Protein AF-A0A7R9KXM5-F1 (afdb_monomer_lite)

Sequence (481 aa):
MRENKYNGNGVLNGNTLSDGKTADTFLFSSESVGEGHPDKLCDQLSDAILDAHLKQDPLSRVACETATKSGQIVVLGEITSTANVDIEQVVRDTVKSIGYDDKSKGLDYKTAKIMVLLDKQAQEIASGVHVDRSEDDIGAGDQGLMFGYATDETDECMPLTVVLSHKLNEKLGELRRDGTFPWCRPDCKTQVTCEYYFDNGRAVPTRVHTVVIEANNDQQLTVAELRQLSTTIALGLIGRGVEKGDIIAFYGQNSIQHIVLRFATYFLGLTFAPLSPTFGPHELRKEIQIIGATVIISSGQELHKFDTILTNEQNSVIKLVVVFDGTHDRHPTYDQLLTDTSTDGTGLSTLSQIPYYDVNPDVDMFFLIHTSGSTGRPKPIAALPFSYVHISGAQTLPLWVCWGATVVIYTRFTPSGAIASIEKYGITHFPCYPAFGPEFLTATAGARDLSSLRVIITGGAKFPTNIAMDIIKKYGVRFRE

pLDDT: mean 81.04, std 16.77, range [28.97, 98.75]

Foldseek 3Di:
DDDDDDDDDDDDDDDADPVRDGFDKDKDKDKDKFCPAQVNLQVQLQVLVVCQQCVFFVPKDGDWGWHDDQLEIEIEEAIDGPDDDPSLVSSLVSCVVLPQPDCVLRYHSVRRHYHYHYYHDDPVLCVQAPPPDDPVDGDDSDDDDDDDAFAPQDPVRDDPNHVVNVVVSVVLSVCCVVVVPVQFGSTKMKMWMFMWGDDVNHTYTDDTDDIDIDTDRPDDDDLVRLLVLLCLLLLLCVLLPDAAAAEEEEAAFDDSLVSSVLSNLQLRLYEYEYDDNPDALVRVLVSCVVRVHQEYEYAPVCCVSCVVVVPDPVNVSNSFYEHDDDDDDPHHYSVNSNVPSDDDPPPDDDSVPRPSDDADQVDRFHYWYWDDDPPDDTDIDTDRPDDDDDDPPPVVVVVCVVVVHDDDIDSDDDLLVLQLVCQVVLDAEAEDEQVSLVVNCVSPVDPGDNQSYAEYEYDDDDRDPVSVVVCCVVHVHYYDD

Radius of gyration: 29.23 Å; chains: 1; bounding box: 71×70×80 Å

Structure (mmCIF, N/CA/C/O backbone):
data_AF-A0A7R9KXM5-F1
#
_entry.id   AF-A0A7R9KXM5-F1
#
loop_
_atom_site.group_PDB
_atom_site.id
_atom_site.type_symbol
_atom_site.label_atom_id
_atom_site.label_alt_id
_atom_site.label_comp_id
_atom_site.label_asym_id
_atom_site.label_entity_id
_atom_site.label_seq_id
_atom_site.pdbx_PDB_ins_code
_atom_site.Cartn_x
_atom_site.Cartn_y
_atom_site.Cartn_z
_atom_site.occupancy
_atom_site.B_iso_or_equiv
_atom_site.auth_seq_id
_atom_site.auth_comp_id
_atom_site.auth_asym_id
_atom_site.auth_atom_id
_atom_site.pdbx_PDB_model_num
ATOM 1 N N . MET A 1 1 ? 25.574 -42.876 9.877 1.00 36.12 1 MET A N 1
ATOM 2 C CA . MET A 1 1 ? 25.893 -41.823 10.874 1.00 36.12 1 MET A CA 1
ATOM 3 C C . MET A 1 1 ? 25.809 -40.491 10.143 1.00 36.12 1 MET A C 1
ATOM 5 O O . MET A 1 1 ? 26.583 -40.314 9.223 1.00 36.12 1 MET A O 1
ATOM 9 N N . ARG A 1 2 ? 24.887 -39.565 10.404 1.00 29.27 2 ARG A N 1
ATOM 10 C CA . ARG A 1 2 ? 24.073 -39.289 11.593 1.00 29.27 2 ARG A CA 1
ATOM 11 C C . ARG A 1 2 ? 22.618 -39.035 11.171 1.00 29.27 2 ARG A C 1
ATOM 13 O O . ARG A 1 2 ? 22.378 -38.193 10.317 1.00 29.27 2 ARG A O 1
ATOM 20 N N . GLU A 1 3 ? 21.685 -39.760 11.782 1.00 30.03 3 GLU A N 1
ATOM 21 C CA . GLU A 1 3 ? 20.272 -39.379 11.839 1.00 30.03 3 GLU A CA 1
ATOM 22 C C . GLU A 1 3 ? 20.137 -38.225 12.839 1.00 30.03 3 GLU A C 1
ATOM 24 O O . GLU A 1 3 ? 20.593 -38.357 13.975 1.00 30.03 3 GLU A O 1
ATOM 29 N N . ASN A 1 4 ? 19.502 -37.122 12.447 1.00 30.73 4 ASN A N 1
ATOM 30 C CA . ASN A 1 4 ? 18.992 -36.137 13.397 1.00 30.73 4 ASN A CA 1
ATOM 31 C C . ASN A 1 4 ? 17.482 -36.344 13.521 1.00 30.73 4 ASN A C 1
ATOM 33 O O . ASN A 1 4 ? 16.715 -35.951 12.648 1.00 30.73 4 ASN A O 1
ATOM 37 N N . LYS A 1 5 ? 17.077 -36.989 14.617 1.00 31.59 5 LYS A N 1
ATOM 38 C CA . LYS A 1 5 ? 15.689 -37.074 15.071 1.00 31.59 5 LYS A CA 1
ATOM 39 C C . LYS A 1 5 ? 15.341 -35.784 15.809 1.00 31.59 5 LYS A C 1
ATOM 41 O O . LYS A 1 5 ? 15.877 -35.549 16.890 1.00 31.59 5 LYS A O 1
ATOM 46 N N . TYR A 1 6 ? 14.428 -34.990 15.264 1.00 30.56 6 TYR A N 1
ATOM 47 C CA . TYR A 1 6 ? 13.705 -33.983 16.037 1.00 30.56 6 TYR A CA 1
ATOM 48 C C . TYR A 1 6 ? 12.323 -34.545 16.382 1.00 30.56 6 TYR A C 1
ATOM 50 O O . TYR A 1 6 ? 11.465 -34.675 15.520 1.00 30.56 6 TYR A O 1
ATOM 58 N N . ASN A 1 7 ? 12.136 -34.909 17.654 1.00 34.34 7 ASN A N 1
ATOM 59 C CA . ASN A 1 7 ? 10.830 -35.191 18.246 1.00 34.34 7 ASN A CA 1
ATOM 60 C C . ASN A 1 7 ? 10.309 -33.900 18.889 1.00 34.34 7 ASN A C 1
ATOM 62 O O . ASN A 1 7 ? 10.919 -33.406 19.838 1.00 34.34 7 ASN A O 1
ATOM 66 N N . GLY A 1 8 ? 9.169 -33.393 18.421 1.00 29.09 8 GLY A N 1
ATOM 67 C CA . GLY A 1 8 ? 8.421 -32.312 19.062 1.00 29.09 8 GLY A CA 1
ATOM 68 C C . GLY A 1 8 ? 6.923 -32.602 19.004 1.00 29.09 8 GLY A C 1
ATOM 69 O O . GLY A 1 8 ? 6.328 -32.558 17.937 1.00 29.09 8 GLY A O 1
ATOM 70 N N . ASN A 1 9 ? 6.331 -32.935 20.152 1.00 29.88 9 ASN A N 1
ATOM 71 C CA . ASN A 1 9 ? 4.898 -33.188 20.325 1.00 29.88 9 ASN A CA 1
ATOM 72 C C . ASN A 1 9 ? 4.076 -31.890 20.221 1.00 29.88 9 ASN A C 1
ATOM 74 O O . ASN A 1 9 ? 4.411 -30.924 20.907 1.00 29.88 9 ASN A O 1
ATOM 78 N N . GLY A 1 10 ? 2.943 -31.906 19.502 1.00 28.97 10 GLY A N 1
ATOM 79 C CA . GLY A 1 10 ? 1.928 -30.847 19.624 1.00 28.97 10 GLY A CA 1
ATOM 80 C C . GLY A 1 10 ? 0.814 -30.803 18.566 1.00 28.97 10 GLY A C 1
ATOM 81 O O . GLY A 1 10 ? 0.842 -29.919 17.731 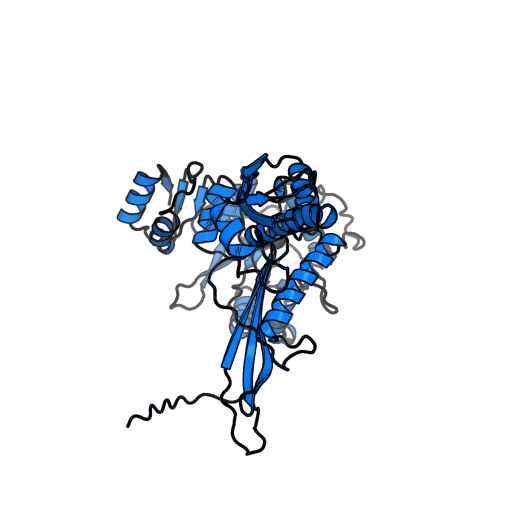1.00 28.97 10 GLY A O 1
ATOM 82 N N . VAL A 1 11 ? -0.171 -31.706 18.690 1.00 31.41 11 VAL A N 1
ATOM 83 C CA . VAL A 1 11 ? -1.600 -31.648 18.263 1.00 31.41 11 VAL A CA 1
ATOM 84 C C . VAL A 1 11 ? -1.969 -31.371 16.783 1.00 31.41 11 VAL A C 1
ATOM 86 O O . VAL A 1 11 ? -1.600 -30.382 16.169 1.00 31.41 11 VAL A O 1
ATOM 89 N N . LEU A 1 12 ? -2.810 -32.286 16.283 1.00 36.28 12 LEU A N 1
ATOM 90 C CA . LEU A 1 12 ? -3.309 -32.532 14.925 1.00 36.28 12 LEU A CA 1
ATOM 91 C C . LEU A 1 12 ? -4.332 -31.514 14.384 1.00 36.28 12 LEU A C 1
ATOM 93 O O . LEU A 1 12 ? -5.246 -31.125 15.105 1.00 36.28 12 LEU A O 1
ATOM 97 N N . ASN A 1 13 ? -4.300 -31.294 13.064 1.00 35.41 13 ASN A N 1
ATOM 98 C CA . ASN A 1 13 ? -5.495 -31.294 12.211 1.00 35.41 13 ASN A CA 1
ATOM 99 C C . ASN A 1 13 ? -5.204 -32.160 10.973 1.00 35.41 13 ASN A C 1
ATOM 101 O O . ASN A 1 13 ? -4.171 -32.012 10.328 1.00 35.41 13 ASN A O 1
ATOM 105 N N . GLY A 1 14 ? -6.061 -33.154 10.742 1.00 42.03 14 GLY A N 1
ATOM 106 C CA . GLY A 1 14 ? -5.749 -34.336 9.944 1.00 42.03 14 GLY A CA 1
ATOM 107 C C . GLY A 1 14 ? -5.648 -34.101 8.440 1.00 42.03 14 GLY A C 1
ATOM 108 O O . GLY A 1 14 ? -6.570 -33.569 7.840 1.00 42.03 14 GLY A O 1
ATOM 109 N N . ASN A 1 15 ? -4.571 -34.628 7.858 1.00 42.44 15 ASN A N 1
ATOM 110 C CA . ASN A 1 15 ? -4.497 -35.109 6.481 1.00 42.44 15 ASN A CA 1
ATOM 111 C C . ASN A 1 15 ? -3.703 -36.424 6.509 1.00 42.44 15 ASN A C 1
ATOM 113 O O . ASN A 1 15 ? -2.474 -36.444 6.582 1.00 42.44 15 ASN A O 1
ATOM 117 N N . THR A 1 16 ? -4.425 -37.541 6.575 1.00 40.75 16 THR A N 1
ATOM 118 C CA . THR A 1 16 ? -3.866 -38.892 6.451 1.00 40.75 16 THR A CA 1
ATOM 119 C C . THR A 1 16 ? -3.552 -39.188 4.993 1.00 40.75 16 THR A C 1
ATOM 121 O O . THR A 1 16 ? -4.439 -39.091 4.145 1.00 40.75 16 THR A O 1
ATOM 124 N N . LEU A 1 17 ? -2.316 -39.603 4.723 1.00 51.28 17 LEU A N 1
ATOM 125 C CA . LEU A 1 17 ? -1.942 -40.233 3.458 1.00 51.28 17 LEU A CA 1
ATOM 126 C C . LEU A 1 17 ? -2.645 -41.595 3.326 1.00 51.28 17 LEU A C 1
ATOM 128 O O . LEU A 1 17 ? -3.129 -42.163 4.310 1.00 51.28 17 LEU A O 1
ATOM 132 N N . SER A 1 18 ? -2.679 -42.145 2.110 1.00 49.09 18 SER A N 1
ATOM 133 C CA . SER A 1 18 ? -3.295 -43.446 1.789 1.00 49.09 18 SER A CA 1
ATOM 134 C C . SER A 1 18 ? -2.714 -44.641 2.570 1.00 49.09 18 SER A C 1
ATOM 136 O O . SER A 1 18 ? -3.293 -45.726 2.538 1.00 49.09 18 SER A O 1
ATOM 138 N N . ASP A 1 19 ? -1.616 -44.446 3.311 1.00 50.25 19 ASP A N 1
ATOM 139 C CA . ASP A 1 19 ? -0.949 -45.432 4.168 1.00 50.25 19 ASP A CA 1
ATOM 140 C C . ASP A 1 19 ? -1.196 -45.243 5.685 1.00 50.25 19 ASP A C 1
ATOM 142 O O . ASP A 1 19 ? -0.646 -45.989 6.497 1.00 50.25 19 ASP A O 1
ATOM 146 N N . GLY A 1 20 ? -2.023 -44.269 6.089 1.00 45.62 20 GLY A N 1
ATOM 147 C CA . GLY A 1 20 ? -2.378 -44.032 7.492 1.00 45.62 20 GLY A CA 1
ATOM 148 C C . GLY A 1 20 ? -1.344 -43.254 8.318 1.00 45.62 20 GLY A C 1
ATOM 149 O O . GLY A 1 20 ? -1.507 -43.159 9.536 1.00 45.62 20 GLY A O 1
ATOM 150 N N . LYS A 1 21 ? -0.306 -42.669 7.701 1.00 49.03 21 LYS A N 1
ATOM 151 C CA . LYS A 1 21 ? 0.593 -41.704 8.362 1.00 49.03 21 LYS A CA 1
ATOM 152 C C . LYS A 1 21 ? 0.110 -40.265 8.153 1.00 49.03 21 LYS A C 1
ATOM 154 O O . LYS A 1 21 ? -0.409 -39.914 7.094 1.00 49.03 21 LYS A O 1
ATOM 159 N N . THR A 1 22 ? 0.281 -39.416 9.166 1.00 56.44 22 THR A N 1
ATOM 160 C CA . THR A 1 22 ? 0.130 -37.959 9.030 1.00 56.44 22 THR A CA 1
ATOM 161 C C . THR A 1 22 ? 1.304 -37.421 8.221 1.00 56.44 22 THR A C 1
ATOM 163 O O . THR A 1 22 ? 2.447 -37.621 8.631 1.00 56.44 22 THR A O 1
ATOM 166 N N . ALA A 1 23 ? 1.033 -36.783 7.081 1.00 65.69 23 ALA A N 1
ATOM 167 C CA . ALA A 1 23 ? 2.076 -36.120 6.304 1.00 65.69 23 ALA A CA 1
ATOM 168 C C . ALA A 1 23 ? 2.645 -34.936 7.097 1.00 65.69 23 ALA A C 1
ATOM 170 O O . ALA A 1 23 ? 1.879 -34.171 7.685 1.00 65.69 23 ALA A O 1
ATOM 171 N N . ASP A 1 24 ? 3.968 -34.776 7.097 1.00 85.00 24 ASP A N 1
ATOM 172 C CA . ASP A 1 24 ? 4.596 -33.561 7.613 1.00 85.00 24 ASP A CA 1
ATOM 173 C C . ASP A 1 24 ? 4.131 -32.372 6.758 1.00 85.00 24 ASP A C 1
ATOM 175 O O . ASP A 1 24 ? 4.303 -32.372 5.534 1.00 85.00 24 ASP A O 1
ATOM 179 N N . THR A 1 25 ? 3.511 -31.374 7.394 1.00 93.88 25 THR A N 1
ATOM 180 C CA . THR A 1 25 ? 3.071 -30.148 6.719 1.00 93.88 25 THR A CA 1
ATOM 181 C C . THR A 1 25 ? 4.128 -29.051 6.818 1.00 93.88 25 THR A C 1
ATOM 183 O O . THR A 1 25 ? 4.968 -29.036 7.721 1.00 93.88 25 THR A O 1
ATOM 186 N N . PHE A 1 26 ? 4.104 -28.116 5.870 1.00 92.88 26 PHE A N 1
ATOM 187 C CA . PHE A 1 26 ? 4.986 -26.952 5.853 1.00 92.88 26 PHE A CA 1
ATOM 188 C C . PHE A 1 26 ? 4.252 -25.696 5.383 1.00 92.88 26 PHE A C 1
ATOM 190 O O . PHE A 1 26 ? 3.238 -25.768 4.691 1.00 92.88 26 PHE A O 1
ATOM 197 N N . LEU A 1 27 ? 4.776 -24.529 5.760 1.00 93.38 27 LEU A N 1
ATOM 198 C CA . LEU A 1 27 ? 4.273 -23.236 5.304 1.00 93.38 27 LEU A CA 1
ATOM 199 C C . LEU A 1 27 ? 5.186 -22.686 4.212 1.00 93.38 27 LEU A C 1
ATOM 201 O O . LEU A 1 27 ? 6.407 -22.673 4.370 1.00 93.38 27 LEU A O 1
ATOM 205 N N . PHE A 1 28 ? 4.587 -22.191 3.135 1.00 96.62 28 PHE A N 1
ATOM 206 C CA . PHE A 1 28 ? 5.300 -21.517 2.055 1.00 96.62 28 PHE A CA 1
ATOM 207 C C . PHE A 1 28 ? 4.614 -20.198 1.719 1.00 96.62 28 PHE A C 1
ATOM 209 O O . PHE A 1 28 ? 3.387 -20.110 1.769 1.00 96.62 28 PHE A O 1
ATOM 216 N N . SER A 1 29 ? 5.406 -19.180 1.384 1.00 92.25 29 SER A N 1
ATOM 217 C CA . SER A 1 29 ? 4.921 -17.826 1.117 1.00 92.25 29 SER A CA 1
ATOM 218 C C . SER A 1 29 ? 5.395 -17.333 -0.239 1.00 92.25 29 SER A C 1
ATOM 220 O O . SER A 1 29 ? 6.544 -17.549 -0.619 1.00 92.25 29 SER A O 1
ATOM 222 N N . SER A 1 30 ? 4.531 -16.600 -0.930 1.00 97.56 30 SER A N 1
ATOM 223 C CA . SER A 1 30 ? 4.908 -15.783 -2.084 1.00 97.56 30 SER A CA 1
ATOM 224 C C . SER A 1 30 ? 4.288 -14.400 -1.954 1.00 97.56 30 SER A C 1
ATOM 226 O O . SER A 1 30 ? 3.247 -14.232 -1.313 1.00 97.56 30 SER A O 1
ATOM 228 N N . GLU A 1 31 ? 4.933 -13.411 -2.556 1.00 96.62 31 GLU A N 1
ATOM 229 C CA . GLU A 1 31 ? 4.468 -12.028 -2.581 1.00 96.62 31 GLU A CA 1
ATOM 230 C C . GLU A 1 31 ? 4.305 -11.526 -4.013 1.00 96.62 31 GLU A C 1
ATOM 232 O O . GLU A 1 31 ? 4.760 -12.151 -4.969 1.00 96.62 31 GLU A O 1
ATOM 237 N N . SER A 1 32 ? 3.590 -10.420 -4.164 1.00 98.25 32 SER A N 1
ATOM 238 C CA . SER A 1 32 ? 3.447 -9.690 -5.415 1.00 98.25 32 SER A CA 1
ATOM 239 C C . SER A 1 32 ? 3.278 -8.210 -5.104 1.00 98.25 32 SER A C 1
ATOM 241 O O . SER A 1 32 ? 2.749 -7.823 -4.061 1.00 98.25 32 SER A O 1
ATOM 243 N N . VAL A 1 33 ? 3.687 -7.372 -6.047 1.00 96.69 33 VAL A N 1
ATOM 244 C CA . VAL A 1 33 ? 3.426 -5.934 -6.031 1.00 96.69 33 VAL A CA 1
ATOM 245 C C . VAL A 1 33 ? 2.523 -5.549 -7.204 1.00 96.69 33 VAL A C 1
ATOM 247 O O . VAL A 1 33 ? 2.535 -6.223 -8.236 1.00 96.69 33 VAL A O 1
ATOM 250 N N . GLY A 1 34 ? 1.718 -4.503 -7.033 1.00 95.06 34 GLY A N 1
ATOM 251 C CA . GLY A 1 34 ? 0.811 -4.003 -8.066 1.00 95.06 34 GLY A CA 1
ATOM 252 C C . GLY A 1 34 ? 1.486 -3.135 -9.129 1.00 95.06 34 GLY A C 1
ATOM 253 O O . GLY A 1 34 ? 2.654 -2.766 -9.014 1.00 95.06 34 GLY A O 1
ATOM 254 N N . GLU A 1 35 ? 0.706 -2.757 -10.147 1.00 96.25 35 GLU A N 1
ATOM 255 C CA . GLU A 1 35 ? 1.150 -1.955 -11.302 1.00 96.25 35 GLU A CA 1
ATOM 256 C C . GLU A 1 35 ? 1.739 -0.582 -10.921 1.00 96.25 35 GLU A C 1
ATOM 258 O O . GLU A 1 35 ? 2.547 -0.037 -11.668 1.00 96.25 35 GLU A O 1
ATOM 263 N N . GLY A 1 36 ? 1.372 -0.020 -9.764 1.00 95.06 36 GLY A N 1
ATOM 264 C CA . GLY A 1 36 ? 1.916 1.251 -9.285 1.00 95.06 36 GLY A CA 1
ATOM 265 C C . GLY A 1 36 ? 3.157 1.146 -8.401 1.00 95.06 36 GLY A C 1
ATOM 266 O O . GLY A 1 36 ? 3.730 2.179 -8.069 1.00 95.06 36 GLY A O 1
ATOM 267 N N . HIS A 1 37 ? 3.600 -0.053 -8.013 1.00 95.94 37 HIS A N 1
ATOM 268 C CA . HIS A 1 37 ? 4.839 -0.186 -7.245 1.00 95.94 37 HIS A CA 1
ATOM 269 C C . HIS A 1 37 ? 6.015 0.398 -8.041 1.00 95.94 37 HIS A C 1
ATOM 271 O O . HIS A 1 37 ? 6.120 0.089 -9.226 1.00 95.94 37 HIS A O 1
ATOM 277 N N . PRO A 1 38 ? 6.919 1.203 -7.449 1.00 93.75 38 PRO A N 1
ATOM 278 C CA . PRO A 1 38 ? 7.944 1.932 -8.203 1.00 93.75 38 PRO A CA 1
ATOM 279 C C . PRO A 1 38 ? 8.823 1.030 -9.075 1.00 93.75 38 PRO A C 1
ATOM 281 O O . PRO A 1 38 ? 9.103 1.390 -10.213 1.00 93.75 38 PRO A O 1
ATOM 284 N N . ASP A 1 39 ? 9.189 -0.156 -8.586 1.00 95.88 39 ASP A N 1
ATOM 285 C CA . ASP A 1 39 ? 9.984 -1.101 -9.379 1.00 95.88 39 ASP A CA 1
ATOM 286 C C . ASP A 1 39 ? 9.167 -1.672 -10.550 1.00 95.88 39 ASP A C 1
ATOM 288 O O . ASP A 1 39 ? 9.638 -1.717 -11.680 1.00 95.88 39 ASP A O 1
ATOM 292 N N . LYS A 1 40 ? 7.889 -2.009 -10.322 1.00 97.88 40 LYS A N 1
ATOM 293 C CA . LYS A 1 40 ? 7.009 -2.535 -11.376 1.00 97.88 40 LYS A CA 1
ATOM 294 C C . LYS A 1 40 ? 6.594 -1.456 -12.377 1.00 97.88 40 LYS A C 1
ATOM 296 O O . LYS A 1 40 ? 6.325 -1.758 -13.536 1.00 97.88 40 LYS A O 1
ATOM 301 N N . LEU A 1 41 ? 6.545 -0.199 -11.945 1.00 97.31 41 LEU A N 1
ATOM 302 C CA . LEU A 1 41 ? 6.403 0.966 -12.809 1.00 97.31 41 LEU A CA 1
ATOM 303 C C . LEU A 1 41 ? 7.611 1.074 -13.746 1.00 97.31 41 LEU A C 1
ATOM 305 O O . LEU A 1 41 ? 7.411 1.284 -14.936 1.00 97.31 41 LEU A O 1
ATOM 309 N N . CYS A 1 42 ? 8.838 0.905 -13.241 1.00 98.50 42 CYS A N 1
ATOM 310 C CA . CYS A 1 42 ? 10.034 0.886 -14.084 1.00 98.50 42 CYS A CA 1
ATOM 311 C C . CYS A 1 42 ? 9.988 -0.240 -15.122 1.00 98.50 42 CYS A C 1
ATOM 313 O O . CYS A 1 42 ? 10.199 0.045 -16.298 1.00 98.50 42 CYS A O 1
ATOM 315 N N . ASP A 1 43 ? 9.633 -1.464 -14.714 1.00 98.56 43 ASP A N 1
ATOM 316 C CA . ASP A 1 43 ? 9.484 -2.600 -15.637 1.00 98.56 43 ASP A CA 1
ATOM 317 C C . ASP A 1 43 ? 8.511 -2.264 -16.780 1.00 98.56 43 ASP A C 1
ATOM 319 O O . ASP A 1 43 ? 8.849 -2.370 -17.955 1.00 98.56 43 ASP A O 1
ATOM 323 N N . GLN A 1 44 ? 7.312 -1.777 -16.439 1.00 98.62 44 GLN A N 1
ATOM 324 C CA . GLN A 1 44 ? 6.284 -1.424 -17.425 1.00 98.62 44 GLN A CA 1
ATOM 325 C C . GLN A 1 44 ? 6.715 -0.284 -18.354 1.00 98.62 44 GLN A C 1
ATOM 327 O O . GLN A 1 44 ? 6.302 -0.247 -19.510 1.00 98.62 44 GLN A O 1
ATOM 332 N N . LEU A 1 45 ? 7.510 0.670 -17.863 1.00 98.62 45 LEU A N 1
ATOM 333 C CA . LEU A 1 45 ? 8.030 1.764 -18.682 1.00 98.62 45 LEU A CA 1
ATOM 334 C C . LEU A 1 45 ? 9.077 1.270 -19.678 1.00 98.62 45 LEU A C 1
ATOM 336 O O . LEU A 1 45 ? 8.999 1.619 -20.856 1.00 98.62 45 LEU A O 1
ATOM 340 N N . SER A 1 46 ? 10.008 0.436 -19.219 1.00 98.75 46 SER A N 1
ATOM 341 C CA . SER A 1 46 ? 11.007 -0.202 -20.072 1.00 98.75 46 SER A CA 1
ATOM 342 C C . SER A 1 46 ? 10.356 -1.066 -21.157 1.00 98.75 46 SER A C 1
ATOM 344 O O . SER A 1 46 ? 10.681 -0.907 -22.336 1.00 98.75 46 SER A O 1
ATOM 346 N N . ASP A 1 47 ? 9.374 -1.895 -20.792 1.00 98.75 47 ASP A N 1
ATOM 347 C CA . ASP A 1 47 ? 8.652 -2.751 -21.741 1.00 98.75 47 ASP A CA 1
ATOM 348 C C . ASP A 1 47 ? 7.767 -1.945 -22.705 1.00 98.75 47 ASP A C 1
ATOM 350 O O . ASP A 1 47 ? 7.708 -2.248 -23.894 1.00 98.75 47 ASP A O 1
ATOM 354 N N . ALA A 1 48 ? 7.131 -0.857 -22.257 1.00 98.75 48 ALA A N 1
ATOM 355 C CA . ALA A 1 48 ? 6.352 0.003 -23.153 1.00 98.75 48 ALA A CA 1
ATOM 356 C C . ALA A 1 48 ? 7.229 0.680 -24.224 1.00 98.75 48 ALA A C 1
ATOM 358 O O . ALA A 1 48 ? 6.794 0.875 -25.362 1.00 98.75 48 ALA A O 1
ATOM 359 N N . ILE A 1 49 ? 8.471 1.038 -23.877 1.00 98.69 49 ILE A N 1
ATOM 360 C CA . ILE A 1 49 ? 9.450 1.577 -24.829 1.00 98.69 49 ILE A CA 1
ATOM 361 C C . ILE A 1 49 ? 9.902 0.480 -25.800 1.00 98.69 49 ILE A C 1
ATOM 363 O O . ILE A 1 49 ? 9.941 0.725 -27.009 1.00 98.69 49 ILE A O 1
ATOM 367 N N . LEU A 1 50 ? 10.182 -0.729 -25.302 1.00 98.69 50 LEU A N 1
ATOM 368 C CA . LEU A 1 50 ? 10.465 -1.903 -26.133 1.00 98.69 50 LEU A CA 1
ATOM 369 C C . LEU A 1 50 ? 9.346 -2.141 -27.159 1.00 98.69 50 LEU A C 1
ATOM 371 O O . LEU A 1 50 ? 9.621 -2.201 -28.359 1.00 98.69 50 LEU A O 1
ATOM 375 N N . ASP A 1 51 ? 8.091 -2.192 -26.714 1.00 98.69 51 ASP A N 1
ATOM 376 C CA . ASP A 1 51 ? 6.920 -2.396 -27.571 1.00 98.69 51 ASP A CA 1
ATOM 377 C C . ASP A 1 51 ? 6.781 -1.298 -28.631 1.00 98.69 51 ASP A C 1
ATOM 379 O O . ASP A 1 51 ? 6.490 -1.576 -29.800 1.00 98.69 51 ASP A O 1
ATOM 383 N N . ALA A 1 52 ? 7.015 -0.037 -28.255 1.00 98.56 52 ALA A N 1
ATOM 384 C CA . ALA A 1 52 ? 6.945 1.089 -29.181 1.00 98.56 52 ALA A CA 1
ATOM 385 C C . ALA A 1 52 ? 7.986 0.983 -30.310 1.00 98.56 52 ALA A C 1
ATOM 387 O O . ALA A 1 52 ? 7.676 1.316 -31.460 1.00 98.56 52 ALA A O 1
ATOM 388 N N . HIS A 1 53 ? 9.188 0.488 -29.999 1.00 98.62 53 HIS A N 1
ATOM 389 C CA . HIS A 1 53 ? 10.230 0.208 -30.984 1.00 98.62 53 HIS A CA 1
ATOM 390 C C . HIS A 1 53 ? 9.879 -1.001 -31.857 1.00 98.62 53 HIS A C 1
ATOM 392 O O . HIS A 1 53 ? 9.863 -0.872 -33.081 1.00 98.62 53 HIS A O 1
ATOM 398 N N . LEU A 1 54 ? 9.522 -2.142 -31.256 1.00 98.44 54 LEU A N 1
ATOM 399 C CA . LEU A 1 54 ? 9.201 -3.379 -31.983 1.00 98.44 54 LEU A CA 1
ATOM 400 C C . LEU A 1 54 ? 7.997 -3.230 -32.920 1.00 98.44 54 LEU A C 1
ATOM 402 O O . LEU A 1 54 ? 7.953 -3.851 -33.982 1.00 98.44 54 LEU A O 1
ATOM 406 N N . LYS A 1 55 ? 7.036 -2.369 -32.571 1.00 98.38 55 LYS A N 1
ATOM 407 C CA . LYS A 1 55 ? 5.868 -2.075 -33.410 1.00 98.38 55 LYS A CA 1
ATOM 408 C C . LYS A 1 55 ? 6.224 -1.403 -34.740 1.00 98.38 55 LYS A C 1
ATOM 410 O O . LYS A 1 55 ? 5.482 -1.560 -35.709 1.00 98.38 55 LYS A O 1
ATOM 415 N N . GLN A 1 56 ? 7.305 -0.626 -34.786 1.00 98.19 56 GLN A N 1
ATOM 416 C CA . GLN A 1 56 ? 7.755 0.076 -35.995 1.00 98.19 56 GLN A CA 1
ATOM 417 C C . GLN A 1 56 ? 8.927 -0.641 -36.676 1.00 98.19 56 GLN A C 1
ATOM 419 O O . GLN A 1 56 ? 9.008 -0.656 -37.901 1.00 98.19 56 GLN A O 1
ATOM 424 N N . ASP A 1 57 ? 9.814 -1.236 -35.881 1.00 98.06 57 ASP A N 1
ATOM 425 C CA . ASP A 1 57 ? 11.001 -1.958 -36.317 1.00 98.06 57 ASP A CA 1
ATOM 426 C C . ASP A 1 57 ? 11.144 -3.262 -35.507 1.00 98.06 57 ASP A C 1
ATOM 428 O O . ASP A 1 57 ? 11.712 -3.252 -34.408 1.00 98.06 57 ASP A O 1
ATOM 432 N N . PRO A 1 58 ? 10.662 -4.399 -36.045 1.00 97.06 58 PRO A N 1
ATOM 433 C CA . PRO A 1 58 ? 10.755 -5.706 -35.391 1.00 97.06 58 PRO A CA 1
ATOM 434 C C . PRO A 1 58 ? 12.191 -6.193 -35.151 1.00 97.06 58 PRO A C 1
ATOM 436 O O . PRO A 1 58 ? 12.398 -7.123 -34.377 1.00 97.06 58 PRO A O 1
ATOM 439 N N . LEU A 1 59 ? 13.187 -5.589 -35.812 1.00 94.38 59 LEU A N 1
ATOM 440 C CA . LEU A 1 59 ? 14.602 -5.917 -35.642 1.00 94.38 59 LEU A CA 1
ATOM 441 C C . LEU A 1 59 ? 15.306 -4.985 -34.648 1.00 94.38 59 LEU A C 1
ATOM 443 O O . LEU A 1 59 ? 16.527 -5.065 -34.496 1.00 94.38 59 LEU A O 1
ATOM 447 N N . SER A 1 60 ? 14.555 -4.142 -33.937 1.00 96.88 60 SER A N 1
ATOM 448 C CA . SER A 1 60 ? 15.099 -3.291 -32.881 1.00 96.88 60 SER A CA 1
ATOM 449 C C . SER A 1 60 ? 15.874 -4.111 -31.847 1.00 96.88 60 SER A C 1
ATOM 451 O O . SER A 1 60 ? 15.497 -5.226 -31.482 1.00 96.88 60 SER A O 1
ATOM 453 N N . ARG A 1 61 ? 16.973 -3.541 -31.357 1.00 96.31 61 ARG A N 1
ATOM 454 C CA . ARG A 1 61 ? 17.747 -4.047 -30.220 1.00 96.31 61 ARG A CA 1
ATOM 455 C C . ARG A 1 61 ? 17.589 -3.046 -29.089 1.00 96.31 61 ARG A C 1
ATOM 457 O O . ARG A 1 61 ? 17.995 -1.896 -29.245 1.00 96.31 61 ARG A O 1
ATOM 464 N N . VAL A 1 62 ? 16.959 -3.469 -28.001 1.00 97.62 62 VAL A N 1
ATOM 465 C CA . VAL A 1 62 ? 16.550 -2.590 -26.903 1.00 97.62 62 VAL A CA 1
ATOM 466 C C . VAL A 1 62 ? 17.052 -3.184 -25.593 1.00 97.62 62 VAL A C 1
ATOM 468 O O . VAL A 1 62 ? 16.653 -4.283 -25.221 1.00 97.62 62 VAL A O 1
ATOM 471 N N . ALA A 1 63 ? 17.914 -2.442 -24.909 1.00 97.94 63 ALA A N 1
ATOM 472 C CA . ALA A 1 63 ? 18.284 -2.642 -23.515 1.00 97.94 63 ALA A CA 1
ATOM 473 C C . ALA A 1 63 ? 17.902 -1.355 -22.774 1.00 97.94 63 ALA A C 1
ATOM 475 O O . ALA A 1 63 ? 18.702 -0.432 -22.644 1.00 97.94 63 ALA A O 1
ATOM 476 N N . CYS A 1 64 ? 16.622 -1.244 -22.415 1.00 97.75 64 CYS A N 1
ATOM 477 C CA . CYS A 1 64 ? 16.050 -0.037 -21.828 1.00 97.75 64 CYS A CA 1
ATOM 478 C C . CYS A 1 64 ? 15.843 -0.238 -20.330 1.00 97.75 64 CYS A C 1
ATOM 480 O O . CYS A 1 64 ? 14.999 -1.025 -19.911 1.00 97.75 64 CYS A O 1
ATOM 482 N N . GLU A 1 65 ? 16.560 0.529 -19.527 1.00 98.25 65 GLU A N 1
ATOM 483 C CA . GLU A 1 65 ? 16.435 0.545 -18.078 1.00 98.25 65 GLU A CA 1
ATOM 484 C C . GLU A 1 65 ? 15.661 1.785 -17.641 1.00 98.25 65 GLU A C 1
ATOM 486 O O . GLU A 1 65 ? 15.832 2.883 -18.185 1.00 98.25 65 GLU A O 1
ATOM 491 N N . THR A 1 66 ? 14.836 1.628 -16.612 1.00 98.44 66 THR A N 1
ATOM 492 C CA . THR A 1 66 ? 14.092 2.742 -16.031 1.00 98.44 66 THR A CA 1
ATOM 493 C C . THR A 1 66 ? 14.360 2.832 -14.535 1.00 98.44 66 THR A C 1
ATOM 495 O O . THR A 1 66 ? 14.329 1.842 -13.810 1.00 98.44 66 THR A O 1
ATOM 498 N N . ALA A 1 67 ? 14.587 4.048 -14.046 1.00 96.25 67 ALA A N 1
ATOM 499 C CA . ALA A 1 67 ? 14.665 4.356 -12.626 1.00 96.25 67 ALA A CA 1
ATOM 500 C C . ALA A 1 67 ? 13.686 5.478 -12.278 1.00 96.25 67 ALA A C 1
ATOM 502 O O . ALA A 1 67 ? 13.528 6.445 -13.025 1.00 96.25 67 ALA A O 1
ATOM 503 N N . THR A 1 68 ? 13.047 5.385 -11.113 1.00 91.12 68 THR A N 1
ATOM 504 C CA . THR A 1 68 ? 12.052 6.370 -10.678 1.00 91.12 68 THR A CA 1
ATOM 505 C C . THR A 1 68 ? 12.263 6.811 -9.235 1.00 91.12 68 THR A C 1
ATOM 507 O O . THR A 1 68 ? 12.676 6.046 -8.360 1.00 91.12 68 THR A O 1
ATOM 510 N N . LYS A 1 69 ? 11.979 8.088 -8.972 1.00 84.44 69 LYS A N 1
ATOM 511 C CA . LYS A 1 69 ? 11.915 8.672 -7.628 1.00 84.44 69 LYS A CA 1
ATOM 512 C C . LYS A 1 69 ? 10.918 9.830 -7.623 1.00 84.44 69 LYS A C 1
ATOM 514 O O . LYS A 1 69 ? 10.313 10.145 -8.639 1.00 84.44 69 LYS A O 1
ATOM 519 N N . SER A 1 70 ? 10.734 10.478 -6.474 1.00 79.25 70 SER A N 1
ATOM 520 C CA . SER A 1 70 ? 9.781 11.572 -6.259 1.00 79.25 70 SER A CA 1
ATOM 521 C C . SER A 1 70 ? 9.757 12.590 -7.411 1.00 79.25 70 SER A C 1
ATOM 523 O O . SER A 1 70 ? 10.658 13.422 -7.541 1.00 79.25 70 SER A O 1
ATOM 525 N N . GLY A 1 71 ? 8.704 12.523 -8.233 1.00 80.75 71 GLY A N 1
ATOM 526 C CA . GLY A 1 71 ? 8.466 13.417 -9.370 1.00 80.75 71 GLY A CA 1
ATOM 527 C C . GLY A 1 71 ? 9.422 13.269 -10.563 1.00 80.75 71 GLY A C 1
ATOM 528 O O . GLY A 1 71 ? 9.419 14.150 -11.424 1.00 80.75 71 GLY A O 1
ATOM 529 N N . GLN A 1 72 ? 10.248 12.221 -10.618 1.00 90.31 72 GLN A N 1
ATOM 530 C CA . GLN A 1 72 ? 11.294 12.055 -11.631 1.00 90.31 72 GLN A CA 1
ATOM 531 C C . GLN A 1 72 ? 11.341 10.629 -12.177 1.00 90.31 72 GLN A C 1
ATOM 533 O O . GLN A 1 72 ? 11.301 9.670 -11.410 1.00 90.31 72 GLN A O 1
ATOM 538 N N . ILE A 1 73 ? 11.502 10.520 -13.493 1.00 97.38 73 ILE A N 1
ATOM 539 C CA . ILE A 1 73 ? 11.719 9.268 -14.219 1.00 97.38 73 ILE A CA 1
ATOM 540 C C . ILE A 1 73 ? 12.987 9.427 -15.056 1.00 97.38 73 ILE A C 1
ATOM 542 O O . ILE A 1 73 ? 13.174 10.446 -15.727 1.00 97.38 73 ILE A O 1
ATOM 546 N N . VAL A 1 74 ? 13.860 8.430 -14.998 1.00 98.44 74 VAL A N 1
ATOM 547 C CA . VAL A 1 74 ? 15.078 8.341 -15.801 1.00 98.44 74 VAL A CA 1
ATOM 548 C C . VAL A 1 74 ? 14.987 7.094 -16.657 1.00 98.44 74 VAL A C 1
ATOM 550 O O . VAL A 1 74 ? 14.829 6.004 -16.119 1.00 98.44 74 VAL A O 1
ATOM 553 N N . VAL A 1 75 ? 15.095 7.276 -17.965 1.00 98.50 75 VAL A N 1
ATOM 554 C CA . VAL A 1 75 ? 15.219 6.213 -18.961 1.00 98.50 75 VAL A CA 1
ATOM 555 C C . VAL A 1 75 ? 16.671 6.201 -19.421 1.00 98.50 75 VAL A C 1
ATOM 557 O O . VAL A 1 75 ? 17.187 7.252 -19.809 1.00 98.50 75 VAL A O 1
ATOM 560 N N . LEU A 1 76 ? 17.338 5.055 -19.351 1.00 98.12 76 LEU A N 1
ATOM 561 C CA . LEU A 1 76 ? 18.749 4.907 -19.704 1.00 98.12 76 LEU A CA 1
ATOM 562 C C . LEU A 1 76 ? 19.034 3.550 -20.363 1.00 98.12 76 LEU A C 1
ATOM 564 O O . LEU A 1 76 ? 18.205 2.651 -20.298 1.00 98.12 76 LEU A O 1
ATOM 568 N N . GLY A 1 77 ? 20.201 3.413 -20.992 1.00 97.25 77 GLY A N 1
ATOM 569 C CA . GLY A 1 77 ? 20.637 2.177 -21.652 1.00 97.25 77 GLY A CA 1
ATOM 570 C C . GLY A 1 77 ? 20.866 2.361 -23.149 1.00 97.25 77 GLY A C 1
ATOM 571 O O . GLY A 1 77 ? 21.171 3.465 -23.610 1.00 97.25 77 GLY A O 1
ATOM 572 N N . GLU A 1 78 ? 20.728 1.283 -23.917 1.00 98.00 78 GLU A N 1
ATOM 573 C CA . GLU A 1 78 ? 21.101 1.247 -25.327 1.00 98.00 78 GLU A CA 1
ATOM 574 C C . GLU A 1 78 ? 19.940 0.825 -26.233 1.00 98.00 78 GLU A C 1
ATOM 576 O O . GLU A 1 78 ? 19.342 -0.241 -26.070 1.00 98.00 78 GLU A O 1
ATOM 581 N N . ILE A 1 79 ? 19.656 1.636 -27.256 1.00 97.88 79 ILE A N 1
ATOM 582 C CA . ILE A 1 79 ? 18.665 1.317 -28.287 1.00 97.88 79 ILE A CA 1
ATOM 583 C C . ILE A 1 79 ? 19.274 1.477 -29.679 1.00 97.88 79 ILE A C 1
ATOM 585 O O . ILE A 1 79 ? 19.733 2.547 -30.078 1.00 97.88 79 ILE A O 1
ATOM 589 N N . THR A 1 80 ? 19.225 0.397 -30.460 1.00 97.50 80 THR A N 1
ATOM 590 C CA . THR A 1 80 ? 19.551 0.399 -31.891 1.00 97.50 80 THR A CA 1
ATOM 591 C C . THR A 1 80 ? 18.309 0.011 -32.675 1.00 97.50 80 THR A C 1
ATOM 593 O O . THR A 1 80 ? 17.857 -1.129 -32.614 1.00 97.50 80 THR A O 1
ATOM 596 N N . SER A 1 81 ? 17.733 0.979 -33.380 1.00 96.94 81 SER A N 1
ATOM 597 C CA . SER A 1 81 ? 16.454 0.838 -34.074 1.00 96.94 81 SER A CA 1
ATOM 598 C C . SER A 1 81 ? 16.345 1.868 -35.201 1.00 96.94 81 SER A C 1
ATOM 600 O O . SER A 1 81 ? 16.962 2.935 -35.143 1.00 96.94 81 SER A O 1
ATOM 602 N N . THR A 1 82 ? 15.553 1.553 -36.220 1.00 97.31 82 THR A N 1
ATOM 603 C CA . THR A 1 82 ? 15.115 2.484 -37.273 1.00 97.31 82 THR A CA 1
ATOM 604 C C . THR A 1 82 ? 13.789 3.177 -36.947 1.00 97.31 82 THR A C 1
ATOM 606 O O . THR A 1 82 ? 13.373 4.080 -37.675 1.00 97.31 82 THR A O 1
ATOM 609 N N . ALA A 1 83 ? 13.138 2.787 -35.848 1.00 97.31 83 ALA A N 1
ATOM 610 C CA . ALA A 1 83 ? 11.892 3.379 -35.383 1.00 97.31 83 ALA A CA 1
ATOM 611 C C . ALA A 1 83 ? 12.069 4.838 -34.934 1.00 97.31 83 ALA A C 1
ATOM 613 O O . ALA A 1 83 ? 13.097 5.217 -34.370 1.00 97.31 83 ALA A O 1
ATOM 614 N N . ASN A 1 84 ? 11.017 5.639 -35.116 1.00 96.69 84 ASN A N 1
ATOM 615 C CA . ASN A 1 84 ? 10.933 6.995 -34.581 1.00 96.69 84 ASN A CA 1
ATOM 616 C C . ASN A 1 84 ? 9.926 7.008 -33.421 1.00 96.69 84 ASN A C 1
ATOM 618 O O . ASN A 1 84 ? 8.714 7.091 -33.637 1.00 96.69 84 ASN A O 1
ATOM 622 N N . VAL A 1 85 ? 10.426 6.856 -32.193 1.00 97.88 85 VAL A N 1
ATOM 623 C CA . VAL A 1 85 ? 9.610 6.743 -30.974 1.00 97.88 85 VAL A CA 1
ATOM 624 C C . VAL A 1 85 ? 9.726 8.018 -30.143 1.00 97.88 85 VAL A C 1
ATOM 626 O O . VAL A 1 85 ? 10.824 8.439 -29.784 1.00 97.88 85 VAL A O 1
ATOM 629 N N . ASP A 1 86 ? 8.584 8.610 -29.793 1.00 97.94 86 ASP A N 1
ATOM 630 C CA . ASP A 1 86 ? 8.514 9.659 -28.775 1.00 97.94 86 ASP A CA 1
ATOM 631 C C . ASP A 1 86 ? 8.499 9.013 -27.383 1.00 97.94 86 ASP A C 1
ATOM 633 O O . ASP A 1 86 ? 7.452 8.656 -26.840 1.00 97.94 86 ASP A O 1
ATOM 637 N N . ILE A 1 87 ? 9.695 8.812 -26.831 1.00 98.12 87 ILE A N 1
ATOM 638 C CA . ILE A 1 87 ? 9.894 8.134 -25.545 1.00 98.12 87 ILE A CA 1
ATOM 639 C C . ILE A 1 87 ? 9.218 8.893 -24.406 1.00 98.12 87 ILE A C 1
ATOM 641 O O . ILE A 1 87 ? 8.653 8.274 -23.505 1.00 98.12 87 ILE A O 1
ATOM 645 N N . GLU A 1 88 ? 9.239 10.227 -24.439 1.00 97.94 88 GLU A N 1
ATOM 646 C CA . GLU A 1 88 ? 8.601 11.023 -23.395 1.00 97.94 88 GLU A CA 1
ATOM 647 C C . GLU A 1 88 ? 7.089 10.787 -23.392 1.00 97.94 88 GLU A C 1
ATOM 649 O O . GLU A 1 88 ? 6.503 10.558 -22.331 1.00 97.94 88 GLU A O 1
ATOM 654 N N . GLN A 1 89 ? 6.465 10.779 -24.572 1.00 98.38 89 GLN A N 1
ATOM 655 C CA . GLN A 1 89 ? 5.037 10.514 -24.699 1.00 98.38 89 GLN A CA 1
ATOM 656 C C . GLN A 1 89 ? 4.675 9.090 -24.249 1.00 98.38 89 GLN A C 1
ATOM 658 O O . GLN A 1 89 ? 3.729 8.934 -23.477 1.00 98.38 89 GLN A O 1
ATOM 663 N N . VAL A 1 90 ? 5.459 8.074 -24.636 1.00 98.69 90 VAL A N 1
ATOM 664 C CA . VAL A 1 90 ? 5.267 6.681 -24.178 1.00 98.69 90 VAL A CA 1
ATOM 665 C C . VAL A 1 90 ? 5.327 6.597 -22.652 1.00 98.69 90 VAL A C 1
ATOM 667 O O . VAL A 1 90 ? 4.419 6.050 -22.028 1.00 98.69 90 VAL A O 1
ATOM 670 N N . VAL A 1 91 ? 6.340 7.209 -22.029 1.00 98.56 91 VAL A N 1
ATOM 671 C CA . VAL A 1 91 ? 6.472 7.244 -20.565 1.00 98.56 91 VAL A CA 1
ATOM 672 C C . VAL A 1 91 ? 5.252 7.904 -19.920 1.00 98.56 91 VAL A C 1
ATOM 674 O O . VAL A 1 91 ? 4.698 7.375 -18.954 1.00 98.56 91 VAL A O 1
ATOM 677 N N . ARG A 1 92 ? 4.797 9.051 -20.440 1.00 98.50 92 ARG A N 1
ATOM 678 C CA . ARG A 1 92 ? 3.632 9.764 -19.889 1.00 98.50 92 ARG A CA 1
ATOM 679 C C . ARG A 1 92 ? 2.347 8.946 -20.010 1.00 98.50 92 ARG A C 1
ATOM 681 O O . ARG A 1 92 ? 1.571 8.917 -19.054 1.00 98.50 92 ARG A O 1
ATOM 688 N N . ASP A 1 93 ? 2.130 8.277 -21.137 1.00 98.62 93 ASP A N 1
ATOM 689 C CA . ASP A 1 93 ? 0.935 7.464 -21.359 1.00 98.62 93 ASP A CA 1
ATOM 690 C C . ASP A 1 93 ? 0.903 6.230 -20.449 1.00 98.62 93 ASP A C 1
ATOM 692 O O . ASP A 1 93 ? -0.139 5.948 -19.852 1.00 98.62 93 ASP A O 1
ATOM 696 N N . THR A 1 94 ? 2.044 5.570 -20.237 1.00 98.62 94 THR A N 1
ATOM 697 C CA . THR A 1 94 ? 2.159 4.432 -19.311 1.00 98.62 94 THR A CA 1
ATOM 698 C C . THR A 1 94 ? 1.953 4.851 -17.849 1.00 98.62 94 THR A C 1
ATOM 700 O O . THR A 1 94 ? 1.193 4.221 -17.113 1.00 98.62 94 THR A O 1
ATOM 703 N N . VAL A 1 95 ? 2.547 5.965 -17.399 1.00 98.19 95 VAL A N 1
ATOM 704 C CA . VAL A 1 95 ? 2.311 6.492 -16.034 1.00 98.19 95 VAL A CA 1
ATOM 705 C C . VAL A 1 95 ? 0.829 6.835 -15.830 1.00 98.19 95 VAL A C 1
ATOM 707 O O . VAL A 1 95 ? 0.255 6.580 -14.764 1.00 98.19 95 VAL A O 1
ATOM 710 N N . LYS A 1 96 ? 0.188 7.395 -16.863 1.00 98.00 96 LYS A N 1
ATOM 711 C CA . LYS A 1 96 ? -1.238 7.722 -16.850 1.00 98.00 96 LYS A CA 1
ATOM 712 C C . LYS A 1 96 ? -2.111 6.470 -16.767 1.00 98.00 96 LYS A C 1
ATOM 714 O O . LYS A 1 96 ? -3.048 6.472 -15.972 1.00 98.00 96 LYS A O 1
ATOM 719 N N . SER A 1 97 ? -1.826 5.421 -17.543 1.00 96.88 97 SER A N 1
ATOM 720 C CA . SER A 1 97 ? -2.627 4.185 -17.540 1.00 96.88 97 SER A CA 1
ATOM 721 C C . SER A 1 97 ? -2.574 3.459 -16.197 1.00 96.88 97 SER A C 1
ATOM 723 O O . SER A 1 97 ? -3.597 2.952 -15.743 1.00 96.88 97 SER A O 1
ATOM 725 N N . ILE A 1 98 ? -1.420 3.492 -15.526 1.00 96.62 98 ILE A N 1
ATOM 726 C CA . ILE A 1 98 ? -1.231 2.954 -14.169 1.00 96.62 98 ILE A CA 1
ATOM 727 C C . ILE A 1 98 ? -2.062 3.739 -13.128 1.00 96.62 98 ILE A C 1
ATOM 729 O O . ILE A 1 98 ? -2.498 3.200 -12.110 1.00 96.62 98 ILE A O 1
ATOM 733 N N . GLY A 1 99 ? -2.364 5.017 -13.389 1.00 94.44 99 GLY A N 1
ATOM 734 C CA . GLY A 1 99 ? -3.245 5.851 -12.559 1.00 94.44 99 GLY A CA 1
ATOM 735 C C . GLY A 1 99 ? -2.530 6.891 -11.691 1.00 94.44 99 GLY A C 1
ATOM 736 O O . GLY A 1 99 ? -3.117 7.390 -10.722 1.00 94.44 99 GLY A O 1
ATOM 737 N N . TYR A 1 100 ? -1.281 7.224 -12.028 1.00 94.75 100 TYR A N 1
ATOM 738 C CA . TYR A 1 100 ? -0.537 8.346 -11.451 1.00 94.75 100 TYR A CA 1
ATOM 739 C C . TYR A 1 100 ? -0.853 9.649 -12.195 1.00 94.75 100 TYR A C 1
ATOM 741 O O . TYR A 1 100 ? -0.154 10.065 -13.118 1.00 94.75 100 TYR A O 1
ATOM 749 N N . ASP A 1 101 ? -1.937 10.298 -11.780 1.00 93.62 101 ASP A N 1
ATOM 750 C CA . ASP A 1 101 ? -2.549 11.466 -12.424 1.00 93.62 101 ASP A CA 1
ATOM 751 C C . ASP A 1 101 ? -2.642 12.702 -11.515 1.00 93.62 101 ASP A C 1
ATOM 753 O O . ASP A 1 101 ? -3.255 13.698 -11.899 1.00 93.62 101 ASP A O 1
ATOM 757 N N . ASP A 1 102 ? -2.049 12.661 -10.324 1.00 87.44 102 ASP A N 1
ATOM 758 C CA . ASP A 1 102 ? -2.060 13.776 -9.385 1.00 87.44 102 ASP A CA 1
ATOM 759 C C . ASP A 1 102 ? -0.873 13.678 -8.424 1.00 87.44 102 ASP A C 1
ATOM 761 O O . ASP A 1 102 ? -0.542 12.605 -7.914 1.00 87.44 102 ASP A O 1
ATOM 765 N N . LYS A 1 103 ? -0.241 14.818 -8.129 1.00 78.00 103 LYS A N 1
ATOM 766 C CA . LYS A 1 103 ? 0.949 14.873 -7.270 1.00 78.00 103 LYS A CA 1
ATOM 767 C C . LYS A 1 103 ? 0.693 14.294 -5.873 1.00 78.00 103 LYS A C 1
ATOM 769 O O . LYS A 1 103 ? 1.617 13.747 -5.271 1.00 78.00 103 LYS A O 1
ATOM 774 N N . SER A 1 104 ? -0.538 14.369 -5.361 1.00 74.88 104 SER A N 1
ATOM 775 C CA . SER A 1 104 ? -0.922 13.785 -4.069 1.00 74.88 104 SER A CA 1
ATOM 776 C C . SER A 1 104 ? -0.761 12.266 -4.024 1.00 74.88 104 SER A C 1
ATOM 778 O O . SER A 1 104 ? -0.563 11.724 -2.936 1.00 74.88 104 SER A O 1
ATOM 780 N N . LYS A 1 105 ? -0.778 11.582 -5.178 1.00 80.25 105 LYS A N 1
ATOM 781 C CA . LYS A 1 105 ? -0.532 10.138 -5.305 1.00 80.25 105 LYS A CA 1
ATOM 782 C C . LYS A 1 105 ? 0.961 9.781 -5.279 1.00 80.25 105 LYS A C 1
ATOM 784 O O . LYS A 1 105 ? 1.289 8.604 -5.224 1.00 80.25 105 LYS A O 1
ATOM 789 N N . GLY A 1 106 ? 1.860 10.771 -5.270 1.00 79.06 106 GLY A N 1
ATOM 790 C CA . GLY A 1 106 ? 3.320 10.597 -5.233 1.00 79.06 106 GLY A CA 1
ATOM 791 C C . GLY A 1 106 ? 4.015 10.771 -6.590 1.00 79.06 106 GLY A C 1
ATOM 792 O O . GLY A 1 106 ? 5.218 11.033 -6.627 1.00 79.06 106 GLY A O 1
ATOM 793 N N . LEU A 1 107 ? 3.260 10.702 -7.690 1.00 86.81 107 LEU A N 1
ATOM 794 C CA . LEU A 1 107 ? 3.712 10.930 -9.062 1.00 86.81 107 LEU A CA 1
ATOM 795 C C . LEU A 1 107 ? 2.525 11.422 -9.910 1.00 86.81 107 LEU A C 1
ATOM 797 O O . LEU A 1 107 ? 1.391 11.007 -9.682 1.00 86.81 107 LEU A O 1
ATOM 801 N N . ASP A 1 108 ? 2.788 12.294 -10.883 1.00 91.94 108 ASP A N 1
ATOM 802 C CA . ASP A 1 108 ? 1.788 12.785 -11.839 1.00 91.94 108 ASP A CA 1
ATOM 803 C C . ASP A 1 108 ? 2.387 12.802 -13.246 1.00 91.94 108 ASP A C 1
ATOM 805 O O . ASP A 1 108 ? 3.360 13.526 -13.490 1.00 91.94 108 ASP A O 1
ATOM 809 N N . TYR A 1 109 ? 1.780 12.055 -14.174 1.00 97.94 109 TYR A N 1
ATOM 810 C CA . TYR A 1 109 ? 2.200 11.982 -15.575 1.00 97.94 109 TYR A CA 1
ATOM 811 C C . TYR A 1 109 ? 2.285 13.354 -16.264 1.00 97.94 109 TYR A C 1
ATOM 813 O O . TYR A 1 109 ? 3.027 13.498 -17.233 1.00 97.94 109 TYR A O 1
ATOM 821 N N . LYS A 1 110 ? 1.559 14.374 -15.781 1.00 96.88 110 LYS A N 1
ATOM 822 C CA . LYS A 1 110 ? 1.572 15.735 -16.346 1.00 96.88 110 LYS A CA 1
ATOM 823 C C . LYS A 1 110 ? 2.810 16.527 -15.947 1.00 96.88 110 LYS A C 1
ATOM 825 O O . LYS A 1 110 ? 3.314 17.318 -16.736 1.00 96.88 110 LYS A O 1
ATOM 830 N N . THR A 1 111 ? 3.281 16.346 -14.714 1.00 92.94 111 THR A N 1
ATOM 831 C CA . THR A 1 111 ? 4.326 17.200 -14.120 1.00 92.94 111 THR A CA 1
ATOM 832 C C . THR A 1 111 ? 5.644 16.480 -13.873 1.00 92.94 111 THR A C 1
ATOM 834 O O . THR A 1 111 ? 6.627 17.128 -13.520 1.00 92.94 111 THR A O 1
ATOM 837 N N . ALA A 1 112 ? 5.674 15.151 -14.020 1.00 92.75 112 ALA A N 1
ATOM 838 C CA . ALA A 1 112 ? 6.887 14.366 -13.849 1.00 92.75 112 ALA A CA 1
ATOM 839 C C . ALA A 1 112 ? 7.990 14.861 -14.796 1.00 92.75 112 ALA A C 1
ATOM 841 O O . ALA A 1 112 ? 7.753 15.088 -15.990 1.00 92.75 112 ALA A O 1
ATOM 842 N N . LYS A 1 113 ? 9.196 15.020 -14.243 1.00 96.06 113 LYS A N 1
ATOM 843 C CA . LYS A 1 113 ? 10.407 15.301 -15.013 1.00 96.06 113 LYS A CA 1
ATOM 844 C C . LYS A 1 113 ? 10.923 13.988 -15.591 1.00 96.06 113 LYS A C 1
ATOM 846 O O . LYS A 1 113 ? 11.210 13.065 -14.832 1.00 96.06 113 LYS A O 1
ATOM 851 N N . ILE A 1 114 ? 11.069 13.935 -16.909 1.00 98.06 114 ILE A N 1
ATOM 852 C CA . ILE A 1 114 ? 11.552 12.759 -17.634 1.00 98.06 114 ILE A CA 1
ATOM 853 C C . ILE A 1 114 ? 12.946 13.082 -18.172 1.00 98.06 114 ILE A C 1
ATOM 855 O O . ILE A 1 114 ? 13.158 14.140 -18.765 1.00 98.06 114 ILE A O 1
ATOM 859 N N . MET A 1 115 ? 13.914 12.212 -17.897 1.00 98.06 115 MET A N 1
ATOM 860 C CA . MET A 1 115 ? 15.284 12.317 -18.397 1.00 98.06 115 MET A CA 1
ATOM 861 C C . MET A 1 115 ? 15.579 11.090 -19.250 1.00 98.06 115 MET A C 1
ATOM 863 O O . MET A 1 115 ? 15.450 9.973 -18.763 1.00 98.06 115 MET A O 1
ATOM 867 N N . VAL A 1 116 ? 15.961 11.309 -20.507 1.00 98.06 116 VAL A N 1
ATOM 868 C CA . VAL A 1 116 ? 16.275 10.244 -21.466 1.00 98.06 116 VAL A CA 1
ATOM 869 C C . VAL A 1 116 ? 17.775 10.268 -21.738 1.00 98.06 116 VAL A C 1
ATOM 871 O O . VAL A 1 116 ? 18.302 11.275 -22.208 1.00 98.06 116 VAL A O 1
ATOM 874 N N . LEU A 1 117 ? 18.451 9.176 -21.396 1.00 97.69 117 LEU A N 1
ATOM 875 C CA . LEU A 1 117 ? 19.902 8.996 -21.440 1.00 97.69 117 LEU A CA 1
ATOM 876 C C . LEU A 1 117 ? 20.228 7.712 -22.214 1.00 97.69 117 LEU A C 1
ATOM 878 O O . LEU A 1 117 ? 20.717 6.740 -21.641 1.00 97.69 117 LEU A O 1
ATOM 882 N N . LEU A 1 118 ? 19.880 7.700 -23.500 1.00 97.00 118 LEU A N 1
ATOM 883 C CA . LEU A 1 118 ? 20.019 6.532 -24.367 1.00 97.00 118 LEU A CA 1
ATOM 884 C C . LEU A 1 118 ? 21.160 6.704 -25.364 1.00 97.00 118 LEU A C 1
ATOM 886 O O . LEU A 1 118 ? 21.276 7.755 -25.995 1.00 97.00 118 LEU A O 1
ATOM 890 N N . ASP A 1 119 ? 21.929 5.637 -25.549 1.00 95.62 119 ASP A N 1
ATOM 891 C CA . ASP A 1 119 ? 22.965 5.516 -26.573 1.00 95.62 119 ASP A CA 1
ATOM 892 C C . ASP A 1 119 ? 22.661 4.359 -27.540 1.00 95.62 119 ASP A C 1
ATOM 894 O O . ASP A 1 119 ? 21.660 3.652 -27.418 1.00 95.62 119 ASP A O 1
ATOM 898 N N . LYS A 1 120 ? 23.503 4.177 -28.561 1.00 93.56 120 LYS A N 1
ATOM 899 C CA . LYS A 1 120 ? 23.431 3.000 -29.441 1.00 93.56 120 LYS A CA 1
ATOM 900 C C . LYS A 1 120 ? 24.135 1.809 -28.800 1.00 93.56 120 LYS A C 1
ATOM 902 O O . LYS A 1 120 ? 25.056 1.979 -28.007 1.00 93.56 120 LYS A O 1
ATOM 907 N N . GLN A 1 121 ? 23.756 0.605 -29.220 1.00 92.62 121 GLN A N 1
ATOM 908 C CA . GLN A 1 121 ? 24.445 -0.616 -28.807 1.00 92.62 121 GLN A CA 1
ATOM 909 C C . GLN A 1 121 ? 25.921 -0.563 -29.232 1.00 92.62 121 GLN A C 1
ATOM 911 O O . GLN A 1 121 ? 26.242 -0.121 -30.338 1.00 92.62 121 GLN A O 1
ATOM 916 N N . ALA A 1 122 ? 26.815 -1.050 -28.370 1.00 90.50 122 ALA A N 1
ATOM 917 C CA . ALA A 1 122 ? 28.233 -1.172 -28.686 1.00 90.50 122 ALA A CA 1
ATOM 918 C C . ALA A 1 122 ? 28.470 -2.123 -29.876 1.00 90.50 122 ALA A C 1
ATOM 920 O O . ALA A 1 122 ? 27.908 -3.221 -29.944 1.00 90.50 122 ALA A O 1
ATOM 921 N N . GLN A 1 123 ? 29.344 -1.721 -30.804 1.00 88.25 123 GLN A N 1
ATOM 922 C CA . GLN A 1 123 ? 29.602 -2.467 -32.040 1.00 88.25 123 GLN A CA 1
ATOM 923 C C . GLN A 1 123 ? 30.257 -3.831 -31.772 1.00 88.25 123 GLN A C 1
ATOM 925 O O . GLN A 1 123 ? 30.031 -4.792 -32.512 1.00 88.25 123 GLN A O 1
ATOM 930 N N . GLU A 1 124 ? 31.051 -3.936 -30.707 1.00 86.56 124 GLU A N 1
ATOM 931 C CA . GLU A 1 124 ? 31.682 -5.174 -30.254 1.00 86.56 124 GLU A CA 1
ATOM 932 C C . GLU A 1 124 ? 30.632 -6.215 -29.841 1.00 86.56 124 GLU A C 1
ATOM 934 O O . GLU A 1 124 ? 30.755 -7.387 -30.202 1.00 86.56 124 GLU A O 1
ATOM 939 N N . ILE A 1 125 ? 29.566 -5.779 -29.158 1.00 86.62 125 ILE A N 1
ATOM 940 C CA . ILE A 1 125 ? 28.439 -6.637 -28.764 1.00 86.62 125 ILE A CA 1
ATOM 941 C C . ILE A 1 125 ? 27.649 -7.046 -30.008 1.00 86.62 125 ILE A C 1
ATOM 943 O O . ILE A 1 125 ? 27.418 -8.233 -30.226 1.00 86.62 125 ILE A O 1
ATOM 947 N N . ALA A 1 126 ? 27.307 -6.092 -30.878 1.00 88.19 126 ALA A N 1
ATOM 948 C CA . ALA A 1 126 ? 26.589 -6.382 -32.121 1.00 88.19 126 ALA A CA 1
ATOM 949 C C . ALA A 1 126 ? 27.316 -7.444 -32.975 1.00 88.19 126 ALA A C 1
ATOM 951 O O . ALA A 1 126 ? 26.694 -8.382 -33.481 1.00 88.19 126 ALA A O 1
ATOM 952 N N . SER A 1 127 ? 28.647 -7.343 -33.069 1.00 86.69 127 SER A N 1
ATOM 953 C CA . SER A 1 127 ? 29.506 -8.291 -33.798 1.00 86.69 127 SER A CA 1
ATOM 954 C C . SER A 1 127 ? 29.565 -9.680 -33.158 1.00 86.69 127 SER A C 1
ATOM 956 O O . SER A 1 127 ? 29.625 -10.694 -33.855 1.00 86.69 127 SER A O 1
ATOM 958 N N . GLY A 1 128 ? 29.519 -9.742 -31.826 1.00 86.12 128 GLY A N 1
ATOM 959 C CA . GLY A 1 128 ? 29.446 -10.998 -31.083 1.00 86.12 128 GLY A CA 1
ATOM 960 C C . GLY A 1 128 ? 28.107 -11.726 -31.231 1.00 86.12 128 GLY A C 1
ATOM 961 O O . GLY A 1 128 ? 28.077 -12.952 -31.123 1.00 86.12 128 GLY A O 1
ATOM 962 N N . VAL A 1 129 ? 27.026 -10.991 -31.512 1.00 91.38 129 VAL A N 1
ATOM 963 C CA . VAL A 1 129 ? 25.648 -11.501 -31.448 1.00 91.38 129 VAL A CA 1
ATOM 964 C C . VAL A 1 129 ? 25.045 -11.754 -32.829 1.00 91.38 129 VAL A C 1
ATOM 966 O O . VAL A 1 129 ? 24.581 -12.863 -33.076 1.00 91.38 129 VAL A O 1
ATOM 969 N N . HIS A 1 130 ? 25.027 -10.763 -33.729 1.00 90.31 130 HIS A N 1
ATOM 970 C CA . HIS A 1 130 ? 24.180 -10.828 -34.932 1.00 90.31 130 HIS A CA 1
ATOM 971 C C . HIS A 1 130 ? 24.781 -10.267 -36.232 1.00 90.31 130 HIS A C 1
ATOM 973 O O . HIS A 1 130 ? 24.222 -10.526 -37.296 1.00 90.31 130 HIS A O 1
ATOM 979 N N . VAL A 1 131 ? 25.859 -9.474 -36.202 1.00 89.06 131 VAL A N 1
ATOM 980 C CA . VAL A 1 131 ? 26.461 -8.951 -37.448 1.00 89.06 131 VAL A CA 1
ATOM 981 C C . VAL A 1 131 ? 27.042 -10.106 -38.263 1.00 89.06 131 VAL A C 1
ATOM 983 O O . VAL A 1 131 ? 27.733 -10.961 -37.715 1.00 89.06 131 VAL A O 1
ATOM 986 N N . ASP A 1 132 ? 26.746 -10.116 -39.566 1.00 89.62 132 ASP A N 1
ATOM 987 C CA . ASP A 1 132 ? 27.171 -11.139 -40.534 1.00 89.62 132 ASP A CA 1
ATOM 988 C C . ASP A 1 132 ? 26.779 -12.584 -40.158 1.00 89.62 132 ASP A C 1
ATOM 990 O O . ASP A 1 132 ? 27.411 -13.545 -40.601 1.00 89.62 132 ASP A O 1
ATOM 994 N N . ARG A 1 133 ? 25.711 -12.748 -39.366 1.00 89.50 133 ARG A N 1
ATOM 995 C CA . ARG A 1 133 ? 25.149 -14.047 -38.965 1.00 89.50 133 ARG A CA 1
ATOM 996 C C . ARG A 1 133 ? 23.733 -14.221 -39.503 1.00 89.50 133 ARG A C 1
ATOM 998 O O . ARG A 1 133 ? 22.973 -13.259 -39.600 1.00 89.50 133 ARG A O 1
ATOM 1005 N N . SER A 1 134 ? 23.371 -15.454 -39.848 1.00 89.88 134 SER A N 1
ATOM 1006 C CA . SER A 1 134 ? 21.976 -15.821 -40.113 1.00 89.88 134 SER A CA 1
ATOM 1007 C C . SER A 1 134 ? 21.172 -15.867 -38.815 1.00 89.88 134 SER A C 1
ATOM 1009 O O . SER A 1 134 ? 21.745 -16.073 -37.749 1.00 89.88 134 SER A O 1
ATOM 1011 N N . GLU A 1 135 ? 19.844 -15.757 -38.902 1.00 86.88 135 GLU A N 1
ATOM 1012 C CA . GLU A 1 135 ? 18.959 -15.856 -37.729 1.00 86.88 135 GLU A CA 1
ATOM 1013 C C . GLU A 1 135 ? 19.145 -17.167 -36.946 1.00 86.88 135 GLU A C 1
ATOM 1015 O O . GLU A 1 135 ? 19.136 -17.145 -35.720 1.00 86.88 135 GLU A O 1
ATOM 1020 N N . ASP A 1 136 ? 19.416 -18.279 -37.637 1.00 90.81 136 ASP A N 1
ATOM 1021 C CA . ASP A 1 136 ? 19.652 -19.590 -37.014 1.00 90.81 136 ASP A CA 1
ATOM 1022 C C . ASP A 1 136 ? 21.015 -19.713 -36.297 1.00 90.81 136 ASP A C 1
ATOM 1024 O O . ASP A 1 136 ? 21.261 -20.713 -35.624 1.00 90.81 136 ASP A O 1
ATOM 1028 N N . ASP A 1 137 ? 21.913 -18.729 -36.445 1.00 92.12 137 ASP A N 1
ATOM 1029 C CA . ASP A 1 137 ? 23.292 -18.759 -35.918 1.00 92.12 137 ASP A CA 1
ATOM 1030 C C . ASP A 1 137 ? 23.637 -17.508 -35.082 1.00 92.12 137 ASP A C 1
ATOM 1032 O O . ASP A 1 137 ? 24.802 -17.125 -34.912 1.00 92.12 137 ASP A O 1
ATOM 1036 N N . ILE A 1 138 ? 22.613 -16.827 -34.557 1.00 93.69 138 ILE A N 1
ATOM 1037 C CA . ILE A 1 138 ? 22.823 -15.699 -33.647 1.00 93.69 138 ILE A CA 1
ATOM 1038 C C . ILE A 1 138 ? 23.390 -16.182 -32.307 1.00 93.69 138 ILE A C 1
ATOM 1040 O O . ILE A 1 138 ? 22.985 -17.204 -31.751 1.00 93.69 138 ILE A O 1
ATOM 1044 N N . GLY A 1 139 ? 24.352 -15.429 -31.777 1.00 88.00 139 GLY A N 1
ATOM 1045 C CA . GLY A 1 139 ? 24.904 -15.671 -30.449 1.00 88.00 139 GLY A CA 1
ATOM 1046 C C . GLY A 1 139 ? 23.938 -15.245 -29.343 1.00 88.00 139 GLY A C 1
ATOM 1047 O O . GLY A 1 139 ? 23.052 -14.417 -29.555 1.00 88.00 139 GLY A O 1
ATOM 1048 N N . ALA A 1 140 ? 24.139 -15.767 -28.132 1.00 91.94 140 ALA A N 1
ATOM 1049 C CA . ALA A 1 140 ? 23.494 -15.201 -26.951 1.00 91.94 140 ALA A CA 1
ATOM 1050 C C . ALA A 1 140 ? 23.945 -13.742 -26.755 1.00 91.94 140 ALA A C 1
ATOM 1052 O O . ALA A 1 140 ? 25.114 -13.423 -26.969 1.00 91.94 140 ALA A O 1
ATOM 1053 N N . GLY A 1 141 ? 23.019 -12.870 -26.341 1.00 89.94 141 GLY A N 1
ATOM 1054 C CA . GLY A 1 141 ? 23.307 -11.452 -26.090 1.00 89.94 141 GLY A CA 1
ATOM 1055 C C . GLY A 1 141 ? 24.285 -11.215 -24.937 1.00 89.94 141 GLY A C 1
ATOM 1056 O O . GLY A 1 141 ? 25.032 -10.242 -24.962 1.00 89.94 141 GLY A O 1
ATOM 1057 N N . ASP A 1 142 ? 24.294 -12.124 -23.960 1.00 93.00 142 ASP A N 1
ATOM 1058 C CA . ASP A 1 142 ? 25.225 -12.158 -22.835 1.00 93.00 142 ASP A CA 1
ATOM 1059 C C . ASP A 1 142 ? 25.284 -13.585 -22.248 1.00 93.00 142 ASP A C 1
ATOM 1061 O O . ASP A 1 142 ? 24.487 -14.462 -22.601 1.00 93.00 142 ASP A O 1
ATOM 1065 N N . GLN A 1 143 ? 26.224 -13.830 -21.341 1.00 93.94 143 GLN A N 1
ATOM 1066 C CA . GLN A 1 143 ? 26.277 -15.039 -20.522 1.00 93.94 143 GLN A CA 1
ATOM 1067 C C . GLN A 1 143 ? 25.168 -15.036 -19.454 1.00 93.94 143 GLN A C 1
ATOM 1069 O O . GLN A 1 143 ? 24.907 -14.025 -18.808 1.00 93.94 143 GLN A O 1
ATOM 1074 N N . GLY A 1 144 ? 24.537 -16.187 -19.205 1.00 94.31 144 GLY A N 1
ATOM 1075 C CA . GLY A 1 144 ? 23.459 -16.273 -18.219 1.00 94.31 144 GLY A CA 1
ATOM 1076 C C . GLY A 1 144 ? 23.006 -17.695 -17.898 1.00 94.31 144 GLY A C 1
ATOM 1077 O O . GLY A 1 144 ? 23.421 -18.662 -18.535 1.00 94.31 144 GLY A O 1
ATOM 1078 N N . LEU A 1 145 ? 22.153 -17.805 -16.880 1.00 95.38 145 LEU A N 1
ATOM 1079 C CA . LEU A 1 145 ? 21.479 -19.034 -16.458 1.00 95.38 145 LEU A CA 1
ATOM 1080 C C . LEU A 1 145 ? 19.971 -18.782 -16.465 1.00 95.38 145 LEU A C 1
ATOM 1082 O O . LEU A 1 145 ? 19.520 -17.738 -15.998 1.00 95.38 145 LEU A O 1
ATOM 1086 N N . MET A 1 146 ? 19.196 -19.750 -16.948 1.00 97.00 146 MET A N 1
ATOM 1087 C CA . MET A 1 146 ? 17.740 -19.655 -17.038 1.00 97.00 146 MET A CA 1
ATOM 1088 C C . MET A 1 146 ? 17.109 -20.873 -16.368 1.00 97.00 146 MET A C 1
ATOM 1090 O O . MET A 1 146 ? 17.577 -21.998 -16.545 1.00 97.00 146 MET A O 1
ATOM 1094 N N . PHE A 1 147 ? 16.032 -20.649 -15.615 1.00 96.44 147 PHE A N 1
ATOM 1095 C CA . PHE A 1 147 ? 15.235 -21.705 -14.996 1.00 96.44 147 PHE A CA 1
ATOM 1096 C C . PHE A 1 147 ? 13.792 -21.589 -15.476 1.00 96.44 147 PHE A C 1
ATOM 1098 O O . PHE A 1 147 ? 13.194 -20.519 -15.396 1.00 96.44 147 PHE A O 1
ATOM 1105 N N . GLY A 1 148 ? 13.236 -22.700 -15.952 1.00 97.25 148 GLY A N 1
ATOM 1106 C CA . GLY A 1 148 ? 11.800 -22.864 -16.148 1.00 97.25 148 GLY A CA 1
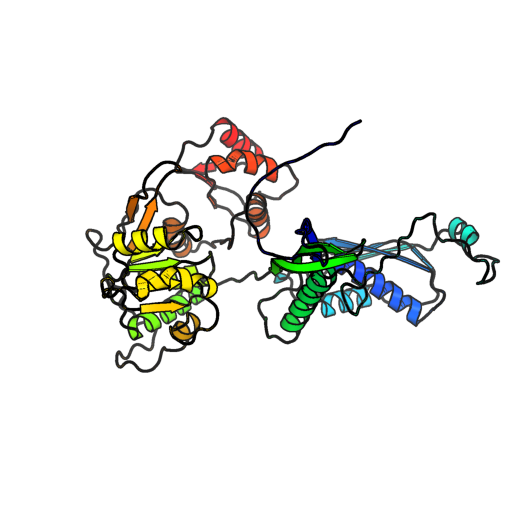ATOM 1107 C C . GLY A 1 148 ? 11.234 -23.712 -15.016 1.00 97.25 148 GLY A C 1
ATOM 1108 O O . GLY A 1 148 ? 11.854 -24.700 -14.620 1.00 97.25 148 GLY A O 1
ATOM 1109 N N . TYR A 1 149 ? 10.072 -23.334 -14.494 1.00 97.25 149 TYR A N 1
ATOM 1110 C CA . TYR A 1 149 ? 9.368 -24.085 -13.460 1.00 97.25 149 TYR A CA 1
ATOM 1111 C C . TYR A 1 149 ? 7.899 -24.240 -13.844 1.00 97.25 149 TYR A C 1
ATOM 1113 O O . TYR A 1 149 ? 7.303 -23.313 -14.385 1.00 97.25 149 TYR A O 1
ATOM 1121 N N . ALA A 1 150 ? 7.334 -25.409 -13.557 1.00 97.81 150 ALA A N 1
ATOM 1122 C CA . ALA A 1 150 ? 5.915 -25.695 -13.692 1.00 97.81 150 ALA A CA 1
ATOM 1123 C C . ALA A 1 150 ? 5.502 -26.677 -12.592 1.00 97.81 150 ALA A C 1
ATOM 1125 O O . ALA A 1 150 ? 6.286 -27.543 -12.197 1.00 97.81 150 ALA A O 1
ATOM 1126 N N . THR A 1 151 ? 4.276 -26.537 -12.105 1.00 96.69 151 THR A N 1
ATOM 1127 C CA . THR A 1 151 ? 3.676 -27.383 -11.064 1.00 96.69 151 THR A CA 1
ATOM 1128 C C . THR A 1 151 ? 2.194 -27.557 -11.365 1.00 96.69 151 THR A C 1
ATOM 1130 O O . THR A 1 151 ? 1.589 -26.671 -11.950 1.00 96.69 151 THR A O 1
ATOM 1133 N N . ASP A 1 152 ? 1.591 -28.677 -10.986 1.00 96.06 152 ASP A N 1
ATOM 1134 C CA . ASP A 1 152 ? 0.179 -28.975 -11.263 1.00 96.06 152 ASP A CA 1
ATOM 1135 C C . ASP A 1 152 ? -0.783 -28.470 -10.171 1.00 96.06 152 ASP A C 1
ATOM 1137 O O . ASP A 1 152 ? -1.945 -28.868 -10.121 1.00 96.06 152 ASP A O 1
ATOM 1141 N N . GLU A 1 153 ? -0.301 -27.581 -9.297 1.00 95.81 153 GLU A N 1
ATOM 1142 C CA . GLU A 1 153 ? -1.078 -26.959 -8.219 1.00 95.81 153 GLU A CA 1
ATOM 1143 C C . GLU A 1 153 ? -2.245 -26.097 -8.726 1.00 95.81 153 GLU A C 1
ATOM 1145 O O . GLU A 1 153 ? -3.247 -25.956 -8.020 1.00 95.81 153 GLU A O 1
ATOM 1150 N N . THR A 1 154 ? -2.120 -25.504 -9.920 1.00 97.25 154 THR A N 1
ATOM 1151 C CA . THR A 1 154 ? -3.147 -24.656 -10.548 1.00 97.25 154 THR A CA 1
ATOM 1152 C C . THR A 1 154 ? -3.268 -24.924 -12.049 1.00 97.25 154 THR A C 1
ATOM 1154 O O . THR A 1 154 ? -2.355 -25.468 -12.671 1.00 97.25 154 THR A O 1
ATOM 1157 N N . ASP A 1 155 ? -4.383 -24.495 -12.651 1.00 97.19 155 ASP A N 1
ATOM 1158 C CA . ASP A 1 155 ? -4.639 -24.638 -14.093 1.00 97.19 155 ASP A CA 1
ATOM 1159 C C . ASP A 1 155 ? -3.583 -23.914 -14.952 1.00 97.19 155 ASP A C 1
ATOM 1161 O O . ASP A 1 155 ? -3.238 -24.368 -16.042 1.00 97.19 155 ASP A O 1
ATOM 1165 N N . GLU A 1 156 ? -3.027 -22.806 -14.450 1.00 96.88 156 GLU A N 1
ATOM 1166 C CA . GLU A 1 156 ? -1.956 -22.039 -15.099 1.00 96.88 156 GLU A CA 1
ATOM 1167 C C . GLU A 1 156 ? -0.560 -22.673 -14.933 1.00 96.88 156 GLU A C 1
ATOM 1169 O O . GLU A 1 156 ? 0.435 -22.101 -15.374 1.00 96.88 156 GLU A O 1
ATOM 1174 N N . CYS A 1 157 ? -0.480 -23.853 -14.310 1.00 98.06 157 CYS A N 1
ATOM 1175 C CA . CYS A 1 157 ? 0.745 -24.600 -14.025 1.00 98.06 157 CYS A CA 1
ATOM 1176 C C . CYS A 1 157 ? 1.766 -23.854 -13.136 1.00 98.06 157 CYS A C 1
ATOM 1178 O O . CYS A 1 157 ? 2.981 -24.034 -13.282 1.00 98.06 157 CYS A O 1
ATOM 1180 N N . MET A 1 158 ? 1.284 -23.017 -12.210 1.00 98.38 158 MET A N 1
ATOM 1181 C CA . MET A 1 158 ? 2.092 -22.157 -11.336 1.00 98.38 158 MET A CA 1
ATOM 1182 C C . MET A 1 158 ? 1.827 -22.458 -9.851 1.00 98.38 158 MET A C 1
ATOM 1184 O O . MET A 1 158 ? 0.747 -22.936 -9.513 1.00 98.38 158 MET A O 1
ATOM 1188 N N . PRO A 1 159 ? 2.770 -22.170 -8.929 1.00 98.31 159 PRO A N 1
ATOM 1189 C CA . PRO A 1 159 ? 2.528 -22.351 -7.497 1.00 98.31 159 PRO A CA 1
ATOM 1190 C C . PRO A 1 159 ? 1.307 -21.564 -7.016 1.00 98.31 159 PRO A C 1
ATOM 1192 O O . PRO A 1 159 ? 1.162 -20.377 -7.331 1.00 98.31 159 PRO A O 1
ATOM 1195 N N . LEU A 1 160 ? 0.461 -22.171 -6.181 1.00 98.31 160 LEU A N 1
ATOM 1196 C CA . LEU A 1 160 ? -0.784 -21.518 -5.756 1.00 98.31 160 LEU A CA 1
ATOM 1197 C C . LEU A 1 160 ? -0.523 -20.187 -5.024 1.00 98.31 160 LEU A C 1
ATOM 1199 O O . LEU A 1 160 ? -1.269 -19.222 -5.198 1.00 98.31 160 LEU A O 1
ATOM 1203 N N . THR A 1 161 ? 0.548 -20.099 -4.226 1.00 97.94 161 THR A N 1
ATOM 1204 C CA . THR A 1 161 ? 0.887 -18.876 -3.475 1.00 97.94 161 THR A CA 1
ATOM 1205 C C . THR A 1 161 ? 1.149 -17.672 -4.377 1.00 97.94 161 THR A C 1
ATOM 1207 O O . THR A 1 161 ? 0.702 -16.576 -4.041 1.00 97.94 161 THR A O 1
ATOM 1210 N N . VAL A 1 162 ? 1.844 -17.851 -5.509 1.00 98.31 162 VAL A N 1
ATOM 1211 C CA . VAL A 1 162 ? 2.161 -16.743 -6.429 1.00 98.31 162 VAL A CA 1
ATOM 1212 C C . VAL A 1 162 ? 0.962 -16.372 -7.302 1.00 98.31 162 VAL A C 1
ATOM 1214 O O . VAL A 1 162 ? 0.703 -15.193 -7.531 1.00 98.31 162 VAL A O 1
ATOM 1217 N N . VAL A 1 163 ? 0.158 -17.360 -7.711 1.00 98.44 163 VAL A N 1
ATOM 1218 C CA . VAL A 1 163 ? -1.097 -17.109 -8.435 1.00 98.44 163 VAL A CA 1
ATOM 1219 C C . VAL A 1 163 ? -2.042 -16.257 -7.588 1.00 98.44 163 VAL A C 1
ATOM 1221 O O . VAL A 1 163 ? -2.595 -15.271 -8.074 1.00 98.44 163 VAL A O 1
ATOM 1224 N N . LEU A 1 164 ? -2.206 -16.595 -6.306 1.00 98.06 164 LEU A N 1
ATOM 1225 C CA . LEU A 1 164 ? -3.074 -15.838 -5.406 1.00 98.06 164 LEU A CA 1
ATOM 1226 C C . LEU A 1 164 ? -2.539 -14.428 -5.123 1.00 98.06 164 LEU A C 1
ATOM 1228 O O . LEU A 1 164 ? -3.327 -13.482 -5.144 1.00 98.06 164 LEU A O 1
ATOM 1232 N N . SER A 1 165 ? -1.233 -14.252 -4.879 1.00 97.25 165 SER A N 1
ATOM 1233 C CA . SER A 1 165 ? -0.672 -12.915 -4.634 1.00 97.25 165 SER A CA 1
ATOM 1234 C C . SER A 1 165 ? -0.844 -12.000 -5.855 1.00 97.25 165 SER A C 1
ATOM 1236 O O . SER A 1 165 ? -1.266 -10.851 -5.690 1.00 97.25 165 SER A O 1
ATOM 1238 N N . HIS A 1 166 ? -0.627 -12.509 -7.073 1.00 98.50 166 HIS A N 1
ATOM 1239 C CA . HIS A 1 166 ? -0.878 -11.771 -8.314 1.00 98.50 166 HIS A CA 1
ATOM 1240 C C . HIS A 1 166 ? -2.357 -11.421 -8.503 1.00 98.50 166 HIS A C 1
ATOM 1242 O O . HIS A 1 166 ? -2.673 -10.243 -8.675 1.00 98.50 166 HIS A O 1
ATOM 1248 N N . LYS A 1 167 ? -3.270 -12.398 -8.382 1.00 98.12 167 LYS A N 1
ATOM 1249 C CA . LYS A 1 167 ? -4.719 -12.167 -8.543 1.00 98.12 167 LYS A CA 1
ATOM 1250 C C . LYS A 1 167 ? -5.265 -11.145 -7.542 1.00 98.12 167 LYS A C 1
ATOM 1252 O O . LYS A 1 167 ? -6.165 -10.380 -7.875 1.00 98.12 167 LYS A O 1
ATOM 1257 N N . LEU A 1 168 ? -4.713 -11.079 -6.326 1.00 97.38 168 LEU A N 1
ATOM 1258 C CA . LEU A 1 168 ? -5.077 -10.044 -5.352 1.00 97.38 168 LEU A CA 1
ATOM 1259 C C . LEU A 1 168 ? -4.683 -8.633 -5.824 1.00 97.38 168 LEU A C 1
ATOM 1261 O O . LEU A 1 168 ? -5.500 -7.719 -5.726 1.00 97.38 168 LEU A O 1
ATOM 1265 N N . ASN A 1 169 ? -3.468 -8.442 -6.352 1.00 97.06 169 ASN A N 1
ATOM 1266 C CA . ASN A 1 169 ? -3.039 -7.138 -6.877 1.00 97.06 169 ASN A CA 1
ATOM 1267 C C . ASN A 1 169 ? -3.796 -6.749 -8.148 1.00 97.06 169 ASN A C 1
ATOM 1269 O O . ASN A 1 169 ? -4.207 -5.597 -8.278 1.00 97.06 169 ASN A O 1
ATOM 1273 N N . GLU A 1 170 ? -4.021 -7.705 -9.050 1.00 97.06 170 GLU A N 1
ATOM 1274 C CA . GLU A 1 170 ? -4.843 -7.513 -10.246 1.00 97.06 170 GLU A CA 1
ATOM 1275 C C . GLU A 1 170 ? -6.244 -7.039 -9.854 1.00 97.06 170 GLU A C 1
ATOM 1277 O O . GLU A 1 170 ? -6.706 -5.997 -10.326 1.00 97.06 170 GLU A O 1
ATOM 1282 N N . LYS A 1 171 ? -6.876 -7.721 -8.888 1.00 96.56 171 LYS A N 1
ATOM 1283 C CA . LYS A 1 171 ? -8.210 -7.351 -8.421 1.00 96.56 171 LYS A CA 1
ATOM 1284 C C . LYS A 1 171 ? -8.248 -5.972 -7.762 1.00 96.56 171 LYS A C 1
ATOM 1286 O O . LYS A 1 171 ? -9.195 -5.222 -7.983 1.00 96.56 171 LYS A O 1
ATOM 1291 N N . LEU A 1 172 ? -7.230 -5.604 -6.980 1.00 93.81 172 LEU A N 1
ATOM 1292 C CA . LEU A 1 172 ? -7.108 -4.247 -6.428 1.00 93.81 172 LEU A CA 1
ATOM 1293 C C . LEU A 1 172 ? -6.986 -3.192 -7.538 1.00 93.81 172 LEU A C 1
ATOM 1295 O O . LEU A 1 172 ? -7.609 -2.134 -7.443 1.00 93.81 172 LEU A O 1
ATOM 1299 N N . GLY A 1 173 ? -6.226 -3.482 -8.598 1.00 94.38 173 GLY A N 1
ATOM 1300 C CA . GLY A 1 173 ? -6.105 -2.624 -9.777 1.00 94.38 173 GLY A CA 1
ATOM 1301 C C . GLY A 1 173 ? -7.436 -2.429 -10.507 1.00 94.38 173 GLY A C 1
ATOM 1302 O O . GLY A 1 173 ? -7.799 -1.293 -10.815 1.00 94.38 173 GLY A O 1
ATOM 1303 N N . GLU A 1 174 ? -8.193 -3.508 -10.722 1.00 95.38 174 GLU A N 1
ATOM 1304 C CA . GLU A 1 174 ? -9.540 -3.462 -11.307 1.00 95.38 174 GLU A CA 1
ATOM 1305 C C . GLU A 1 174 ? -10.496 -2.597 -10.481 1.00 95.38 174 GLU A C 1
ATOM 1307 O O . GLU A 1 174 ? -11.060 -1.640 -11.006 1.00 95.38 174 GLU A O 1
ATOM 1312 N N . LEU A 1 175 ? -10.625 -2.896 -9.182 1.00 91.31 175 LEU A N 1
ATOM 1313 C CA . LEU A 1 175 ? -11.558 -2.213 -8.279 1.00 91.31 175 LEU A CA 1
ATOM 1314 C C . LEU A 1 175 ? -11.191 -0.738 -8.070 1.00 91.31 175 LEU A C 1
ATOM 1316 O O . LEU A 1 175 ? -12.048 0.102 -7.803 1.00 91.31 175 LEU A O 1
ATOM 1320 N N . ARG A 1 176 ? -9.905 -0.394 -8.190 1.00 92.88 176 ARG A N 1
ATOM 1321 C CA . ARG A 1 176 ? -9.462 1.002 -8.236 1.00 92.88 176 ARG A CA 1
ATOM 1322 C C . ARG A 1 176 ? -9.911 1.685 -9.528 1.00 92.88 176 ARG A C 1
ATOM 1324 O O . ARG A 1 176 ? -10.387 2.816 -9.476 1.00 92.88 176 ARG A O 1
ATOM 1331 N N . ARG A 1 177 ? -9.719 1.036 -10.682 1.00 90.75 177 ARG A N 1
ATOM 1332 C CA . ARG A 1 177 ? -10.014 1.608 -12.008 1.00 90.75 177 ARG A CA 1
ATOM 1333 C C . ARG A 1 177 ? -11.514 1.733 -12.283 1.00 90.75 177 ARG A C 1
ATOM 1335 O O . ARG A 1 177 ? -11.914 2.702 -12.921 1.00 90.75 177 ARG A O 1
ATOM 1342 N N . ASP A 1 178 ? -12.330 0.798 -11.802 1.00 91.88 178 ASP A N 1
ATOM 1343 C CA . ASP A 1 178 ? -13.792 0.845 -11.955 1.00 91.88 178 ASP A CA 1
ATOM 1344 C C . ASP A 1 178 ? -14.492 1.764 -10.933 1.00 91.88 178 ASP A C 1
ATOM 1346 O O . ASP A 1 178 ? -15.675 2.071 -11.079 1.00 91.88 178 ASP A O 1
ATOM 1350 N N . GLY A 1 179 ? -13.748 2.251 -9.933 1.00 82.56 179 GLY A N 1
ATOM 1351 C CA . GLY A 1 179 ? -14.237 3.171 -8.911 1.00 82.56 179 GLY A CA 1
ATOM 1352 C C . GLY A 1 179 ? -14.923 2.502 -7.718 1.00 82.56 179 GLY A C 1
ATOM 1353 O O . GLY A 1 179 ? -15.400 3.221 -6.843 1.00 82.56 179 GLY A O 1
ATOM 1354 N N . THR A 1 180 ? -14.945 1.168 -7.629 1.00 81.00 180 THR A N 1
ATOM 1355 C CA . THR A 1 180 ? -15.455 0.429 -6.461 1.00 81.00 180 THR A CA 1
ATOM 1356 C C . THR A 1 180 ? -14.629 0.736 -5.212 1.00 81.00 180 THR A C 1
ATOM 1358 O O . THR A 1 180 ? -15.185 0.936 -4.132 1.00 81.00 180 THR A O 1
ATOM 1361 N N . PHE A 1 181 ? -13.302 0.833 -5.356 1.00 82.19 181 PHE A N 1
ATOM 1362 C CA . PHE A 1 181 ? -12.364 1.289 -4.325 1.00 82.19 181 PHE A CA 1
ATOM 1363 C C . PHE A 1 181 ? -11.763 2.649 -4.711 1.00 82.19 181 PHE A C 1
ATOM 1365 O O . PHE A 1 181 ? -10.577 2.732 -5.045 1.00 82.19 181 PHE A O 1
ATOM 1372 N N . PRO A 1 182 ? -12.541 3.748 -4.617 1.00 77.62 182 PRO A N 1
ATOM 1373 C CA . PRO A 1 182 ? -12.087 5.079 -5.038 1.00 77.62 182 PRO A CA 1
ATOM 1374 C C . PRO A 1 182 ? -10.961 5.625 -4.146 1.00 77.62 182 PRO A C 1
ATOM 1376 O O . PRO A 1 182 ? -10.270 6.578 -4.496 1.00 77.62 182 PRO A O 1
ATOM 1379 N N . TRP A 1 183 ? -10.783 5.013 -2.977 1.00 75.56 183 TRP A N 1
ATOM 1380 C CA . TRP A 1 183 ? -9.754 5.318 -1.996 1.00 75.56 183 TRP A CA 1
ATOM 1381 C C . TRP A 1 183 ? -8.403 4.655 -2.309 1.00 75.56 183 TRP A C 1
ATOM 1383 O O . TRP A 1 183 ? -7.376 5.077 -1.778 1.00 75.56 183 TRP A O 1
ATOM 1393 N N . CYS A 1 184 ? -8.387 3.613 -3.148 1.00 83.44 184 CYS A N 1
ATOM 1394 C CA . CYS A 1 184 ? -7.181 2.850 -3.436 1.00 83.44 184 CYS A CA 1
ATOM 1395 C C . CYS A 1 184 ? -6.270 3.631 -4.387 1.00 83.44 184 CYS A C 1
ATOM 1397 O O . CYS A 1 184 ? -6.693 4.114 -5.438 1.00 83.44 184 CYS A O 1
ATOM 1399 N N . ARG A 1 185 ? -4.988 3.740 -4.036 1.00 89.31 185 ARG A N 1
ATOM 1400 C CA . ARG A 1 185 ? -3.952 4.322 -4.903 1.00 89.31 185 ARG A CA 1
ATOM 1401 C C . ARG A 1 185 ? -3.220 3.234 -5.709 1.00 89.31 185 ARG A C 1
ATOM 1403 O O . ARG A 1 185 ? -3.433 2.056 -5.431 1.00 89.31 185 ARG A O 1
ATOM 1410 N N . PRO A 1 186 ? -2.403 3.599 -6.722 1.00 92.50 186 PRO A N 1
ATOM 1411 C CA . PRO A 1 186 ? -1.751 2.613 -7.594 1.00 92.50 186 PRO A CA 1
ATOM 1412 C C . PRO A 1 186 ? -0.747 1.673 -6.903 1.00 92.50 186 PRO A C 1
ATOM 1414 O O . PRO A 1 186 ? -0.598 0.538 -7.346 1.00 92.50 186 PRO A O 1
ATOM 1417 N N . ASP A 1 187 ? -0.050 2.129 -5.855 1.00 92.94 187 ASP A N 1
ATOM 1418 C CA . ASP A 1 187 ? 0.940 1.317 -5.130 1.00 92.94 187 ASP A CA 1
ATOM 1419 C C . ASP A 1 187 ? 0.259 0.381 -4.122 1.00 92.94 187 ASP A C 1
ATOM 1421 O O . ASP A 1 187 ? -0.437 0.831 -3.199 1.00 92.94 187 ASP A O 1
ATOM 1425 N N . CYS A 1 188 ? 0.468 -0.920 -4.314 1.00 91.56 188 CYS A N 1
ATOM 1426 C CA . CYS A 1 188 ? -0.024 -1.975 -3.443 1.00 91.56 188 CYS A CA 1
ATOM 1427 C C . CYS A 1 188 ? 0.912 -3.191 -3.427 1.00 91.56 188 CYS A C 1
ATOM 1429 O O . CYS A 1 188 ? 1.689 -3.431 -4.357 1.00 91.56 188 CYS A O 1
ATOM 1431 N N . LYS A 1 189 ? 0.829 -3.960 -2.338 1.00 93.94 189 LYS A N 1
ATOM 1432 C CA . LYS A 1 189 ? 1.591 -5.192 -2.107 1.00 93.94 189 LYS A CA 1
ATOM 1433 C C . LYS A 1 189 ? 0.692 -6.263 -1.522 1.00 93.94 189 LYS A C 1
ATOM 1435 O O . LYS A 1 189 ? -0.186 -5.977 -0.706 1.00 93.94 189 LYS A O 1
ATOM 1440 N N . THR A 1 190 ? 0.945 -7.506 -1.895 1.00 92.88 190 THR A N 1
ATOM 1441 C CA . THR A 1 190 ? 0.221 -8.671 -1.393 1.00 92.88 190 THR A CA 1
ATOM 1442 C C . THR A 1 190 ? 1.205 -9.771 -1.031 1.00 92.88 190 THR A C 1
ATOM 1444 O O . THR A 1 190 ? 2.222 -9.960 -1.693 1.00 92.88 190 THR A O 1
ATOM 1447 N N . GLN A 1 191 ? 0.894 -10.526 0.018 1.00 97.25 191 GLN A N 1
ATOM 1448 C CA . GLN A 1 191 ? 1.625 -11.736 0.378 1.00 97.25 191 GLN A CA 1
ATOM 1449 C C . GLN A 1 191 ? 0.635 -12.816 0.792 1.00 97.25 191 GLN A C 1
ATOM 1451 O O . GLN A 1 191 ? -0.287 -12.560 1.571 1.00 97.25 191 GLN A O 1
ATOM 1456 N N . VAL A 1 192 ? 0.843 -14.028 0.287 1.00 89.31 192 VAL A N 1
ATOM 1457 C CA . VAL A 1 192 ? 0.013 -15.191 0.592 1.00 89.31 192 VAL A CA 1
ATOM 1458 C C . VAL A 1 192 ? 0.904 -16.305 1.113 1.00 89.31 192 VAL A C 1
ATOM 1460 O O . VAL A 1 192 ? 1.854 -16.719 0.450 1.00 89.31 192 VAL A O 1
ATOM 1463 N N . THR A 1 193 ? 0.579 -16.790 2.307 1.00 89.56 193 THR A N 1
ATOM 1464 C CA . THR A 1 193 ? 1.181 -17.977 2.911 1.00 89.56 193 THR A CA 1
ATOM 1465 C C . THR A 1 193 ? 0.167 -19.109 2.871 1.00 89.56 193 THR A C 1
ATOM 1467 O O . THR A 1 193 ? -0.934 -18.960 3.407 1.00 89.56 193 THR A O 1
ATOM 1470 N N . CYS A 1 194 ? 0.541 -20.245 2.293 1.00 93.19 194 CYS A N 1
ATOM 1471 C CA . CYS A 1 194 ? -0.274 -21.458 2.264 1.00 93.19 194 CYS A CA 1
ATOM 1472 C C . CYS A 1 194 ? 0.399 -22.583 3.056 1.00 93.19 194 CYS A C 1
ATOM 1474 O O . CYS A 1 194 ? 1.625 -22.635 3.177 1.00 93.19 194 CYS A O 1
ATOM 1476 N N . GLU A 1 195 ? -0.424 -23.473 3.604 1.00 94.88 195 GLU A N 1
ATOM 1477 C CA . GLU A 1 195 ? 0.016 -24.724 4.217 1.00 94.88 195 GLU A CA 1
ATOM 1478 C C . GLU A 1 195 ? -0.023 -25.849 3.179 1.00 94.88 195 GLU A C 1
ATOM 1480 O O . GLU A 1 195 ? -1.034 -26.036 2.496 1.00 94.88 195 GLU A O 1
ATOM 1485 N N . TYR A 1 196 ? 1.067 -26.602 3.084 1.00 96.06 196 TYR A N 1
ATOM 1486 C CA . TYR A 1 196 ? 1.293 -27.659 2.103 1.00 96.06 196 TYR A CA 1
ATOM 1487 C C . TYR A 1 196 ? 1.708 -28.965 2.775 1.00 96.06 196 TYR A C 1
ATOM 1489 O O . TYR A 1 196 ? 2.197 -28.972 3.904 1.00 96.06 196 TYR A O 1
ATOM 1497 N N . TYR A 1 197 ? 1.591 -30.061 2.034 1.00 94.88 197 TYR A N 1
ATOM 1498 C CA . TYR A 1 197 ? 2.338 -31.297 2.267 1.00 94.88 197 TYR A CA 1
ATOM 1499 C C . TYR A 1 197 ? 2.890 -31.818 0.936 1.00 94.88 197 TYR A C 1
ATOM 1501 O O . TYR A 1 197 ? 2.473 -31.367 -0.133 1.00 94.88 197 TYR A O 1
ATOM 1509 N N . PHE A 1 198 ? 3.832 -32.762 0.994 1.00 94.69 198 PHE A N 1
ATOM 1510 C CA . PHE A 1 198 ? 4.319 -33.457 -0.197 1.00 94.69 198 PHE A CA 1
ATOM 1511 C C . PHE A 1 198 ? 3.635 -34.816 -0.369 1.00 94.69 198 PHE A C 1
ATOM 1513 O O . PHE A 1 198 ? 3.654 -35.638 0.546 1.00 94.69 198 PHE A O 1
ATOM 1520 N N . ASP A 1 199 ? 3.109 -35.080 -1.565 1.00 91.94 199 ASP A N 1
ATOM 1521 C CA . ASP A 1 199 ? 2.676 -36.406 -2.017 1.00 91.94 199 ASP A CA 1
ATOM 1522 C C . ASP A 1 199 ? 3.603 -36.883 -3.138 1.00 91.94 199 ASP A C 1
ATOM 1524 O O . ASP A 1 199 ? 3.541 -36.397 -4.266 1.00 91.94 199 ASP A O 1
ATOM 1528 N N . ASN A 1 200 ? 4.512 -37.811 -2.824 1.00 90.44 200 ASN A N 1
ATOM 1529 C CA . ASN A 1 200 ? 5.465 -38.374 -3.791 1.00 90.44 200 ASN A CA 1
ATOM 1530 C C . ASN A 1 200 ? 6.240 -37.304 -4.596 1.00 90.44 200 ASN A C 1
ATOM 1532 O O . ASN A 1 200 ? 6.473 -37.451 -5.794 1.00 90.44 200 ASN A O 1
ATOM 1536 N N . GLY A 1 201 ? 6.637 -36.215 -3.926 1.00 88.69 201 GLY A N 1
ATOM 1537 C CA . GLY A 1 201 ? 7.356 -35.086 -4.529 1.00 88.69 201 GLY A CA 1
ATOM 1538 C C . GLY A 1 201 ? 6.463 -33.989 -5.121 1.00 88.69 201 GLY A C 1
ATOM 1539 O O . GLY A 1 201 ? 6.981 -32.930 -5.461 1.00 88.69 201 GLY A O 1
ATOM 1540 N N . ARG A 1 202 ? 5.141 -34.190 -5.194 1.00 92.50 202 ARG A N 1
ATOM 1541 C CA . ARG A 1 202 ? 4.167 -33.158 -5.583 1.00 92.50 202 ARG A CA 1
ATOM 1542 C C . ARG A 1 202 ? 3.820 -32.298 -4.376 1.00 92.50 202 ARG A C 1
ATOM 1544 O O . ARG A 1 202 ? 3.485 -32.840 -3.324 1.00 92.50 202 ARG A O 1
ATOM 1551 N N . ALA A 1 203 ? 3.906 -30.979 -4.509 1.00 93.62 203 ALA A N 1
ATOM 1552 C CA . ALA A 1 203 ? 3.443 -30.059 -3.476 1.00 93.62 203 ALA A CA 1
ATOM 1553 C C . ALA A 1 203 ? 1.917 -29.934 -3.567 1.00 93.62 203 ALA A C 1
ATOM 1555 O O . ALA A 1 203 ? 1.392 -29.568 -4.612 1.00 93.62 203 ALA A O 1
ATOM 1556 N N . VAL A 1 204 ? 1.202 -30.244 -2.484 1.00 96.44 204 VAL A N 1
ATOM 1557 C CA . VAL A 1 204 ? -0.265 -30.175 -2.454 1.00 96.44 204 VAL A CA 1
ATOM 1558 C C . VAL A 1 204 ? -0.708 -29.102 -1.455 1.00 96.44 204 VAL A C 1
ATOM 1560 O O . VAL A 1 204 ? -0.486 -29.274 -0.250 1.00 96.44 204 VAL A O 1
ATOM 1563 N N . PRO A 1 205 ? -1.315 -27.987 -1.910 1.00 95.56 205 PRO A N 1
ATOM 1564 C CA . PRO A 1 205 ? -1.844 -26.961 -1.019 1.00 95.56 205 PRO A CA 1
ATOM 1565 C C . PRO A 1 205 ? -3.069 -27.484 -0.268 1.00 95.56 205 PRO A C 1
ATOM 1567 O O . PRO A 1 205 ? -3.928 -28.155 -0.836 1.00 95.56 205 PRO A O 1
ATOM 1570 N N . THR A 1 206 ? -3.180 -27.146 1.015 1.00 94.25 206 THR A N 1
ATOM 1571 C CA . THR A 1 206 ? -4.297 -27.586 1.874 1.00 94.25 206 THR A CA 1
ATOM 1572 C C . THR A 1 206 ? -5.211 -26.438 2.274 1.00 94.25 206 THR A C 1
ATOM 1574 O O . THR A 1 206 ? -6.432 -26.565 2.224 1.00 94.25 206 THR A O 1
ATOM 1577 N N . ARG A 1 207 ? -4.631 -25.298 2.664 1.00 92.00 207 ARG A N 1
ATOM 1578 C CA . ARG A 1 207 ? -5.359 -24.075 3.007 1.00 92.00 207 ARG A CA 1
ATOM 1579 C C . ARG A 1 207 ? -4.472 -22.847 2.867 1.00 92.00 207 ARG A C 1
ATOM 1581 O O . ARG A 1 207 ? -3.251 -22.917 3.019 1.00 92.00 207 ARG A O 1
ATOM 1588 N N . VAL A 1 208 ? -5.113 -21.697 2.699 1.00 90.62 208 VAL A N 1
ATOM 1589 C CA . VAL A 1 208 ? -4.464 -20.403 2.912 1.00 90.62 208 VAL A CA 1
ATOM 1590 C C . VAL A 1 208 ? -4.298 -20.191 4.420 1.00 90.62 208 VAL A C 1
ATOM 1592 O O . VAL A 1 208 ? -5.263 -20.255 5.182 1.00 90.62 208 VAL A O 1
ATOM 1595 N N . HIS A 1 209 ? -3.061 -19.976 4.860 1.00 89.50 209 HIS A N 1
ATOM 1596 C CA . HIS A 1 209 ? -2.721 -19.724 6.259 1.00 89.50 209 HIS A CA 1
ATOM 1597 C C . HIS A 1 209 ? -2.815 -18.235 6.600 1.00 89.50 209 HIS A C 1
ATOM 1599 O O . HIS A 1 209 ? -3.368 -17.861 7.635 1.00 89.50 209 HIS A O 1
ATOM 1605 N N . THR A 1 210 ? -2.242 -17.372 5.759 1.00 72.81 210 THR A N 1
ATOM 1606 C CA . THR A 1 210 ? -2.179 -15.926 6.008 1.00 72.81 210 THR A CA 1
ATOM 1607 C C . THR A 1 210 ? -2.221 -15.157 4.700 1.00 72.81 210 THR A C 1
ATOM 1609 O O . THR A 1 210 ? -1.555 -15.531 3.739 1.00 72.81 210 THR A O 1
ATOM 1612 N N . VAL A 1 211 ? -2.978 -14.062 4.697 1.00 78.50 211 VAL A N 1
ATOM 1613 C CA . VAL A 1 211 ? -3.008 -13.076 3.617 1.00 78.50 211 VAL A CA 1
ATOM 1614 C C . VAL A 1 211 ? -2.633 -11.722 4.205 1.00 78.50 211 VAL A C 1
ATOM 1616 O O . VAL A 1 211 ? -3.195 -11.309 5.219 1.00 78.50 211 VAL A O 1
ATOM 1619 N N . VAL A 1 212 ? -1.684 -11.038 3.573 1.00 79.25 212 VAL A N 1
ATOM 1620 C CA . VAL A 1 212 ? -1.317 -9.651 3.874 1.00 79.25 212 VAL A CA 1
ATOM 1621 C C . VAL A 1 212 ? -1.601 -8.817 2.636 1.00 79.25 212 VAL A C 1
ATOM 1623 O O . VAL A 1 212 ? -1.191 -9.190 1.539 1.00 79.25 212 VAL A O 1
ATOM 1626 N N . ILE A 1 213 ? -2.301 -7.699 2.816 1.00 84.31 213 ILE A N 1
ATOM 1627 C CA . ILE A 1 213 ? -2.553 -6.712 1.767 1.00 84.31 213 ILE A CA 1
ATOM 1628 C C . ILE A 1 213 ? -2.152 -5.347 2.312 1.00 84.31 213 ILE A C 1
ATOM 1630 O O . ILE A 1 213 ? -2.640 -4.920 3.359 1.00 84.31 213 ILE A O 1
ATOM 1634 N N . GLU A 1 214 ? -1.279 -4.662 1.586 1.00 81.88 214 GLU A N 1
ATOM 1635 C CA . GLU A 1 214 ? -0.951 -3.260 1.798 1.00 81.88 214 GLU A CA 1
ATOM 1636 C C . GLU A 1 214 ? -1.457 -2.473 0.589 1.00 81.88 214 GLU A C 1
ATOM 1638 O O . GLU A 1 214 ? -0.974 -2.658 -0.524 1.00 81.88 214 GLU A O 1
ATOM 1643 N N . ALA A 1 215 ? -2.450 -1.612 0.800 1.00 81.88 215 ALA A N 1
ATOM 1644 C CA . ALA A 1 215 ? -2.980 -0.715 -0.221 1.00 81.88 215 ALA A CA 1
ATOM 1645 C C . ALA A 1 215 ? -3.017 0.703 0.349 1.00 81.88 215 ALA A C 1
ATOM 1647 O O . ALA A 1 215 ? -3.590 0.945 1.415 1.00 81.88 215 ALA A O 1
ATOM 1648 N N . ASN A 1 216 ? -2.364 1.641 -0.334 1.00 66.50 216 ASN A N 1
ATOM 1649 C CA . ASN A 1 216 ? -2.220 3.000 0.168 1.00 66.50 216 ASN A CA 1
ATOM 1650 C C . ASN A 1 216 ? -3.556 3.764 0.079 1.00 66.50 216 ASN A C 1
ATOM 1652 O O . ASN A 1 216 ? -4.142 3.886 -0.997 1.00 66.50 216 ASN A O 1
ATOM 1656 N N . ASN A 1 217 ? -4.003 4.298 1.217 1.00 68.00 217 ASN A N 1
ATOM 1657 C CA . ASN A 1 217 ? -5.241 5.054 1.376 1.00 68.00 217 ASN A CA 1
ATOM 1658 C C . ASN A 1 217 ? -4.984 6.293 2.251 1.00 68.00 217 ASN A C 1
ATOM 1660 O O . ASN A 1 217 ? -5.505 6.374 3.358 1.00 68.00 217 ASN A O 1
ATOM 1664 N N . ASP A 1 218 ? -4.122 7.222 1.813 1.00 63.50 218 ASP A N 1
ATOM 1665 C CA . ASP A 1 218 ? -3.889 8.519 2.484 1.00 63.50 218 ASP A CA 1
ATOM 1666 C C . ASP A 1 218 ? -5.208 9.328 2.562 1.00 63.50 218 ASP A C 1
ATOM 1668 O O . ASP A 1 218 ? -5.440 10.263 1.791 1.00 63.50 218 ASP A O 1
ATOM 1672 N N . GLN A 1 219 ? -6.094 8.953 3.485 1.00 69.62 219 GLN A N 1
ATOM 1673 C CA . GLN A 1 219 ? -7.299 9.693 3.820 1.00 69.62 219 GLN A CA 1
ATOM 1674 C C . GLN A 1 219 ? -6.894 10.915 4.638 1.00 69.62 219 GLN A C 1
ATOM 1676 O O . GLN A 1 219 ? -6.023 10.849 5.508 1.00 69.62 219 GLN A O 1
ATOM 1681 N N . GLN A 1 220 ? -7.535 12.042 4.362 1.00 71.94 220 GLN A N 1
ATOM 1682 C CA . GLN A 1 220 ? -7.351 13.281 5.103 1.00 71.94 220 GLN A CA 1
ATOM 1683 C C . GLN A 1 220 ? -8.723 13.897 5.340 1.00 71.94 220 GLN A C 1
ATOM 1685 O O . GLN A 1 220 ? -9.582 13.835 4.465 1.00 71.94 220 GLN A O 1
ATOM 1690 N N . LEU A 1 221 ? -8.912 14.488 6.517 1.00 73.69 221 LEU A N 1
ATOM 1691 C CA . LEU A 1 221 ? -10.063 15.330 6.816 1.00 73.69 221 LEU A CA 1
ATOM 1692 C C . LEU A 1 221 ? -9.568 16.697 7.267 1.00 73.69 221 LEU A C 1
ATOM 1694 O O . LEU A 1 221 ? -8.662 16.809 8.096 1.00 73.69 221 LEU A O 1
ATOM 1698 N N . THR A 1 222 ? -10.217 17.739 6.772 1.00 77.50 222 THR A N 1
ATOM 1699 C CA . THR A 1 222 ? -10.170 19.064 7.379 1.00 77.50 222 THR A CA 1
ATOM 1700 C C . THR A 1 222 ? -10.896 19.052 8.729 1.00 77.50 222 THR A C 1
ATOM 1702 O O . THR A 1 222 ? -11.760 18.216 9.000 1.00 77.50 222 THR A O 1
ATOM 1705 N N . VAL A 1 223 ? -10.595 20.026 9.592 1.00 74.38 223 VAL A N 1
ATOM 1706 C CA . VAL A 1 223 ? -11.290 20.183 10.886 1.00 74.38 223 VAL A CA 1
ATOM 1707 C C . VAL A 1 223 ? -12.799 20.397 10.694 1.00 74.38 223 VAL A C 1
ATOM 1709 O O . VAL A 1 223 ? -13.598 19.939 11.511 1.00 74.38 223 VAL A O 1
ATOM 1712 N N . ALA A 1 224 ? -13.199 21.063 9.606 1.00 73.69 224 ALA A N 1
ATOM 1713 C CA . ALA A 1 224 ? -14.604 21.276 9.271 1.00 73.69 224 ALA A CA 1
ATOM 1714 C C . ALA A 1 224 ? -15.317 19.954 8.944 1.00 73.69 224 ALA A C 1
ATOM 1716 O O . ALA A 1 224 ? -16.386 19.690 9.496 1.00 73.69 224 ALA A O 1
ATOM 1717 N N . GLU A 1 225 ? -14.701 19.098 8.126 1.00 79.62 225 GLU A N 1
ATOM 1718 C CA . GLU A 1 225 ? -15.242 17.775 7.786 1.00 79.62 225 GLU A CA 1
ATOM 1719 C C . GLU A 1 225 ? -15.272 16.850 9.004 1.00 79.62 225 GLU A C 1
ATOM 1721 O O . GLU A 1 225 ? -16.286 16.199 9.250 1.00 79.62 225 GLU A O 1
ATOM 1726 N N . LEU A 1 226 ? -14.211 16.845 9.823 1.00 80.81 226 LEU A N 1
ATOM 1727 C CA . LEU A 1 226 ? -14.188 16.104 11.086 1.00 80.81 226 LEU A CA 1
ATOM 1728 C C . LEU A 1 226 ? -15.367 16.515 11.970 1.00 80.81 226 LEU A C 1
ATOM 1730 O O . LEU A 1 226 ? -16.074 15.651 12.488 1.00 80.81 226 LEU A O 1
ATOM 1734 N N . ARG A 1 227 ? -15.608 17.822 12.128 1.00 80.81 227 ARG A N 1
ATOM 1735 C CA . ARG A 1 227 ? -16.733 18.333 12.918 1.00 80.81 227 ARG A CA 1
ATOM 1736 C C . ARG A 1 227 ? -18.071 17.880 12.340 1.00 80.81 227 ARG A C 1
ATOM 1738 O O . ARG A 1 227 ? -18.892 17.371 13.092 1.00 80.81 227 ARG A O 1
ATOM 1745 N N . GLN A 1 228 ? -18.278 18.024 11.032 1.00 80.50 228 GLN A N 1
ATOM 1746 C CA . GLN A 1 228 ? -19.522 17.634 10.363 1.00 80.50 228 GLN A CA 1
ATOM 1747 C C . GLN A 1 228 ? -19.814 16.135 10.508 1.00 80.50 228 GLN A C 1
ATOM 1749 O O . GLN A 1 228 ? -20.924 15.752 10.883 1.00 80.50 228 GLN A O 1
ATOM 1754 N N . LEU A 1 229 ? -18.821 15.282 10.259 1.00 83.81 229 LEU A N 1
ATOM 1755 C CA . LEU A 1 229 ? -18.970 13.834 10.397 1.00 83.81 229 LEU A CA 1
ATOM 1756 C C . LEU A 1 229 ? -19.214 13.443 11.857 1.00 83.81 229 LEU A C 1
ATOM 1758 O O . LEU A 1 229 ? -20.115 12.659 12.137 1.00 83.81 229 LEU A O 1
ATOM 1762 N N . SER A 1 230 ? -18.478 14.043 12.797 1.00 87.12 230 SER A N 1
ATOM 1763 C CA . SER A 1 230 ? -18.643 13.764 14.231 1.00 87.12 230 SER A CA 1
ATOM 1764 C C . SER A 1 230 ? -20.034 14.174 14.711 1.00 87.12 230 SER A C 1
ATOM 1766 O O . SER A 1 230 ? -20.657 13.469 15.495 1.00 87.12 230 SER A O 1
ATOM 1768 N N . THR A 1 231 ? -20.558 15.286 14.195 1.00 82.50 231 THR A N 1
ATOM 1769 C CA . THR A 1 231 ? -21.936 15.718 14.435 1.00 82.50 231 THR A CA 1
ATOM 1770 C C . THR A 1 231 ? -22.953 14.725 13.894 1.00 82.50 231 THR A C 1
ATOM 1772 O O . THR A 1 231 ? -23.907 14.394 14.589 1.00 82.50 231 THR A O 1
ATOM 1775 N N . THR A 1 232 ? -22.740 14.226 12.682 1.00 83.25 232 THR A N 1
ATOM 1776 C CA . THR A 1 232 ? -23.650 13.263 12.052 1.00 83.25 232 THR A CA 1
ATOM 1777 C C . THR A 1 232 ? -23.687 11.959 12.850 1.00 83.25 232 THR A C 1
ATOM 1779 O O . THR A 1 232 ? -24.762 11.500 13.223 1.00 83.25 232 THR A O 1
ATOM 1782 N N . ILE A 1 233 ? -22.517 11.430 13.225 1.00 88.31 233 ILE A N 1
ATOM 1783 C CA . ILE A 1 233 ? -22.410 10.253 14.097 1.00 88.31 233 ILE A CA 1
ATOM 1784 C C . ILE A 1 233 ? -23.076 10.500 15.455 1.00 88.31 233 ILE A C 1
ATOM 1786 O O . ILE A 1 233 ? -23.785 9.628 15.947 1.00 88.31 233 ILE A O 1
ATOM 1790 N N . ALA A 1 234 ? -22.888 11.678 16.058 1.00 86.88 234 ALA A N 1
ATOM 1791 C CA . ALA A 1 234 ? -23.524 12.020 17.328 1.00 86.88 234 ALA A CA 1
ATOM 1792 C C . ALA A 1 234 ? -25.059 11.972 17.229 1.00 86.88 234 ALA A C 1
ATOM 1794 O O . ALA A 1 234 ? -25.711 11.377 18.083 1.00 86.88 234 ALA A O 1
ATOM 1795 N N . LEU A 1 235 ? -25.639 12.536 16.166 1.00 81.88 235 LEU A N 1
ATOM 1796 C CA . LEU A 1 235 ? -27.082 12.467 15.923 1.00 81.88 235 LEU A CA 1
ATOM 1797 C C . LEU A 1 235 ? -27.552 11.022 15.702 1.00 81.88 235 LEU A C 1
ATOM 1799 O O . LEU A 1 235 ? -28.545 10.612 16.298 1.00 81.88 235 LEU A O 1
ATOM 1803 N N . GLY A 1 236 ? -26.806 10.226 14.930 1.00 85.12 236 GLY A N 1
ATOM 1804 C CA . GLY A 1 236 ? -27.117 8.812 14.711 1.00 85.12 236 GLY A CA 1
ATOM 1805 C C . GLY A 1 236 ? -27.085 7.969 15.993 1.00 85.12 236 GLY A C 1
ATOM 1806 O O . GLY A 1 236 ? -27.875 7.031 16.126 1.00 85.12 236 GLY A O 1
ATOM 1807 N N . LEU A 1 237 ? -26.203 8.307 16.944 1.00 88.44 237 LEU A N 1
ATOM 1808 C CA . LEU A 1 237 ? -26.148 7.695 18.277 1.00 88.44 237 LEU A CA 1
ATOM 1809 C C . LEU A 1 237 ? -27.346 8.115 19.143 1.00 88.44 237 LEU A C 1
ATOM 1811 O O . LEU A 1 237 ? -27.991 7.242 19.726 1.00 88.44 237 LEU A O 1
ATOM 1815 N N . ILE A 1 238 ? -27.684 9.413 19.189 1.00 86.25 238 ILE A N 1
ATOM 1816 C CA . ILE A 1 238 ? -28.879 9.907 19.904 1.00 86.25 238 ILE A CA 1
ATOM 1817 C C . ILE A 1 238 ? -30.130 9.188 19.399 1.00 86.25 238 ILE A C 1
ATOM 1819 O O . ILE A 1 238 ? -30.894 8.660 20.207 1.00 86.25 238 ILE A O 1
ATOM 1823 N N . GLY A 1 239 ? -30.311 9.101 18.077 1.00 82.69 239 GLY A N 1
ATOM 1824 C CA . GLY A 1 239 ? -31.498 8.470 17.495 1.00 82.69 239 GLY A CA 1
ATOM 1825 C C . GLY A 1 239 ? -31.606 6.965 17.726 1.00 82.69 239 GLY A C 1
ATOM 1826 O O . GLY A 1 239 ? -32.621 6.345 17.418 1.00 82.69 239 GLY A O 1
ATOM 1827 N N . ARG A 1 240 ? -30.575 6.364 18.326 1.00 87.69 240 ARG A N 1
ATOM 1828 C CA . ARG A 1 240 ? -30.542 4.967 18.770 1.00 87.69 240 ARG A CA 1
ATOM 1829 C C . ARG A 1 240 ? -30.542 4.825 20.293 1.00 87.69 240 ARG A C 1
ATOM 1831 O O . ARG A 1 240 ? -30.239 3.749 20.802 1.00 87.69 240 ARG A O 1
ATOM 1838 N N . GLY A 1 241 ? -30.903 5.886 21.015 1.00 87.25 241 GLY A N 1
ATOM 1839 C CA . GLY A 1 241 ? -31.106 5.864 22.464 1.00 87.25 241 GLY A CA 1
ATOM 1840 C C . GLY A 1 241 ? -29.835 6.028 23.297 1.00 87.25 241 GLY A C 1
ATOM 1841 O O . GLY A 1 241 ? -29.848 5.675 24.475 1.00 87.25 241 GLY A O 1
ATOM 1842 N N . VAL A 1 242 ? -28.747 6.535 22.708 1.00 89.94 242 VAL A N 1
ATOM 1843 C CA . VAL A 1 242 ? -27.533 6.898 23.455 1.00 89.94 242 VAL A CA 1
ATOM 1844 C C . VAL A 1 242 ? -27.712 8.278 24.087 1.00 89.94 242 VAL A C 1
ATOM 1846 O O . VAL A 1 242 ? -28.092 9.234 23.412 1.00 89.94 242 VAL A O 1
ATOM 1849 N N . GLU A 1 243 ? -27.409 8.394 25.376 1.00 88.19 243 GLU A N 1
ATOM 1850 C CA . GLU A 1 243 ? -27.631 9.602 26.177 1.00 88.19 243 GLU A CA 1
ATOM 1851 C C . GLU A 1 243 ? -26.404 9.981 27.022 1.00 88.19 243 GLU A C 1
ATOM 1853 O O . GLU A 1 243 ? -25.507 9.165 27.242 1.00 88.19 243 GLU A O 1
ATOM 1858 N N . LYS A 1 244 ? -26.354 11.230 27.514 1.00 86.12 244 LYS A N 1
ATOM 1859 C CA . LYS A 1 244 ? -25.258 11.720 28.372 1.00 86.12 244 LYS A CA 1
ATOM 1860 C C . LYS A 1 244 ? -24.999 10.744 29.528 1.00 86.12 244 LYS A C 1
ATOM 1862 O O . LYS A 1 244 ? -25.923 10.364 30.242 1.00 86.12 244 LYS A O 1
ATOM 1867 N N . GLY A 1 245 ? -23.726 10.411 29.749 1.00 84.00 245 GLY A N 1
ATOM 1868 C CA . GLY A 1 245 ? -23.298 9.471 30.788 1.00 84.00 245 GLY A CA 1
ATOM 1869 C C . GLY A 1 245 ? -23.204 8.011 30.335 1.00 84.00 245 GLY A C 1
ATOM 1870 O O . GLY A 1 245 ? -22.651 7.201 31.077 1.00 84.00 245 GLY A O 1
ATOM 1871 N N . ASP A 1 246 ? -23.665 7.669 29.125 1.00 91.44 246 ASP A N 1
ATOM 1872 C CA . ASP A 1 246 ? -23.386 6.358 28.539 1.00 91.44 246 ASP A CA 1
ATOM 1873 C C . ASP A 1 246 ? -21.880 6.156 28.298 1.00 91.44 246 ASP A C 1
ATOM 1875 O O . ASP A 1 246 ? -21.127 7.087 27.980 1.00 91.44 246 ASP A O 1
ATOM 1879 N N . ILE A 1 247 ? -21.445 4.901 28.432 1.00 91.94 247 ILE A N 1
ATOM 1880 C CA . ILE A 1 247 ? -20.048 4.494 28.280 1.00 91.94 247 ILE A CA 1
ATOM 1881 C C . ILE A 1 247 ? -19.929 3.657 27.007 1.00 91.94 247 ILE A C 1
ATOM 1883 O O . ILE A 1 247 ? -20.489 2.559 26.913 1.00 91.94 247 ILE A O 1
ATOM 1887 N N . ILE A 1 248 ? -19.180 4.179 26.032 1.00 93.38 248 ILE A N 1
ATOM 1888 C CA . ILE A 1 248 ? -18.917 3.519 24.752 1.00 93.38 248 ILE A CA 1
ATOM 1889 C C . ILE A 1 248 ? -17.626 2.717 24.845 1.00 93.38 248 ILE A C 1
ATOM 1891 O O . ILE A 1 248 ? -16.533 3.284 24.882 1.00 93.38 248 ILE A O 1
ATOM 1895 N N . ALA A 1 249 ? -17.749 1.395 24.802 1.00 92.75 249 ALA A N 1
ATOM 1896 C CA . ALA A 1 249 ? -16.624 0.494 24.638 1.00 92.75 249 ALA A CA 1
ATOM 1897 C C . ALA A 1 249 ? -16.280 0.327 23.153 1.00 92.75 249 ALA A C 1
ATOM 1899 O O . ALA A 1 249 ? -17.072 -0.218 22.384 1.00 92.75 249 ALA A O 1
ATOM 1900 N N . PHE A 1 250 ? -15.094 0.778 22.749 1.00 91.56 250 PHE A N 1
ATOM 1901 C CA . PHE A 1 250 ? -14.632 0.706 21.364 1.00 91.56 250 PHE A CA 1
ATOM 1902 C C . PHE A 1 250 ? -13.562 -0.375 21.185 1.00 91.56 250 PHE A C 1
ATOM 1904 O O . PHE A 1 250 ? -12.500 -0.303 21.800 1.00 91.56 250 PHE A O 1
ATOM 1911 N N . TYR A 1 251 ? -13.815 -1.349 20.310 1.00 89.88 251 TYR A N 1
ATOM 1912 C CA . TYR A 1 251 ? -12.885 -2.417 19.940 1.00 89.88 251 TYR A CA 1
ATOM 1913 C C . TYR A 1 251 ? -12.624 -2.401 18.430 1.00 89.88 251 TYR A C 1
ATOM 1915 O O . TYR A 1 251 ? -13.359 -2.999 17.643 1.00 89.88 251 TYR A O 1
ATOM 1923 N N . GLY A 1 252 ? -11.564 -1.711 18.019 1.00 80.75 252 GLY A N 1
ATOM 1924 C CA . GLY A 1 252 ? -11.193 -1.573 16.614 1.00 80.75 252 GLY A CA 1
ATOM 1925 C C . GLY A 1 252 ? -9.774 -1.040 16.435 1.00 80.75 252 GLY A C 1
ATOM 1926 O O . GLY A 1 252 ? -9.121 -0.625 17.394 1.00 80.75 252 GLY A O 1
ATOM 1927 N N . GLN A 1 253 ? -9.288 -1.072 15.194 1.00 75.06 253 GLN A N 1
ATOM 1928 C CA . GLN A 1 253 ? -7.986 -0.511 14.824 1.00 75.06 253 GLN A CA 1
ATOM 1929 C C . GLN A 1 253 ? -8.038 1.025 14.766 1.00 75.06 253 GLN A C 1
ATOM 1931 O O . GLN A 1 253 ? -9.107 1.637 14.703 1.00 75.06 253 GLN A O 1
ATOM 1936 N N . ASN A 1 254 ? -6.870 1.669 14.755 1.00 72.88 254 ASN A N 1
ATOM 1937 C CA . ASN A 1 254 ? -6.791 3.110 14.524 1.00 72.88 254 ASN A CA 1
ATOM 1938 C C . ASN A 1 254 ? -7.262 3.458 13.105 1.00 72.88 254 ASN A C 1
ATOM 1940 O O . ASN A 1 254 ? -6.810 2.854 12.135 1.00 72.88 254 ASN A O 1
ATOM 1944 N N . SER A 1 255 ? -8.122 4.466 12.982 1.00 77.38 255 SER A N 1
ATOM 1945 C CA . SER A 1 255 ? -8.645 4.960 11.705 1.00 77.38 255 SER A CA 1
ATOM 1946 C C . SER A 1 255 ? -9.156 6.397 11.851 1.00 77.38 255 SER A C 1
ATOM 1948 O O . SER A 1 255 ? -9.308 6.900 12.969 1.00 77.38 255 SER A O 1
ATOM 1950 N N . ILE A 1 256 ? -9.448 7.071 10.735 1.00 80.12 256 ILE A N 1
ATOM 1951 C CA . ILE A 1 256 ? -10.092 8.394 10.768 1.00 80.12 256 ILE A CA 1
ATOM 1952 C C . ILE A 1 256 ? -11.495 8.297 11.374 1.00 80.12 256 ILE A C 1
ATOM 1954 O O . ILE A 1 256 ? -11.874 9.135 12.190 1.00 80.12 256 ILE A O 1
ATOM 1958 N N . GLN A 1 257 ? -12.237 7.245 11.036 1.00 84.12 257 GLN A N 1
ATOM 1959 C CA . GLN A 1 257 ? -13.582 6.967 11.540 1.00 84.12 257 GLN A CA 1
ATOM 1960 C C . GLN A 1 257 ? -13.584 6.832 13.067 1.00 84.12 257 GLN A C 1
ATOM 1962 O O . GLN A 1 257 ? -14.499 7.322 13.727 1.00 84.12 257 GLN A O 1
ATOM 1967 N N . HIS A 1 258 ? -12.530 6.242 13.647 1.00 85.62 258 HIS A N 1
ATOM 1968 C CA . HIS A 1 258 ? -12.361 6.159 15.099 1.00 85.62 258 HIS A CA 1
ATOM 1969 C C . HIS A 1 258 ? -12.235 7.569 15.691 1.00 85.62 258 HIS A C 1
ATOM 1971 O O . HIS A 1 258 ? -12.879 7.872 16.694 1.00 85.62 258 HIS A O 1
ATOM 1977 N N . ILE A 1 259 ? -11.486 8.473 15.055 1.00 84.62 259 ILE A N 1
ATOM 1978 C CA . ILE A 1 259 ? -11.371 9.855 15.539 1.00 84.62 259 ILE A CA 1
ATOM 1979 C C . ILE A 1 259 ? -12.700 10.598 15.437 1.00 84.62 259 ILE A C 1
ATOM 1981 O O . ILE A 1 259 ? -13.088 11.263 16.394 1.00 84.62 259 ILE A O 1
ATOM 1985 N N . VAL A 1 260 ? -13.418 10.444 14.325 1.00 88.38 260 VAL A N 1
ATOM 1986 C CA . VAL A 1 260 ? -14.763 11.007 14.142 1.00 88.38 260 VAL A CA 1
ATOM 1987 C C . VAL A 1 260 ? -15.708 10.531 15.252 1.00 88.38 260 VAL A C 1
ATOM 1989 O O . VAL A 1 260 ? -16.324 11.343 15.939 1.00 88.38 260 VAL A O 1
ATOM 1992 N N . LEU A 1 261 ? -15.782 9.215 15.478 1.00 89.12 261 LEU A N 1
ATOM 1993 C CA . LEU A 1 261 ? -16.599 8.621 16.538 1.00 89.12 261 LEU A CA 1
ATOM 1994 C C . LEU A 1 261 ? -16.223 9.180 17.912 1.00 89.12 261 LEU A C 1
ATOM 1996 O O . LEU A 1 261 ? -17.081 9.501 18.730 1.00 89.12 261 LEU A O 1
ATOM 2000 N N . ARG A 1 262 ? -14.927 9.339 18.161 1.00 86.62 262 ARG A N 1
ATOM 2001 C CA . ARG A 1 262 ? -14.428 9.854 19.428 1.00 86.62 262 ARG A CA 1
ATOM 2002 C C . ARG A 1 262 ? -14.829 11.311 19.665 1.00 86.62 262 ARG A C 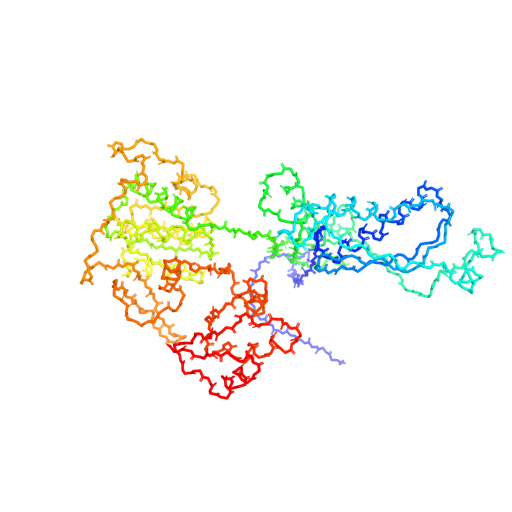1
ATOM 2004 O O . ARG A 1 262 ? -15.296 11.636 20.750 1.00 86.62 262 ARG A O 1
ATOM 2011 N N . PHE A 1 263 ? -14.726 12.182 18.665 1.00 86.06 263 PHE A N 1
ATOM 2012 C CA . PHE A 1 263 ? -15.243 13.551 18.784 1.00 86.06 263 PHE A CA 1
ATOM 2013 C C . PHE A 1 263 ? -16.767 13.585 18.961 1.00 86.06 263 PHE A C 1
ATOM 2015 O O . PHE A 1 263 ? -17.256 14.386 19.757 1.00 86.06 263 PHE A O 1
ATOM 2022 N N . ALA A 1 264 ? -17.504 12.679 18.310 1.00 88.00 264 ALA A N 1
ATOM 2023 C CA . ALA A 1 264 ? -18.944 12.536 18.519 1.00 88.00 264 ALA A CA 1
ATOM 2024 C C . ALA A 1 264 ? -19.278 12.241 19.992 1.00 88.00 264 ALA A C 1
ATOM 2026 O O . ALA A 1 264 ? -20.171 12.869 20.556 1.00 88.00 264 ALA A O 1
ATOM 2027 N N . THR A 1 265 ? -18.510 11.362 20.651 1.00 88.12 265 THR A N 1
ATOM 2028 C CA . THR A 1 265 ? -18.710 11.066 22.082 1.00 88.12 265 THR A CA 1
ATOM 2029 C C . THR A 1 265 ? -18.521 12.286 22.979 1.00 88.12 265 THR A C 1
ATOM 2031 O O . THR A 1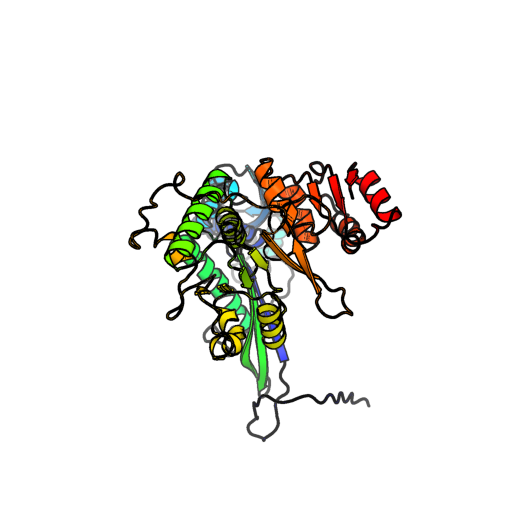 265 ? -19.303 12.492 23.905 1.00 88.12 265 THR A O 1
ATOM 2034 N N . TYR A 1 266 ? -17.548 13.146 22.668 1.00 82.62 266 TYR A N 1
ATOM 2035 C CA . TYR A 1 266 ? -17.317 14.378 23.424 1.00 82.62 266 TYR A CA 1
ATOM 2036 C C . TYR A 1 266 ? -18.446 15.386 23.261 1.00 82.62 266 TYR A C 1
ATOM 2038 O O . TYR A 1 266 ? -18.824 16.031 24.234 1.00 82.62 266 TYR A O 1
ATOM 2046 N N . PHE A 1 267 ? -19.007 15.509 22.056 1.00 81.62 267 PHE A N 1
ATOM 2047 C CA . PHE A 1 267 ? -20.142 16.401 21.815 1.00 81.62 267 PHE A CA 1
ATOM 2048 C C . PHE A 1 267 ? -21.372 16.003 22.637 1.00 81.62 267 PHE A C 1
ATOM 2050 O O . PHE A 1 267 ? -22.148 16.868 23.027 1.00 81.62 267 PHE A O 1
ATOM 2057 N N . LEU A 1 268 ? -21.515 14.710 22.931 1.00 83.38 268 LEU A N 1
ATOM 2058 C CA . LEU A 1 268 ? -22.642 14.133 23.658 1.00 83.38 268 LEU A CA 1
ATOM 2059 C C . LEU A 1 268 ? -22.407 13.967 25.171 1.00 83.38 268 LEU A C 1
ATOM 2061 O O . LEU A 1 268 ? -23.297 13.503 25.879 1.00 83.38 268 LEU A O 1
ATOM 2065 N N . GLY A 1 269 ? -21.224 14.324 25.685 1.00 80.19 269 GLY A N 1
ATOM 2066 C CA . GLY A 1 269 ? -20.885 14.102 27.095 1.00 80.19 269 GLY A CA 1
ATOM 2067 C C . GLY A 1 269 ? -20.849 12.617 27.480 1.00 80.19 269 GLY A C 1
ATOM 2068 O O . GLY A 1 269 ? -21.231 12.259 28.594 1.00 80.19 269 GLY A O 1
ATOM 2069 N N . LEU A 1 270 ? -20.441 11.751 26.549 1.00 87.81 270 LEU A N 1
ATOM 2070 C CA . LEU A 1 270 ? -20.275 10.314 26.777 1.00 87.81 270 LEU A CA 1
ATOM 2071 C C . LEU A 1 270 ? -18.862 10.005 27.269 1.00 87.81 270 LEU A C 1
ATOM 2073 O O . LEU A 1 270 ? -17.912 10.745 26.996 1.00 87.81 270 LEU A O 1
ATOM 2077 N N . THR A 1 271 ? -18.696 8.853 27.914 1.00 87.50 271 THR A N 1
ATOM 2078 C CA . THR A 1 271 ? -17.367 8.326 28.233 1.00 87.50 271 THR A CA 1
ATOM 2079 C C . THR A 1 271 ? -16.890 7.403 27.117 1.00 87.50 271 THR A C 1
ATOM 2081 O O . THR A 1 271 ? -17.517 6.384 26.827 1.00 87.50 271 THR A O 1
ATOM 2084 N N . PHE A 1 272 ? -15.744 7.717 26.512 1.00 87.81 272 PHE A N 1
ATOM 2085 C CA . PHE A 1 272 ? -15.119 6.841 25.521 1.00 87.81 272 PHE A CA 1
ATOM 2086 C C . PHE A 1 272 ? -14.112 5.888 26.181 1.00 87.81 272 PHE A C 1
ATOM 2088 O O . PHE A 1 272 ? -13.147 6.335 26.809 1.00 87.81 272 PHE A O 1
ATOM 2095 N N . ALA A 1 273 ? -14.314 4.582 26.010 1.00 88.31 273 ALA A N 1
ATOM 2096 C CA . ALA A 1 273 ? -13.478 3.520 26.563 1.00 88.31 273 ALA A CA 1
ATOM 2097 C C . ALA A 1 273 ? -12.861 2.657 25.444 1.00 88.31 273 ALA A C 1
ATOM 2099 O O . ALA A 1 273 ? -13.492 1.703 24.979 1.00 88.31 273 ALA A O 1
ATOM 2100 N N . PRO A 1 274 ? -11.633 2.956 24.978 1.00 85.88 274 PRO A N 1
ATOM 2101 C CA . PRO A 1 274 ? -10.963 2.109 24.003 1.00 85.88 274 PRO A CA 1
ATOM 2102 C C . PRO A 1 274 ? -10.485 0.812 24.658 1.00 85.88 274 PRO A C 1
ATOM 2104 O O . PRO A 1 274 ? -9.852 0.820 25.715 1.00 85.88 274 PRO A O 1
ATOM 2107 N N . LEU A 1 275 ? -10.744 -0.302 23.986 1.00 85.38 275 LEU A N 1
ATOM 2108 C CA . LEU A 1 275 ? -10.301 -1.633 24.371 1.00 85.38 275 LEU A CA 1
ATOM 2109 C C . LEU A 1 275 ? -9.094 -2.046 23.524 1.00 85.38 275 LEU A C 1
ATOM 2111 O O . LEU A 1 275 ? -8.989 -1.679 22.353 1.00 85.38 275 LEU A O 1
ATOM 2115 N N . SER A 1 276 ? -8.175 -2.826 24.102 1.00 79.88 276 SER A N 1
ATOM 2116 C CA . SER A 1 276 ? -7.022 -3.318 23.344 1.00 79.88 276 SER A CA 1
ATOM 2117 C C . SER A 1 276 ? -7.472 -4.316 22.271 1.00 79.88 276 SER A C 1
ATOM 2119 O O . SER A 1 276 ? -8.105 -5.314 22.626 1.00 79.88 276 SER A O 1
ATOM 2121 N N . PRO A 1 277 ? -7.062 -4.153 20.997 1.00 71.75 277 PRO A N 1
ATOM 2122 C CA . PRO A 1 277 ? -7.324 -5.140 19.946 1.00 71.75 277 PRO A CA 1
ATOM 2123 C C . PRO A 1 277 ? -6.715 -6.522 20.231 1.00 71.75 277 PRO A C 1
ATOM 2125 O O . PRO A 1 277 ? -7.075 -7.506 19.596 1.00 71.75 277 PRO A O 1
ATOM 2128 N N . THR A 1 278 ? -5.778 -6.622 21.180 1.00 74.31 278 THR A N 1
ATOM 2129 C CA . THR A 1 278 ? -5.168 -7.898 21.580 1.00 74.31 278 THR A CA 1
ATOM 2130 C C . THR A 1 278 ? -5.997 -8.680 22.596 1.00 74.31 278 THR A C 1
ATOM 2132 O O . THR A 1 278 ? -5.649 -9.819 22.888 1.00 74.31 278 THR A O 1
ATOM 2135 N N . PHE A 1 279 ? -7.045 -8.087 23.176 1.00 81.38 279 PHE A N 1
ATOM 2136 C CA . PHE A 1 279 ? -7.865 -8.766 24.176 1.00 81.38 279 PHE A CA 1
ATOM 2137 C C . PHE A 1 279 ? -8.719 -9.865 23.540 1.00 81.38 279 PHE A C 1
ATOM 2139 O O . PHE A 1 279 ? -9.366 -9.658 22.509 1.00 81.38 279 PHE A O 1
ATOM 2146 N N . GLY A 1 280 ? -8.725 -11.031 24.181 1.00 82.75 280 GLY A N 1
ATOM 2147 C CA . GLY A 1 280 ? -9.617 -12.141 23.882 1.00 82.75 280 GLY A CA 1
ATOM 2148 C C . GLY A 1 280 ? -10.968 -12.024 24.604 1.00 82.75 280 GLY A C 1
ATOM 2149 O O . GLY A 1 280 ? -11.157 -11.149 25.454 1.00 82.75 280 GLY A O 1
ATOM 2150 N N . PRO A 1 281 ? -11.918 -12.938 24.327 1.00 86.75 281 PRO A N 1
ATOM 2151 C CA . PRO A 1 281 ? -13.290 -12.869 24.852 1.00 86.75 281 PRO A CA 1
ATOM 2152 C C . PRO A 1 281 ? -13.393 -12.747 26.382 1.00 86.75 281 PRO A C 1
ATOM 2154 O O . PRO A 1 281 ? -14.259 -12.051 26.909 1.00 86.75 281 PRO A O 1
ATOM 2157 N N . HIS A 1 282 ? -12.500 -13.419 27.117 1.00 82.69 282 HIS A N 1
ATOM 2158 C CA . HIS A 1 282 ? -12.499 -13.396 28.585 1.00 82.69 282 HIS A CA 1
ATOM 2159 C C . HIS A 1 282 ? -12.056 -12.052 29.162 1.00 82.69 282 HIS A C 1
ATOM 2161 O O . HIS A 1 282 ? -12.643 -11.576 30.134 1.00 82.69 282 HIS A O 1
ATOM 2167 N N . GLU A 1 283 ? -11.023 -11.445 28.579 1.00 83.12 283 GLU A N 1
ATOM 2168 C CA . GLU A 1 283 ? -10.574 -10.107 28.968 1.00 83.12 283 GLU A CA 1
ATOM 2169 C C . GLU A 1 283 ? -11.652 -9.085 28.627 1.00 83.12 283 GLU A C 1
ATOM 2171 O O . GLU A 1 283 ? -12.079 -8.351 29.511 1.00 83.12 283 GLU A O 1
ATOM 2176 N N . LEU A 1 284 ? -12.186 -9.134 27.403 1.00 87.50 284 LEU A N 1
ATOM 2177 C CA . LEU A 1 284 ? -13.264 -8.255 26.950 1.00 87.50 284 LEU A CA 1
ATOM 2178 C C . LEU A 1 284 ? -14.468 -8.274 27.893 1.00 87.50 284 LEU A C 1
ATOM 2180 O O . LEU A 1 284 ? -14.956 -7.220 28.288 1.00 87.50 284 LEU A O 1
ATOM 2184 N N . ARG A 1 285 ? -14.916 -9.459 28.321 1.00 85.56 285 ARG A N 1
ATOM 2185 C CA . ARG A 1 285 ? -16.033 -9.579 29.268 1.00 85.56 285 ARG A CA 1
ATOM 2186 C C . ARG A 1 285 ? -15.755 -8.858 30.581 1.00 85.56 285 ARG A C 1
ATOM 2188 O O . ARG A 1 285 ? -16.611 -8.121 31.060 1.00 85.56 285 ARG A O 1
ATOM 2195 N N . LYS A 1 286 ? -14.582 -9.091 31.171 1.00 81.94 286 LYS A N 1
ATOM 2196 C CA . LYS A 1 286 ? -14.204 -8.452 32.437 1.00 81.94 286 LYS A CA 1
ATOM 2197 C C . LYS A 1 286 ? -14.135 -6.943 32.286 1.00 81.94 286 LYS A C 1
ATOM 2199 O O . LYS A 1 286 ? -14.648 -6.233 33.137 1.00 81.94 286 LYS A O 1
ATOM 2204 N N . GLU A 1 287 ? -13.527 -6.479 31.204 1.00 82.31 287 GLU A N 1
ATOM 2205 C CA . GLU A 1 287 ? -13.358 -5.061 30.910 1.00 82.31 287 GLU A CA 1
ATOM 2206 C C . GLU A 1 287 ? -14.715 -4.369 30.779 1.00 82.31 287 GLU A C 1
ATOM 2208 O O . GLU A 1 287 ? -14.971 -3.418 31.508 1.00 82.31 287 GLU A O 1
ATOM 2213 N N . ILE A 1 288 ? -15.620 -4.909 29.955 1.00 87.12 288 ILE A N 1
ATOM 2214 C CA . ILE A 1 288 ? -16.989 -4.398 29.782 1.00 87.12 288 ILE A CA 1
ATOM 2215 C C . ILE A 1 288 ? -17.743 -4.325 31.118 1.00 87.12 288 ILE A C 1
ATOM 2217 O O . ILE A 1 288 ? -18.403 -3.325 31.397 1.00 87.12 288 ILE A O 1
ATOM 2221 N N . GLN A 1 289 ? -17.614 -5.353 31.963 1.00 83.69 289 GLN A N 1
ATOM 2222 C CA . GLN A 1 289 ? -18.250 -5.384 33.283 1.00 83.69 289 GLN A CA 1
ATOM 2223 C C . GLN A 1 289 ? -17.651 -4.365 34.256 1.00 83.69 289 GLN A C 1
ATOM 2225 O O . GLN A 1 289 ? -18.389 -3.742 35.012 1.00 83.69 289 GLN A O 1
ATOM 2230 N N . ILE A 1 290 ? -16.327 -4.191 34.250 1.00 83.06 290 ILE A N 1
ATOM 2231 C CA . ILE A 1 290 ? -15.631 -3.243 35.128 1.00 83.06 290 ILE A CA 1
ATOM 2232 C C . ILE A 1 290 ? -15.978 -1.806 34.751 1.00 83.06 290 ILE A C 1
ATOM 2234 O O . ILE A 1 290 ? -16.211 -0.988 35.638 1.00 83.06 290 ILE A O 1
ATOM 2238 N N . ILE A 1 291 ? -16.006 -1.498 33.451 1.00 85.44 291 ILE A N 1
ATOM 2239 C CA . ILE A 1 291 ? -16.310 -0.143 32.984 1.00 85.44 291 ILE A CA 1
ATOM 2240 C C . ILE A 1 291 ? -17.800 0.172 33.007 1.00 85.44 291 ILE A C 1
ATOM 2242 O O . ILE A 1 291 ? -18.147 1.343 32.984 1.00 85.44 291 ILE A O 1
ATOM 2246 N N . GLY A 1 292 ? -18.671 -0.840 33.036 1.00 87.50 292 GLY A N 1
ATOM 2247 C CA . GLY A 1 292 ? -20.116 -0.638 32.956 1.00 87.50 292 GLY A CA 1
ATOM 2248 C C . GLY A 1 292 ? -20.545 -0.067 31.605 1.00 87.50 292 GLY A C 1
ATOM 2249 O O . GLY A 1 292 ? -21.366 0.845 31.561 1.00 87.50 292 GLY A O 1
ATOM 2250 N N . ALA A 1 293 ? -19.963 -0.565 30.507 1.00 90.81 293 ALA A N 1
ATOM 2251 C CA . ALA A 1 293 ? -20.316 -0.094 29.170 1.00 90.81 293 ALA A CA 1
ATOM 2252 C C . ALA A 1 293 ? -21.808 -0.306 28.906 1.00 90.81 293 ALA A C 1
ATOM 2254 O O . ALA A 1 293 ? -22.351 -1.355 29.246 1.00 90.81 293 ALA A O 1
ATOM 2255 N N . THR A 1 294 ? -22.444 0.672 28.269 1.00 93.25 294 THR A N 1
ATOM 2256 C CA . THR A 1 294 ? -23.838 0.595 27.803 1.00 93.25 294 THR A CA 1
ATOM 2257 C C . THR A 1 294 ? -23.912 0.504 26.281 1.00 93.25 294 THR A C 1
ATOM 2259 O O . THR A 1 294 ? -24.927 0.078 25.733 1.00 93.25 294 THR A O 1
ATOM 2262 N N . VAL A 1 295 ? -22.824 0.844 25.584 1.00 94.12 295 VAL A N 1
ATOM 2263 C CA . VAL A 1 295 ? -22.708 0.765 24.126 1.00 94.12 295 VAL A CA 1
ATOM 2264 C C . VAL A 1 295 ? -21.424 0.032 23.751 1.00 94.12 295 VAL A C 1
ATOM 2266 O O . VAL A 1 295 ? -20.356 0.322 24.292 1.00 94.12 295 VAL A O 1
ATOM 2269 N N . ILE A 1 296 ? -21.512 -0.897 22.799 1.00 93.94 296 ILE A N 1
ATOM 2270 C CA . ILE A 1 296 ? -20.356 -1.608 22.238 1.00 93.94 296 ILE A CA 1
ATOM 2271 C C . ILE A 1 296 ? -20.215 -1.240 20.768 1.00 93.94 296 ILE A C 1
ATOM 2273 O O . ILE A 1 296 ? -21.158 -1.369 19.993 1.00 93.94 296 ILE A O 1
ATOM 2277 N N . ILE A 1 297 ? -19.019 -0.823 20.371 1.00 93.75 297 ILE A N 1
ATOM 2278 C CA . ILE A 1 297 ? -18.670 -0.581 18.974 1.00 93.75 297 ILE A CA 1
ATOM 2279 C C . ILE A 1 297 ? -17.485 -1.475 18.637 1.00 93.75 297 ILE A C 1
ATOM 2281 O O . ILE A 1 297 ? -16.419 -1.333 19.235 1.00 93.75 297 ILE A O 1
ATOM 2285 N N . SER A 1 298 ? -17.671 -2.417 17.714 1.00 92.12 298 SER A N 1
ATOM 2286 C CA . SER A 1 298 ? -16.660 -3.431 17.393 1.00 92.12 298 SER A CA 1
ATOM 2287 C C . SER A 1 298 ? -16.478 -3.603 15.890 1.00 92.12 298 SER A C 1
ATOM 2289 O O . SER A 1 298 ? -17.431 -3.434 15.131 1.00 92.12 298 SER A O 1
ATOM 2291 N N . SER A 1 299 ? -15.264 -3.957 15.461 1.00 86.06 299 SER A N 1
ATOM 2292 C CA . SER A 1 299 ? -15.041 -4.435 14.092 1.00 86.06 299 SER A CA 1
ATOM 2293 C C . SER A 1 299 ? -15.900 -5.672 13.811 1.00 86.06 299 SER A C 1
ATOM 2295 O O . SER A 1 299 ? -15.997 -6.573 14.648 1.00 86.06 299 SER A O 1
ATOM 2297 N N . GLY A 1 300 ? -16.520 -5.734 12.633 1.00 84.94 300 GLY A N 1
ATOM 2298 C CA . GLY A 1 300 ? -17.465 -6.786 12.263 1.00 84.94 300 GLY A CA 1
ATOM 2299 C C . GLY A 1 300 ? -16.858 -8.185 12.322 1.00 84.94 300 GLY A C 1
ATOM 2300 O O . GLY A 1 300 ? -17.513 -9.120 12.780 1.00 84.94 300 GLY A O 1
ATOM 2301 N N . GLN A 1 301 ? -15.581 -8.326 11.954 1.00 83.06 301 GLN A N 1
ATOM 2302 C CA . GLN A 1 301 ? -14.869 -9.608 12.025 1.00 83.06 301 GLN A CA 1
ATOM 2303 C C . GLN A 1 301 ? -14.684 -10.101 13.467 1.00 83.06 301 GLN A C 1
ATOM 2305 O O . GLN A 1 301 ? -14.642 -11.303 13.722 1.00 83.06 301 GLN A O 1
ATOM 2310 N N . GLU A 1 302 ? -14.607 -9.179 14.422 1.00 87.25 302 GLU A N 1
ATOM 2311 C CA . GLU A 1 302 ? -14.272 -9.455 15.819 1.00 87.25 302 GLU A CA 1
ATOM 2312 C C . GLU A 1 302 ? -15.491 -9.465 16.743 1.00 87.25 302 GLU A C 1
ATOM 2314 O O . GLU A 1 302 ? -15.385 -9.809 17.923 1.00 87.25 302 GLU A O 1
ATOM 2319 N N . LEU A 1 303 ? -16.668 -9.145 16.205 1.00 87.88 303 LEU A N 1
ATOM 2320 C CA . LEU A 1 303 ? -17.905 -9.037 16.966 1.00 87.88 303 LEU A CA 1
ATOM 2321 C C . LEU A 1 303 ? -18.261 -10.336 17.708 1.00 87.88 303 LEU A C 1
ATOM 2323 O O . LEU A 1 303 ? -18.756 -10.285 18.833 1.00 87.88 303 LEU A O 1
ATOM 2327 N N . HIS A 1 304 ? -17.918 -11.492 17.131 1.00 87.50 304 HIS A N 1
ATOM 2328 C CA . HIS A 1 304 ? -18.116 -12.815 17.733 1.00 87.50 304 HIS A CA 1
ATOM 2329 C C . HIS A 1 304 ? -17.460 -12.955 19.124 1.00 87.50 304 HIS A C 1
ATOM 2331 O O . HIS A 1 304 ? -17.930 -13.706 19.979 1.00 87.50 304 HIS A O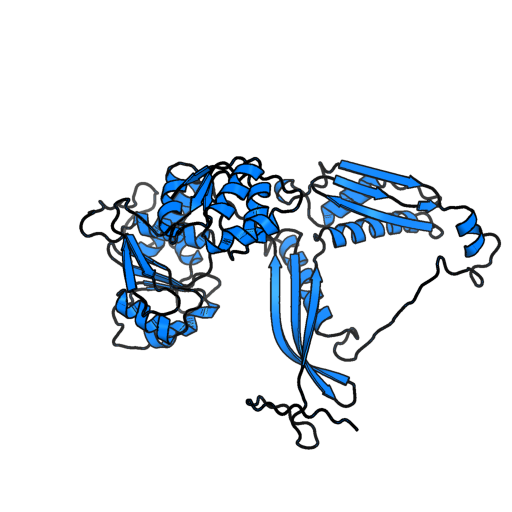 1
ATOM 2337 N N . LYS A 1 305 ? -16.398 -12.188 19.420 1.00 89.06 305 LYS A N 1
ATOM 2338 C CA . LYS A 1 305 ? -15.760 -12.184 20.748 1.00 89.06 305 LYS A CA 1
ATOM 2339 C C . LYS A 1 305 ? -16.684 -11.651 21.848 1.00 89.06 305 LYS A C 1
ATOM 2341 O O . LYS A 1 305 ? -16.481 -11.971 23.022 1.00 89.06 305 LYS A O 1
ATOM 2346 N N . PHE A 1 306 ? -17.700 -10.873 21.478 1.00 88.38 306 PHE A N 1
ATOM 2347 C CA . PHE A 1 306 ? -18.692 -10.307 22.386 1.00 88.38 306 PHE A CA 1
ATOM 2348 C C . PHE A 1 306 ? -19.931 -11.191 22.551 1.00 88.38 306 PHE A C 1
ATOM 2350 O O . PHE A 1 306 ? -20.730 -10.904 23.436 1.00 88.38 306 PHE A O 1
ATOM 2357 N N . ASP A 1 307 ? -20.082 -12.291 21.804 1.00 85.44 307 ASP A N 1
ATOM 2358 C CA . ASP A 1 307 ? -21.295 -13.127 21.836 1.00 85.44 307 ASP A CA 1
ATOM 2359 C C . ASP A 1 307 ? -21.677 -13.528 23.263 1.00 85.44 307 ASP A C 1
ATOM 2361 O O . ASP A 1 307 ? -22.805 -13.331 23.696 1.00 85.44 307 ASP A O 1
ATOM 2365 N N . THR A 1 308 ? -20.704 -13.980 24.057 1.00 80.25 308 THR A N 1
ATOM 2366 C CA . THR A 1 308 ? -20.957 -14.384 25.450 1.00 80.25 308 THR A CA 1
ATOM 2367 C C . THR A 1 308 ? -21.378 -13.244 26.382 1.00 80.25 308 THR A C 1
ATOM 2369 O O . THR A 1 308 ? -21.921 -13.499 27.456 1.00 80.25 308 THR A O 1
ATOM 2372 N N . ILE A 1 309 ? -21.081 -11.997 26.014 1.00 82.69 309 ILE A N 1
ATOM 2373 C CA . ILE A 1 309 ? -21.517 -10.796 26.732 1.00 82.69 309 ILE A CA 1
ATOM 2374 C C . ILE A 1 309 ? -22.953 -10.480 26.317 1.00 82.69 309 ILE A C 1
ATOM 2376 O O . ILE A 1 309 ? -23.780 -10.228 27.188 1.00 82.69 309 ILE A O 1
ATOM 2380 N N . LEU A 1 310 ? -23.240 -10.558 25.016 1.00 81.06 310 LEU A N 1
ATOM 2381 C CA . LEU A 1 310 ? -24.529 -10.223 24.413 1.00 81.06 310 LEU A CA 1
ATOM 2382 C C . LEU A 1 310 ? -25.627 -11.259 24.703 1.00 81.06 310 LEU A C 1
ATOM 2384 O O . LEU A 1 310 ? -26.795 -10.897 24.779 1.00 81.06 310 LEU A O 1
ATOM 2388 N N . THR A 1 311 ? -25.279 -12.534 24.893 1.00 74.00 311 THR A N 1
ATOM 2389 C CA . THR A 1 311 ? -26.246 -13.607 25.196 1.00 74.00 311 THR A CA 1
ATOM 2390 C C . THR A 1 311 ? -26.519 -13.791 26.689 1.00 74.00 311 THR A C 1
ATOM 2392 O O . THR A 1 311 ? -27.340 -14.626 27.059 1.00 74.00 311 THR A O 1
ATOM 2395 N N . ASN A 1 312 ? -25.796 -13.094 27.568 1.00 68.31 312 ASN A N 1
ATOM 2396 C CA . ASN A 1 312 ? -25.958 -13.246 29.010 1.00 68.31 312 ASN A CA 1
ATOM 2397 C C . ASN A 1 312 ? -27.042 -12.288 29.521 1.00 68.31 312 ASN A C 1
ATOM 2399 O O . ASN A 1 312 ? -26.833 -11.078 29.527 1.00 68.31 312 ASN A O 1
ATOM 2403 N N . GLU A 1 313 ? -28.168 -12.822 30.005 1.00 55.97 313 GLU A N 1
ATOM 2404 C CA . GLU A 1 313 ? -29.290 -12.035 30.549 1.00 55.97 313 GLU A CA 1
ATOM 2405 C C . GLU A 1 313 ? -28.885 -11.110 31.716 1.00 55.97 313 GLU A C 1
ATOM 2407 O O . GLU A 1 313 ? -29.548 -10.106 31.967 1.00 55.97 313 GLU A O 1
ATOM 2412 N N . GLN A 1 314 ? -27.770 -11.392 32.405 1.00 53.44 314 GLN A N 1
ATOM 2413 C CA . GLN A 1 314 ? -27.226 -10.515 33.452 1.00 53.44 314 GLN A CA 1
ATOM 2414 C C . GLN A 1 314 ? -26.564 -9.233 32.914 1.00 53.44 314 GLN A C 1
ATOM 2416 O O . GLN A 1 314 ? -26.299 -8.325 33.697 1.00 53.44 314 GLN A O 1
ATOM 2421 N N . ASN A 1 315 ? -26.312 -9.129 31.605 1.00 61.41 315 ASN A N 1
ATOM 2422 C CA . ASN A 1 315 ? -25.752 -7.938 30.955 1.00 61.41 315 ASN A CA 1
ATOM 2423 C C . ASN A 1 315 ? -26.844 -7.072 30.295 1.00 61.41 315 ASN A C 1
ATOM 2425 O O . ASN A 1 315 ? -26.609 -6.457 29.255 1.00 61.41 315 ASN A O 1
ATOM 2429 N N . SER A 1 316 ? -28.023 -6.975 30.916 1.00 60.41 316 SER A N 1
ATOM 2430 C CA . SER A 1 316 ? -29.187 -6.177 30.476 1.00 60.41 316 SER A CA 1
ATOM 2431 C C . SER A 1 316 ? -28.942 -4.662 30.334 1.00 60.41 316 SER A C 1
ATOM 2433 O O . SER A 1 316 ? -29.863 -3.906 30.039 1.00 60.41 316 SER A O 1
ATOM 2435 N N . VAL A 1 317 ? -27.705 -4.216 30.552 1.00 78.50 317 VAL A N 1
ATOM 2436 C CA . VAL A 1 317 ? -27.259 -2.820 30.545 1.00 78.50 317 VAL A CA 1
ATOM 2437 C C . VAL A 1 317 ? -26.750 -2.386 29.159 1.00 78.50 317 VAL A C 1
ATOM 2439 O O . VAL A 1 317 ? -26.679 -1.190 28.885 1.00 78.50 317 VAL A O 1
ATOM 2442 N N . ILE A 1 318 ? -26.430 -3.331 28.259 1.00 89.06 318 ILE A N 1
ATOM 2443 C CA . ILE A 1 318 ? -26.021 -3.011 26.882 1.00 89.06 318 ILE A CA 1
ATOM 2444 C C . ILE A 1 318 ? -27.247 -2.595 26.066 1.00 89.06 318 ILE A C 1
ATOM 2446 O O . ILE A 1 318 ? -28.083 -3.421 25.708 1.00 89.06 318 ILE A O 1
ATOM 2450 N N . LYS A 1 319 ? -27.328 -1.302 25.756 1.00 89.75 319 LYS A N 1
ATOM 2451 C CA . LYS A 1 319 ? -28.407 -0.668 24.993 1.00 89.75 319 LYS A CA 1
ATOM 2452 C C . LYS A 1 319 ? -28.204 -0.804 23.484 1.00 89.75 319 LYS A C 1
ATOM 2454 O O . LYS A 1 319 ? -29.168 -0.973 22.744 1.00 89.75 319 LYS A O 1
ATOM 2459 N N . LEU A 1 320 ? -26.953 -0.703 23.026 1.00 91.94 320 LEU A N 1
ATOM 2460 C CA . LEU A 1 320 ? -26.628 -0.619 21.603 1.00 91.94 320 LEU A CA 1
ATOM 2461 C C . LEU A 1 320 ? -25.319 -1.340 21.268 1.00 91.94 320 LEU A C 1
ATOM 2463 O O . LEU A 1 320 ? -24.311 -1.206 21.962 1.00 91.94 320 LEU A O 1
ATOM 2467 N N . VAL A 1 321 ? -25.336 -2.056 20.147 1.00 93.06 321 VAL A N 1
ATOM 2468 C CA . VAL A 1 321 ? -24.149 -2.629 19.508 1.00 93.06 321 VAL A CA 1
ATOM 2469 C C . VAL A 1 321 ? -24.052 -2.057 18.100 1.00 93.06 321 VAL A C 1
ATOM 2471 O O . VAL A 1 321 ? -25.030 -2.115 17.358 1.00 93.06 321 VAL A O 1
ATOM 2474 N N . VAL A 1 322 ? -22.893 -1.512 17.734 1.00 92.38 322 VAL A N 1
ATOM 2475 C CA . VAL A 1 322 ? -22.620 -0.967 16.396 1.00 92.38 322 VAL A CA 1
ATOM 2476 C C . VAL A 1 322 ? -21.449 -1.710 15.767 1.00 92.38 322 VAL A C 1
ATOM 2478 O O . VAL A 1 322 ? -20.412 -1.918 16.403 1.00 92.38 322 VAL A O 1
ATOM 2481 N N . VAL A 1 323 ? -21.603 -2.075 14.498 1.00 91.25 323 VAL A N 1
ATOM 2482 C CA . VAL A 1 323 ? -20.534 -2.664 13.692 1.00 91.25 323 VAL A CA 1
ATOM 2483 C C . VAL A 1 323 ? -19.735 -1.557 13.018 1.00 91.25 323 VAL A C 1
ATOM 2485 O O . VAL A 1 323 ? -20.275 -0.749 12.266 1.00 91.25 323 VAL A O 1
ATOM 2488 N N . PHE A 1 324 ? -18.446 -1.486 13.336 1.00 87.31 324 PHE A N 1
ATOM 2489 C CA . PHE A 1 324 ? -17.589 -0.365 12.961 1.00 87.31 324 PHE A CA 1
ATOM 2490 C C . PHE A 1 324 ? -17.164 -0.381 11.488 1.00 87.31 324 PHE A C 1
ATOM 2492 O O . PHE A 1 324 ? -16.984 0.679 10.895 1.00 87.31 324 PHE A O 1
ATOM 2499 N N . ASP A 1 325 ? -17.016 -1.566 10.900 1.00 79.81 325 ASP A N 1
ATOM 2500 C CA . ASP A 1 325 ? -16.586 -1.780 9.521 1.00 79.81 325 ASP A CA 1
ATOM 2501 C C . ASP A 1 325 ? -17.384 -2.909 8.842 1.00 79.81 325 ASP A C 1
ATOM 2503 O O . ASP A 1 325 ? -17.760 -3.907 9.458 1.00 79.81 325 ASP A O 1
ATOM 2507 N N . GLY A 1 326 ? -17.646 -2.745 7.543 1.00 75.50 326 GLY A N 1
ATOM 2508 C CA . GLY A 1 326 ? -18.415 -3.703 6.745 1.00 75.50 326 GLY A CA 1
ATOM 2509 C C . GLY A 1 326 ? -19.932 -3.637 6.963 1.00 75.50 326 GLY A C 1
ATOM 2510 O O . GLY A 1 326 ? -20.476 -2.666 7.488 1.00 75.50 326 GLY A O 1
ATOM 2511 N N . THR A 1 327 ? -20.629 -4.678 6.508 1.00 76.25 327 THR A N 1
ATOM 2512 C CA . THR A 1 327 ? -22.092 -4.819 6.593 1.00 76.25 327 THR A CA 1
ATOM 2513 C C . THR A 1 327 ? -22.481 -5.861 7.634 1.00 76.25 327 THR A C 1
ATOM 2515 O O . THR A 1 327 ? -21.786 -6.865 7.787 1.00 76.25 327 THR A O 1
ATOM 2518 N N . HIS A 1 328 ? -23.610 -5.668 8.319 1.00 84.38 328 HIS A N 1
ATOM 2519 C CA . HIS A 1 328 ? -24.100 -6.634 9.299 1.00 84.38 328 HIS A CA 1
ATOM 2520 C C . HIS A 1 328 ? -25.629 -6.626 9.400 1.00 84.38 328 HIS A C 1
ATOM 2522 O O . HIS A 1 328 ? -26.245 -5.565 9.422 1.00 84.38 328 HIS A O 1
ATOM 2528 N N . ASP A 1 329 ? -26.235 -7.811 9.509 1.00 81.94 329 ASP A N 1
ATOM 2529 C CA . ASP A 1 329 ? -27.696 -7.959 9.421 1.00 81.94 329 ASP A CA 1
ATOM 2530 C C . ASP A 1 329 ? -28.426 -7.630 10.731 1.00 81.94 329 ASP A C 1
ATOM 2532 O O . ASP A 1 329 ? -29.564 -7.169 10.719 1.00 81.94 329 ASP A O 1
ATOM 2536 N N . ARG A 1 330 ? -27.797 -7.897 11.886 1.00 84.44 330 ARG A N 1
ATOM 2537 C CA . ARG A 1 330 ? -28.469 -7.803 13.203 1.00 84.44 330 ARG A CA 1
ATOM 2538 C C . ARG A 1 330 ? -28.231 -6.495 13.950 1.00 84.44 330 ARG A C 1
ATOM 2540 O O . ARG A 1 330 ? -28.953 -6.194 14.894 1.00 84.44 330 ARG A O 1
ATOM 2547 N N . HIS A 1 331 ? -27.184 -5.765 13.591 1.00 90.50 331 HIS A N 1
ATOM 2548 C CA . HIS A 1 331 ? -26.716 -4.603 14.343 1.00 90.50 331 HIS A CA 1
ATOM 2549 C C . HIS A 1 331 ? -26.398 -3.481 13.367 1.00 90.50 331 HIS A C 1
ATOM 2551 O O . HIS A 1 331 ? -25.846 -3.778 12.306 1.00 90.50 331 HIS A O 1
ATOM 2557 N N . PRO A 1 332 ? -26.724 -2.225 13.711 1.00 90.44 332 PRO A N 1
ATOM 2558 C CA . PRO A 1 332 ? -26.459 -1.104 12.833 1.00 90.44 332 PRO A CA 1
ATOM 2559 C C . PRO A 1 332 ? -24.964 -0.944 12.561 1.00 90.44 332 PRO A C 1
ATOM 2561 O O . PRO A 1 332 ? -24.130 -1.211 13.430 1.00 90.44 332 PRO A O 1
ATOM 2564 N N . THR A 1 333 ? -24.628 -0.476 11.366 1.00 90.81 333 THR A N 1
ATOM 2565 C CA . THR A 1 333 ? -23.245 -0.189 10.976 1.00 90.81 333 THR A CA 1
ATOM 2566 C C . THR A 1 333 ? -22.883 1.275 11.224 1.00 90.81 333 THR A C 1
ATOM 2568 O O . THR A 1 333 ? -23.752 2.139 11.354 1.00 90.81 333 THR A O 1
ATOM 2571 N N . TYR A 1 334 ? -21.585 1.577 11.257 1.00 87.81 334 TYR A N 1
ATOM 2572 C CA . TYR A 1 334 ? -21.080 2.950 11.315 1.00 87.81 334 TYR A CA 1
ATOM 2573 C C . TYR A 1 334 ? -21.647 3.829 10.185 1.00 87.81 334 TYR A C 1
ATOM 2575 O O . TYR A 1 334 ? -22.081 4.951 10.436 1.00 87.81 334 TYR A O 1
ATOM 2583 N N . ASP A 1 335 ? -21.730 3.304 8.960 1.00 84.38 335 ASP A N 1
ATOM 2584 C CA . ASP A 1 335 ? -22.272 4.040 7.808 1.00 84.38 335 ASP A CA 1
ATOM 2585 C C . ASP A 1 335 ? -23.778 4.319 7.937 1.00 84.38 335 ASP A C 1
ATOM 2587 O O . ASP A 1 335 ? -24.279 5.346 7.471 1.00 84.38 335 ASP A O 1
ATOM 2591 N N . GLN A 1 336 ? -24.515 3.447 8.628 1.00 83.62 336 GLN A N 1
ATOM 2592 C CA . GLN A 1 336 ? -25.920 3.702 8.948 1.00 83.62 336 GLN A CA 1
ATOM 2593 C C . GLN A 1 336 ? -26.074 4.836 9.968 1.00 83.62 336 GLN A C 1
ATOM 2595 O O . GLN A 1 336 ? -27.023 5.608 9.867 1.00 83.62 336 GLN A O 1
ATOM 2600 N N . LEU A 1 337 ? -25.118 5.025 10.888 1.00 83.31 337 LEU A N 1
ATOM 2601 C CA . LEU A 1 337 ? -25.108 6.208 11.763 1.00 83.31 337 LEU A CA 1
ATOM 2602 C C . LEU A 1 337 ? -24.900 7.514 10.980 1.00 83.31 337 LEU A C 1
ATOM 2604 O O . LEU A 1 337 ? -25.346 8.564 11.432 1.00 83.31 337 LEU A O 1
ATOM 2608 N N . LEU A 1 338 ? -24.233 7.465 9.821 1.00 77.38 338 LEU A N 1
ATOM 2609 C CA . LEU A 1 338 ? -24.033 8.634 8.955 1.00 77.38 338 LEU A CA 1
ATOM 2610 C C . LEU A 1 338 ? -25.274 8.995 8.127 1.00 77.38 338 LEU A C 1
ATOM 2612 O O . LEU A 1 338 ? -25.407 10.136 7.690 1.00 77.38 338 LEU A O 1
ATOM 2616 N N . THR A 1 339 ? -26.160 8.032 7.877 1.00 69.31 339 THR A N 1
ATOM 2617 C CA . THR A 1 339 ? -27.278 8.180 6.931 1.00 69.31 339 THR A CA 1
ATOM 2618 C C . THR A 1 339 ? -28.640 8.287 7.618 1.00 69.31 339 THR A C 1
ATOM 2620 O O . THR A 1 339 ? -29.492 9.025 7.127 1.00 69.31 339 THR A O 1
ATOM 2623 N N . ASP A 1 340 ? -28.826 7.679 8.794 1.00 59.81 340 ASP A N 1
ATOM 2624 C CA . ASP A 1 340 ? -30.050 7.786 9.606 1.00 59.81 340 ASP A CA 1
ATOM 2625 C C . ASP A 1 340 ? -30.126 9.102 10.401 1.00 59.81 340 ASP A C 1
ATOM 2627 O O . ASP A 1 340 ? -30.270 9.121 11.620 1.00 59.81 340 ASP A O 1
ATOM 2631 N N . THR A 1 341 ? -30.048 10.237 9.705 1.00 55.19 341 THR A N 1
ATOM 2632 C CA . THR A 1 341 ? -30.351 11.563 10.288 1.00 55.19 341 THR A CA 1
ATOM 2633 C C . THR A 1 341 ? -31.818 11.966 10.116 1.00 55.19 341 THR A C 1
ATOM 2635 O O . THR A 1 341 ? -32.201 13.103 10.392 1.00 55.19 341 THR A O 1
ATOM 2638 N N . SER A 1 342 ? -32.669 11.036 9.678 1.00 47.97 342 SER A N 1
ATOM 2639 C CA . SER A 1 342 ? -34.099 11.262 9.500 1.00 47.97 342 SER A CA 1
ATOM 2640 C C . SER A 1 342 ? -34.935 10.246 10.279 1.00 47.97 342 SER A C 1
ATOM 2642 O O . SER A 1 342 ? -34.859 9.057 9.992 1.00 47.97 342 SER A O 1
ATOM 2644 N N . THR A 1 343 ? -35.835 10.763 11.131 1.00 45.69 343 THR A N 1
ATOM 2645 C CA . THR A 1 343 ? -37.116 10.169 11.596 1.00 45.69 343 THR A CA 1
ATOM 2646 C C . THR A 1 343 ? -37.256 9.593 13.012 1.00 45.69 343 THR A C 1
ATOM 2648 O O . THR A 1 343 ? -38.015 8.655 13.223 1.00 45.69 343 THR A O 1
ATOM 2651 N N . ASP A 1 344 ? -36.712 10.250 14.029 1.00 41.22 344 ASP A N 1
ATOM 2652 C CA . ASP A 1 344 ? -37.020 9.928 15.432 1.00 41.22 344 ASP A CA 1
ATOM 2653 C C . ASP A 1 344 ? -37.487 11.148 16.245 1.00 41.22 344 ASP A C 1
ATOM 2655 O O . ASP A 1 344 ? -37.132 11.323 17.399 1.00 41.22 344 ASP A O 1
ATOM 2659 N N . GLY A 1 345 ? -38.324 12.019 15.667 1.00 43.22 345 GLY A N 1
ATOM 2660 C CA . GLY A 1 345 ? -39.155 12.968 16.435 1.00 43.22 345 GLY A CA 1
ATOM 2661 C C . GLY A 1 345 ? -38.435 14.034 17.285 1.00 43.22 345 GLY A C 1
ATOM 2662 O O . GLY A 1 345 ? -39.111 14.872 17.876 1.00 43.22 345 GLY A O 1
ATOM 2663 N N . THR A 1 346 ? -37.100 14.055 17.324 1.00 49.56 346 THR A N 1
ATOM 2664 C CA . THR A 1 346 ? -36.286 15.005 18.104 1.00 49.56 346 THR A CA 1
ATOM 2665 C C . THR A 1 346 ? -36.055 16.338 17.379 1.00 49.56 346 THR A C 1
ATOM 2667 O O . THR A 1 346 ? -35.713 17.333 18.013 1.00 49.56 346 THR A O 1
ATOM 2670 N N . GLY A 1 347 ? -36.288 16.398 16.060 1.00 43.50 347 GLY A N 1
ATOM 2671 C CA . GLY A 1 347 ? -36.256 17.640 15.271 1.00 43.50 347 GLY A CA 1
ATOM 2672 C C . GLY A 1 347 ? -34.861 18.240 15.035 1.00 43.50 347 GLY A C 1
ATOM 2673 O O . GLY A 1 347 ? -34.762 19.416 14.671 1.00 43.50 347 GLY A O 1
ATOM 2674 N N . LEU A 1 348 ? -33.787 17.467 15.233 1.00 50.75 348 LEU A N 1
ATOM 2675 C CA . LEU A 1 348 ? -32.404 17.946 15.146 1.00 50.75 348 LEU A CA 1
ATOM 2676 C C . LEU A 1 348 ? -31.828 17.688 13.741 1.00 50.75 348 LEU A C 1
ATOM 2678 O O . LEU A 1 348 ? -31.360 16.598 13.444 1.00 50.75 348 LEU A O 1
ATOM 2682 N N . SER A 1 349 ? -31.878 18.691 12.861 1.00 46.75 349 SER A N 1
ATOM 2683 C CA . SER A 1 349 ? -31.433 18.597 11.454 1.00 46.75 349 SER A CA 1
ATOM 2684 C C . SER A 1 349 ? -30.264 19.527 11.103 1.00 46.75 349 SER A C 1
ATOM 2686 O O . SER A 1 349 ? -29.871 19.628 9.943 1.00 46.75 349 SER A O 1
ATOM 2688 N N . THR A 1 350 ? -29.666 20.212 12.086 1.00 52.56 350 THR A N 1
ATOM 2689 C CA . THR A 1 350 ? -28.531 21.125 11.855 1.00 52.56 350 THR A CA 1
ATOM 2690 C C . THR A 1 350 ? -27.470 21.064 12.956 1.00 52.56 350 THR A C 1
ATOM 2692 O O . THR A 1 350 ? -27.771 20.859 14.128 1.00 52.56 350 THR A O 1
ATOM 2695 N N . LEU A 1 351 ? -26.208 21.328 12.580 1.00 49.47 351 LEU A N 1
ATOM 2696 C CA . LEU A 1 351 ? -25.032 21.481 13.462 1.00 49.47 351 LEU A CA 1
ATOM 2697 C C . LEU A 1 351 ? -25.264 22.394 14.686 1.00 49.47 351 LEU A C 1
ATOM 2699 O O . LEU A 1 351 ? -24.577 22.253 15.696 1.00 49.47 351 LEU A O 1
ATOM 2703 N N . SER A 1 352 ? -26.216 23.329 14.598 1.00 50.62 352 SER A N 1
ATOM 2704 C CA . SER A 1 352 ? -26.616 24.262 15.660 1.00 50.62 352 SER A CA 1
ATOM 2705 C C . SER A 1 352 ? -27.464 23.643 16.772 1.00 50.62 352 SER A C 1
ATOM 2707 O O . SER A 1 352 ? -27.763 24.331 17.742 1.00 50.62 352 SER A O 1
ATOM 2709 N N . GLN A 1 353 ? -27.883 22.385 16.632 1.00 56.44 353 GLN A N 1
ATOM 2710 C CA . GLN A 1 353 ? -28.853 21.755 17.524 1.00 56.44 353 GLN A CA 1
ATOM 2711 C C . GLN A 1 353 ? -28.275 20.614 18.375 1.00 56.44 353 GLN A C 1
ATOM 2713 O O . GLN A 1 353 ? -29.002 20.045 19.183 1.00 56.44 353 GLN A O 1
ATOM 2718 N N . ILE A 1 354 ? -26.979 20.290 18.257 1.00 60.69 354 ILE A N 1
ATOM 2719 C CA . ILE A 1 354 ? -26.356 19.396 19.241 1.00 60.69 354 ILE A CA 1
ATOM 2720 C C . ILE A 1 354 ? -26.331 20.122 20.591 1.00 60.69 354 ILE A C 1
ATOM 2722 O O . ILE A 1 354 ? -25.785 21.231 20.655 1.00 60.69 354 ILE A O 1
ATOM 2726 N N . PRO A 1 355 ? -26.866 19.527 21.670 1.00 57.91 355 PRO A N 1
ATOM 2727 C CA . PRO A 1 355 ? -26.595 20.021 23.006 1.00 57.91 355 PRO A CA 1
ATOM 2728 C C . PRO A 1 355 ? -25.098 19.830 23.261 1.00 57.91 355 PRO A C 1
ATOM 2730 O O . PRO A 1 355 ? -24.652 18.727 23.552 1.00 57.91 355 PRO A O 1
ATOM 2733 N N . TYR A 1 356 ? -24.297 20.888 23.118 1.00 65.12 356 TYR A N 1
ATOM 2734 C CA . TYR A 1 356 ? -22.991 20.915 23.770 1.00 65.12 356 TYR A CA 1
ATOM 2735 C C . TYR A 1 356 ? -23.299 20.849 25.260 1.00 65.12 356 TYR A C 1
ATOM 2737 O O . TYR A 1 356 ? -23.726 21.841 25.848 1.00 65.12 356 TYR A O 1
ATOM 2745 N N . TYR A 1 357 ? -23.222 19.652 25.833 1.00 67.94 357 TYR A N 1
ATOM 2746 C CA . TYR A 1 357 ? -23.573 19.467 27.228 1.00 67.94 357 TYR A CA 1
ATOM 2747 C C . TYR A 1 357 ? -22.591 20.240 28.099 1.00 67.94 357 TYR A C 1
ATOM 2749 O O . TYR A 1 357 ? -21.377 20.158 27.897 1.00 67.94 357 TYR A O 1
ATOM 2757 N N . ASP A 1 358 ? -23.121 20.945 29.099 1.00 65.69 358 ASP A N 1
ATOM 2758 C CA . ASP A 1 358 ? -22.285 21.494 30.155 1.00 65.69 358 ASP A CA 1
ATOM 2759 C C . ASP A 1 358 ? -21.569 20.334 30.848 1.00 65.69 358 ASP A C 1
ATOM 2761 O O . ASP A 1 358 ? -22.185 19.379 31.345 1.00 65.69 358 ASP A O 1
ATOM 2765 N N . VAL A 1 359 ? -20.245 20.413 30.809 1.00 66.44 359 VAL A N 1
ATOM 2766 C CA . VAL A 1 359 ? -19.350 19.436 31.406 1.00 66.44 359 VAL A CA 1
ATOM 2767 C C . VAL A 1 359 ? -19.176 19.804 32.869 1.00 66.44 359 VAL A C 1
ATOM 2769 O O . VAL A 1 359 ? -18.656 20.875 33.186 1.00 66.44 359 VAL A O 1
ATOM 2772 N N . ASN A 1 360 ? -19.588 18.912 33.762 1.00 70.75 360 ASN A N 1
ATOM 2773 C CA . ASN A 1 360 ? -19.286 19.026 35.175 1.00 70.75 360 ASN A CA 1
ATOM 2774 C C . ASN A 1 360 ? -17.919 18.374 35.448 1.00 70.75 360 ASN A C 1
ATOM 2776 O O . ASN A 1 360 ? -17.819 17.146 35.434 1.00 70.75 360 ASN A O 1
ATOM 2780 N N . PRO A 1 361 ? -16.867 19.162 35.723 1.00 62.38 361 PRO A N 1
ATOM 2781 C CA . PRO A 1 361 ? -15.515 18.636 35.871 1.00 62.38 361 PRO A CA 1
ATOM 2782 C C . PRO A 1 361 ? -15.321 17.716 37.078 1.00 62.38 361 PRO A C 1
ATOM 2784 O O . PRO A 1 361 ? -14.334 16.983 37.114 1.00 62.38 361 PRO A O 1
ATOM 2787 N N . ASP A 1 362 ? -16.248 17.737 38.035 1.00 63.03 362 ASP A N 1
ATOM 2788 C CA . ASP A 1 362 ? -16.154 16.951 39.261 1.00 63.03 362 ASP A CA 1
ATOM 2789 C C . ASP A 1 362 ? -16.715 15.530 39.100 1.00 63.03 362 ASP A C 1
ATOM 2791 O O . ASP A 1 362 ? -16.372 14.646 39.886 1.00 63.03 362 ASP A O 1
ATOM 2795 N N . VAL A 1 363 ? -17.584 15.298 38.108 1.00 69.56 363 VAL A N 1
ATOM 2796 C CA . VAL A 1 363 ? -18.325 14.027 37.972 1.00 69.56 363 VAL A CA 1
ATOM 2797 C C . VAL A 1 363 ? -18.369 13.467 36.555 1.00 69.56 363 VAL A C 1
ATOM 2799 O O . VAL A 1 363 ? -18.473 12.251 36.400 1.00 69.56 363 VAL A O 1
ATOM 2802 N N . ASP A 1 364 ? -18.281 14.307 35.521 1.00 71.19 364 ASP A N 1
ATOM 2803 C CA . ASP A 1 364 ? -18.382 13.837 34.143 1.00 71.19 364 ASP A CA 1
ATOM 2804 C C . ASP A 1 364 ? -17.051 13.205 33.718 1.00 71.19 364 ASP A C 1
ATOM 2806 O O . ASP A 1 364 ? -16.016 13.866 33.620 1.00 71.19 364 ASP A O 1
ATOM 2810 N N . MET A 1 365 ? -17.078 11.903 33.438 1.00 73.44 365 MET A N 1
ATOM 2811 C CA . MET A 1 365 ? -15.950 11.185 32.852 1.00 73.44 365 MET A CA 1
ATOM 2812 C C . MET A 1 365 ? -16.043 11.250 31.330 1.00 73.44 365 MET A C 1
ATOM 2814 O O . MET A 1 365 ? -17.054 10.866 30.747 1.00 73.44 365 MET A O 1
ATOM 2818 N N . PHE A 1 366 ? -14.969 11.673 30.667 1.00 73.69 366 PHE A N 1
ATOM 2819 C CA . PHE A 1 366 ? -14.944 11.729 29.198 1.00 73.69 366 PHE A CA 1
ATOM 2820 C C . PHE A 1 366 ? -14.114 10.599 28.579 1.00 73.69 366 PHE A C 1
ATOM 2822 O O . PHE A 1 366 ? -14.260 10.279 27.398 1.00 73.69 366 PHE A O 1
ATOM 2829 N N . PHE A 1 367 ? -13.224 9.981 29.360 1.00 73.00 367 PHE A N 1
ATOM 2830 C CA . PHE A 1 367 ? -12.346 8.931 28.865 1.00 73.00 367 PHE A CA 1
ATOM 2831 C C . PHE A 1 367 ? -11.975 7.944 29.969 1.00 73.00 367 PHE A C 1
ATOM 2833 O O . PHE A 1 367 ? -11.611 8.347 31.073 1.00 73.00 367 PHE A O 1
ATOM 2840 N N . LEU A 1 368 ? -12.037 6.653 29.657 1.00 74.19 368 LEU A N 1
ATOM 2841 C CA . LEU A 1 368 ? -11.736 5.579 30.596 1.00 74.19 368 LEU A CA 1
ATOM 2842 C C . LEU A 1 368 ? -10.793 4.580 29.931 1.00 74.19 368 LEU A C 1
ATOM 2844 O O . LEU A 1 368 ? -11.111 4.021 28.887 1.00 74.19 368 LEU A O 1
ATOM 2848 N N . ILE A 1 369 ? -9.622 4.359 30.522 1.00 70.38 369 ILE A N 1
ATOM 2849 C CA . ILE A 1 369 ? -8.630 3.419 29.992 1.00 70.38 369 ILE A CA 1
ATOM 2850 C C . ILE A 1 369 ? -8.161 2.458 31.068 1.00 70.38 369 ILE A C 1
ATOM 2852 O O . ILE A 1 369 ? -7.990 2.844 32.217 1.00 70.38 369 ILE A O 1
ATOM 2856 N N . HIS A 1 370 ? -7.836 1.230 30.688 1.00 68.00 370 HIS A N 1
ATOM 2857 C CA . HIS A 1 370 ? -7.088 0.338 31.554 1.00 68.00 370 HIS A CA 1
ATOM 2858 C C . HIS A 1 370 ? -5.585 0.456 31.334 1.00 68.00 370 HIS A C 1
ATOM 2860 O O . HIS A 1 370 ? -5.074 0.300 30.226 1.00 68.00 370 HIS A O 1
ATOM 2866 N N . THR A 1 371 ? -4.862 0.706 32.424 1.00 62.97 371 THR A N 1
ATOM 2867 C CA . THR A 1 371 ? -3.402 0.657 32.440 1.00 62.97 371 THR A CA 1
ATOM 2868 C C . THR A 1 371 ? -2.938 -0.547 33.247 1.00 62.97 371 THR A C 1
ATOM 2870 O O . THR A 1 371 ? -3.373 -0.791 34.374 1.00 62.97 371 THR A O 1
ATOM 2873 N N . SER A 1 372 ? -2.023 -1.315 32.675 1.00 51.22 372 SER A N 1
ATOM 2874 C CA . SER A 1 372 ? -1.200 -2.262 33.415 1.00 51.22 372 SER A CA 1
ATOM 2875 C C . SER A 1 372 ? 0.118 -2.416 32.677 1.00 51.22 372 SER A C 1
ATOM 2877 O O . SER A 1 372 ? 0.132 -2.686 31.478 1.00 51.22 372 SER A O 1
ATOM 2879 N N . GLY A 1 373 ? 1.233 -2.267 33.393 1.00 49.22 373 GLY A N 1
ATOM 2880 C CA . GLY A 1 373 ? 2.500 -2.824 32.926 1.00 49.22 373 GLY A CA 1
ATOM 2881 C C . GLY A 1 373 ? 2.377 -4.341 32.752 1.00 49.22 373 GLY A C 1
ATOM 2882 O O . GLY A 1 373 ? 1.436 -4.952 33.262 1.00 49.22 373 GLY A O 1
ATOM 2883 N N . SER A 1 374 ? 3.349 -4.946 32.070 1.00 40.94 374 SER A N 1
ATOM 2884 C CA . SER A 1 374 ? 3.398 -6.359 31.649 1.00 40.94 374 SER A CA 1
ATOM 2885 C C . SER A 1 374 ? 3.226 -7.425 32.752 1.00 40.94 374 SER A C 1
ATOM 2887 O O . SER A 1 374 ? 3.306 -8.613 32.459 1.00 40.94 374 SER A O 1
ATOM 2889 N N . THR A 1 375 ? 2.995 -7.045 34.012 1.00 45.25 375 THR A N 1
ATOM 2890 C CA . THR A 1 375 ? 3.016 -7.937 35.181 1.00 45.25 375 THR A CA 1
ATOM 2891 C C . THR A 1 375 ? 1.871 -7.732 36.192 1.00 45.25 375 THR A C 1
ATOM 2893 O O . THR A 1 375 ? 1.883 -8.371 37.243 1.00 45.25 375 THR A O 1
ATOM 2896 N N . GLY A 1 376 ? 0.865 -6.881 35.923 1.00 48.59 376 GLY A N 1
ATOM 2897 C CA . GLY A 1 376 ? -0.222 -6.572 36.876 1.00 48.59 376 GLY A CA 1
ATOM 2898 C C . GLY A 1 376 ? -1.644 -6.760 36.330 1.00 48.59 376 GLY A C 1
ATOM 2899 O O . GLY A 1 376 ? -1.853 -6.772 35.123 1.00 48.59 376 GLY A O 1
ATOM 2900 N N . ARG A 1 377 ? -2.642 -6.873 37.225 1.00 46.06 377 ARG A N 1
ATOM 2901 C CA . ARG A 1 377 ? -4.068 -6.816 36.838 1.00 46.06 377 ARG A CA 1
ATOM 2902 C C . ARG A 1 377 ? -4.384 -5.447 36.199 1.00 46.06 377 ARG A C 1
ATOM 2904 O O . ARG A 1 377 ? -3.884 -4.453 36.737 1.00 46.06 377 ARG A O 1
ATOM 2911 N N . PRO A 1 378 ? -5.204 -5.382 35.130 1.00 55.22 378 PRO A N 1
ATOM 2912 C CA . PRO A 1 378 ? -5.652 -4.124 34.532 1.00 55.22 378 PRO A CA 1
ATOM 2913 C C . PRO A 1 378 ? -6.259 -3.200 35.589 1.00 55.22 378 PRO A C 1
ATOM 2915 O O . PRO A 1 378 ? -7.072 -3.640 36.405 1.00 55.22 378 PRO A O 1
ATOM 2918 N N . LYS A 1 379 ? -5.836 -1.932 35.610 1.00 56.91 379 LYS A N 1
ATOM 2919 C CA . LYS A 1 379 ? -6.382 -0.907 36.508 1.00 56.91 379 LYS A CA 1
ATOM 2920 C C . LYS A 1 379 ? -7.075 0.171 35.676 1.00 56.91 379 LYS A C 1
ATOM 2922 O O . LYS A 1 379 ? -6.380 0.802 34.872 1.00 56.91 379 LYS A O 1
ATOM 2927 N N . PRO A 1 380 ? -8.387 0.401 35.851 1.00 56.22 380 PRO A N 1
ATOM 2928 C CA . PRO A 1 380 ? -9.060 1.499 35.179 1.00 56.22 380 PRO A CA 1
ATOM 2929 C C . PRO A 1 380 ? -8.512 2.828 35.700 1.00 56.22 380 PRO A C 1
ATOM 2931 O O . PRO A 1 380 ? -8.370 3.038 36.904 1.00 56.22 380 PRO A O 1
ATOM 2934 N N . ILE A 1 381 ? -8.204 3.722 34.774 1.00 55.22 381 ILE A N 1
ATOM 2935 C CA . ILE A 1 381 ? -7.907 5.126 35.003 1.00 55.22 381 ILE A CA 1
ATOM 2936 C C . ILE A 1 381 ? -9.009 5.911 34.301 1.00 55.22 381 ILE A C 1
ATOM 2938 O O . ILE A 1 381 ? -9.130 5.875 33.074 1.00 55.22 381 ILE A O 1
ATOM 2942 N N . ALA A 1 382 ? -9.812 6.608 35.099 1.00 55.44 382 ALA A N 1
ATOM 2943 C CA . ALA A 1 382 ? -10.783 7.572 34.612 1.00 55.44 382 ALA A CA 1
ATOM 2944 C C . ALA A 1 382 ? -10.099 8.928 34.422 1.00 55.44 382 ALA A C 1
ATOM 2946 O O . ALA A 1 382 ? -9.397 9.408 35.314 1.00 55.44 382 ALA A O 1
ATOM 2947 N N . ALA A 1 383 ? -10.313 9.548 33.266 1.00 55.47 383 ALA A N 1
ATOM 2948 C CA . ALA A 1 383 ? -9.946 10.931 33.028 1.00 55.47 383 ALA A CA 1
ATOM 2949 C C . ALA A 1 383 ? -11.182 11.820 33.193 1.00 55.47 383 ALA A C 1
ATOM 2951 O O . ALA A 1 383 ? -12.165 11.700 32.455 1.00 55.47 383 ALA A O 1
ATOM 2952 N N . LEU A 1 384 ? -11.090 12.728 34.161 1.00 52.28 384 LEU A N 1
ATOM 2953 C CA . LEU A 1 384 ? -11.985 13.869 34.311 1.00 52.28 384 LEU A CA 1
ATOM 2954 C C . LEU A 1 384 ? -11.469 15.025 33.436 1.00 52.28 384 LEU A C 1
ATOM 2956 O O . LEU A 1 384 ? -10.262 15.091 33.192 1.00 52.28 384 LEU A O 1
ATOM 2960 N N . PRO A 1 385 ? -12.329 15.936 32.956 1.00 48.06 385 PRO A N 1
ATOM 2961 C CA . PRO A 1 385 ? -12.021 16.935 31.922 1.00 48.06 385 PRO A CA 1
ATOM 2962 C C . PRO A 1 385 ? -11.061 18.064 32.356 1.00 48.06 385 PRO A C 1
ATOM 2964 O O . PRO A 1 385 ? -11.014 19.121 31.729 1.00 48.06 385 PRO A O 1
ATOM 2967 N N . PHE A 1 386 ? -10.222 17.833 33.369 1.00 36.91 386 PHE A N 1
ATOM 2968 C CA . PHE A 1 386 ? -9.076 18.672 33.708 1.00 36.91 386 PHE A CA 1
ATOM 2969 C C . PHE A 1 386 ? -7.765 18.150 33.107 1.00 36.91 386 PHE A C 1
ATOM 2971 O O . PHE A 1 386 ? -7.473 16.956 33.064 1.00 36.91 386 PHE A O 1
ATOM 2978 N N . SER A 1 387 ? -6.925 19.097 32.692 1.00 38.53 387 SER A N 1
ATOM 2979 C CA . SER A 1 387 ? -5.584 18.846 32.172 1.00 38.53 387 SER A CA 1
ATOM 2980 C C . SER A 1 387 ? -4.602 18.537 33.304 1.00 38.53 387 SER A C 1
ATOM 2982 O O . SER A 1 387 ? -3.852 19.427 33.689 1.00 38.53 387 SER A O 1
ATOM 2984 N N . TYR A 1 388 ? -4.540 17.297 33.801 1.00 32.66 388 TYR A N 1
ATOM 2985 C CA . TYR A 1 388 ? -3.329 16.811 34.481 1.00 32.66 388 TYR A CA 1
ATOM 2986 C C . TYR A 1 388 ? -3.004 15.328 34.189 1.00 32.66 388 TYR A C 1
ATOM 2988 O O . TYR A 1 388 ? -3.674 14.404 34.631 1.00 32.66 388 TYR A O 1
ATOM 2996 N N . VAL A 1 389 ? -1.910 15.191 33.428 1.00 32.38 389 VAL A N 1
ATOM 2997 C CA . VAL A 1 389 ? -0.864 14.150 33.319 1.00 32.38 389 VAL A CA 1
ATOM 2998 C C . VAL A 1 389 ? -1.240 12.663 33.139 1.00 32.38 389 VAL A C 1
ATOM 3000 O O . VAL A 1 389 ? -1.371 11.897 34.088 1.00 32.38 389 VAL A O 1
ATOM 3003 N N . HIS A 1 390 ? -1.151 12.257 31.863 1.00 48.34 390 HIS A N 1
ATOM 3004 C CA . HIS A 1 390 ? -0.458 11.066 31.333 1.00 48.34 390 HIS A CA 1
ATOM 3005 C C . HIS A 1 390 ? -1.298 9.956 30.660 1.00 48.34 390 HIS A C 1
ATOM 3007 O O . HIS A 1 390 ? -1.423 8.844 31.169 1.00 48.34 390 HIS A O 1
ATOM 3013 N N . ILE A 1 391 ? -1.707 10.207 29.406 1.00 54.50 391 ILE A N 1
ATOM 3014 C CA . ILE A 1 391 ? -1.959 9.186 28.366 1.00 54.50 391 ILE A CA 1
ATOM 3015 C C . ILE A 1 391 ? -1.737 9.759 26.946 1.00 54.50 391 ILE A C 1
ATOM 3017 O O . ILE A 1 391 ? -2.659 10.124 26.211 1.00 54.50 391 ILE A O 1
ATOM 3021 N N . SER A 1 392 ? -0.462 9.873 26.574 1.00 54.91 392 SER A N 1
ATOM 3022 C CA . SER A 1 392 ? 0.092 10.830 25.599 1.00 54.91 392 SER A CA 1
ATOM 3023 C C . SER A 1 392 ? -0.460 10.833 24.164 1.00 54.91 392 SER A C 1
ATOM 3025 O O . SER A 1 392 ? -0.193 11.800 23.457 1.00 54.91 392 SER A O 1
ATOM 3027 N N . GLY A 1 393 ? -1.244 9.843 23.723 1.00 59.09 393 GLY A N 1
ATOM 3028 C CA . GLY A 1 393 ? -1.916 9.863 22.410 1.00 59.09 393 GLY A CA 1
ATOM 3029 C C . GLY A 1 393 ? -3.414 10.164 22.482 1.00 59.09 393 GLY A C 1
ATOM 3030 O O . GLY A 1 393 ? -3.952 10.930 21.684 1.00 59.09 393 GLY A O 1
ATOM 3031 N N . ALA A 1 394 ? -4.104 9.592 23.469 1.00 57.78 394 ALA A N 1
ATOM 3032 C CA . ALA A 1 394 ? -5.551 9.684 23.545 1.00 57.78 394 ALA A CA 1
ATOM 3033 C C . ALA A 1 394 ? -6.000 11.084 24.002 1.00 57.78 394 ALA A C 1
ATOM 3035 O O . ALA A 1 394 ? -6.871 11.678 23.372 1.00 57.78 394 ALA A O 1
ATOM 3036 N N . GLN A 1 395 ? -5.414 11.644 25.059 1.00 60.19 395 GLN A N 1
ATOM 3037 C CA . GLN A 1 395 ? -5.816 12.962 25.581 1.00 60.19 395 GLN A CA 1
ATOM 3038 C C . GLN A 1 395 ? -5.286 14.142 24.759 1.00 60.19 395 GLN A C 1
ATOM 3040 O O . GLN A 1 395 ? -5.910 15.198 24.723 1.00 60.19 395 GLN A O 1
ATOM 3045 N N . THR A 1 396 ? -4.139 13.981 24.100 1.00 64.19 396 THR A N 1
ATOM 3046 C CA . THR A 1 396 ? -3.478 15.084 23.391 1.00 64.19 396 THR A CA 1
ATOM 3047 C C . THR A 1 396 ? -4.057 15.306 22.000 1.00 64.19 396 THR A C 1
ATOM 3049 O O . THR A 1 396 ? -4.108 16.445 21.554 1.00 64.19 396 THR A O 1
ATOM 3052 N N . LEU A 1 397 ? -4.539 14.253 21.327 1.00 71.94 397 LEU A N 1
ATOM 3053 C CA . LEU A 1 397 ? -5.126 14.353 19.990 1.00 71.94 397 LEU A CA 1
ATOM 3054 C C . LEU A 1 397 ? -6.232 15.429 19.912 1.00 71.94 397 LEU A C 1
ATOM 3056 O O . LEU A 1 397 ? -6.118 16.303 19.052 1.00 71.94 397 LEU A O 1
ATOM 3060 N N . PRO A 1 398 ? -7.251 15.447 20.798 1.00 70.75 398 PRO A N 1
ATOM 3061 C CA . PRO A 1 398 ? -8.267 16.496 20.769 1.00 70.75 398 PRO A CA 1
ATOM 3062 C C . PRO A 1 398 ? -7.692 17.895 21.009 1.00 70.75 398 PRO A C 1
ATOM 3064 O O . PRO A 1 398 ? -8.087 18.835 20.329 1.00 70.75 398 PRO A O 1
ATOM 3067 N N . LEU A 1 399 ? -6.720 18.032 21.918 1.00 72.12 399 LEU A N 1
ATOM 3068 C CA . LEU A 1 399 ? -6.058 19.311 22.199 1.00 72.12 399 LEU A CA 1
ATOM 3069 C C . LEU A 1 399 ? -5.312 19.847 20.971 1.00 72.12 399 LEU A C 1
ATOM 3071 O O . LEU A 1 399 ? -5.461 21.016 20.627 1.00 72.12 399 LEU A O 1
ATOM 3075 N N . TRP A 1 400 ? -4.559 18.989 20.280 1.00 72.50 400 TRP A N 1
ATOM 3076 C CA . TRP A 1 400 ? -3.832 19.352 19.064 1.00 72.50 400 TRP A CA 1
ATOM 3077 C C . TRP A 1 400 ? -4.776 19.807 17.955 1.00 72.50 400 TRP A C 1
ATOM 3079 O O . TRP A 1 400 ? -4.549 20.858 17.358 1.00 72.50 400 TRP A O 1
ATOM 3089 N N . VAL A 1 401 ? -5.865 19.070 17.729 1.00 75.12 401 VAL A N 1
ATOM 3090 C CA . VAL A 1 401 ? -6.890 19.449 16.749 1.00 75.12 401 VAL A CA 1
ATOM 3091 C C . VAL A 1 401 ? -7.542 20.787 17.126 1.00 75.12 401 VAL A C 1
ATOM 3093 O O . VAL A 1 401 ? -7.689 21.650 16.263 1.00 75.12 401 VAL A O 1
ATOM 3096 N N . CYS A 1 402 ? -7.861 21.015 18.406 1.00 70.94 402 CYS A N 1
ATOM 3097 C CA . CYS A 1 402 ? -8.405 22.291 18.890 1.00 70.94 402 CYS A CA 1
ATOM 3098 C C . CYS A 1 402 ? -7.430 23.468 18.724 1.00 70.94 402 CYS A C 1
ATOM 3100 O O . CYS A 1 402 ? -7.863 24.595 18.495 1.00 70.94 402 CYS A O 1
ATOM 3102 N N . TRP A 1 403 ? -6.121 23.225 18.802 1.00 74.12 403 TRP A N 1
ATOM 3103 C CA . TRP A 1 403 ? -5.085 24.218 18.491 1.00 74.12 403 TRP A CA 1
ATOM 3104 C C . TRP A 1 403 ? -4.820 24.384 16.988 1.00 74.12 403 TRP A C 1
ATOM 3106 O O . TRP A 1 403 ? -3.919 25.129 16.605 1.00 74.12 403 TRP A O 1
ATOM 3116 N N . GLY A 1 404 ? -5.595 23.713 16.130 1.00 71.44 404 GLY A N 1
ATOM 3117 C CA . GLY A 1 404 ? -5.457 23.785 14.678 1.00 71.44 404 GLY A CA 1
ATOM 3118 C C . GLY A 1 404 ? -4.248 23.021 14.137 1.00 71.44 404 GLY A C 1
ATOM 3119 O O . GLY A 1 404 ? -3.822 23.269 13.010 1.00 71.44 404 GLY A O 1
ATOM 3120 N N . ALA A 1 405 ? -3.671 22.106 14.918 1.00 76.94 405 ALA A N 1
ATOM 3121 C CA . ALA A 1 405 ? -2.581 21.266 14.450 1.00 76.94 405 ALA A CA 1
ATOM 3122 C C . ALA A 1 405 ? -3.100 20.171 13.506 1.00 76.94 405 ALA A C 1
ATOM 3124 O O . ALA A 1 405 ? -4.164 19.588 13.708 1.00 76.94 405 ALA A O 1
ATOM 3125 N N . THR A 1 406 ? -2.301 19.850 12.490 1.00 77.38 406 THR A N 1
ATOM 3126 C CA . THR A 1 406 ? -2.492 18.643 11.679 1.00 77.38 406 THR A CA 1
ATOM 3127 C C . THR A 1 406 ? -1.974 17.438 12.454 1.00 77.38 406 THR A C 1
ATOM 3129 O O . THR A 1 406 ? -0.845 17.466 12.947 1.00 77.38 406 THR A O 1
ATOM 3132 N N . VAL A 1 407 ? -2.781 16.381 12.558 1.00 80.31 407 VAL A N 1
ATOM 3133 C CA . VAL A 1 407 ? -2.408 15.169 13.296 1.00 80.31 407 VAL A CA 1
ATOM 3134 C C . VAL A 1 407 ? -2.322 13.977 12.352 1.00 80.31 407 VAL A C 1
ATOM 3136 O O . VAL A 1 407 ? -3.277 13.661 11.650 1.00 80.31 407 VAL A O 1
ATOM 3139 N N . VAL A 1 408 ? -1.164 13.316 12.354 1.00 74.00 408 VAL A N 1
ATOM 3140 C CA . VAL A 1 408 ? -0.899 12.104 11.569 1.00 74.00 408 VAL A CA 1
ATOM 3141 C C . VAL A 1 408 ? -1.201 10.879 12.428 1.00 74.00 408 VAL A C 1
ATOM 3143 O O . VAL A 1 408 ? -0.717 10.774 13.556 1.00 74.00 408 VAL A O 1
ATOM 3146 N N . ILE A 1 409 ? -1.998 9.955 11.893 1.00 73.88 409 ILE A N 1
ATOM 3147 C CA . ILE A 1 409 ? -2.479 8.766 12.602 1.00 73.88 409 ILE A CA 1
ATOM 3148 C C . ILE A 1 409 ? -2.029 7.522 11.844 1.00 73.88 409 ILE A C 1
ATOM 3150 O O . ILE A 1 409 ? -2.125 7.467 10.622 1.00 73.88 409 ILE A O 1
ATOM 3154 N N . TYR A 1 410 ? -1.568 6.515 12.583 1.00 64.31 410 TYR A N 1
ATOM 3155 C CA . TYR A 1 410 ? -1.140 5.233 12.029 1.00 64.31 410 TYR A CA 1
ATOM 3156 C C . TYR A 1 410 ? -2.159 4.163 12.397 1.00 64.31 410 TYR A C 1
ATOM 3158 O O . TYR A 1 410 ? -2.452 3.983 13.583 1.00 64.31 410 TYR A O 1
ATOM 3166 N N . THR A 1 411 ? -2.646 3.427 11.398 1.00 62.16 411 THR A N 1
ATOM 3167 C CA . THR A 1 411 ? -3.466 2.219 11.596 1.00 62.16 411 THR A CA 1
ATOM 3168 C C . THR A 1 411 ? -2.721 1.210 12.467 1.00 62.16 411 THR A C 1
ATOM 3170 O O . THR A 1 411 ? -3.258 0.706 13.450 1.00 62.16 411 THR A O 1
ATOM 3173 N N . ARG A 1 412 ? -1.432 1.013 12.170 1.00 63.25 412 ARG A N 1
ATOM 3174 C CA . ARG A 1 412 ? -0.477 0.247 12.968 1.00 63.25 412 ARG A CA 1
ATOM 3175 C C . ARG A 1 412 ? 0.824 1.026 13.106 1.00 63.25 412 ARG A C 1
ATOM 3177 O O . ARG A 1 412 ? 1.385 1.493 12.120 1.00 63.25 412 ARG A O 1
ATOM 3184 N N . PHE A 1 413 ? 1.320 1.150 14.332 1.00 65.69 413 PHE A N 1
ATOM 3185 C CA . PHE A 1 413 ? 2.608 1.788 14.579 1.00 65.69 413 PHE A CA 1
ATOM 3186 C C . PHE A 1 413 ? 3.755 0.860 14.161 1.00 65.69 413 PHE A C 1
ATOM 3188 O O . PHE A 1 413 ? 3.835 -0.279 14.628 1.00 65.69 413 PHE A O 1
ATOM 3195 N N . THR A 1 414 ? 4.665 1.372 13.333 1.00 67.62 414 THR A N 1
ATOM 3196 C CA . THR A 1 414 ? 6.006 0.813 13.161 1.00 67.62 414 THR A CA 1
ATOM 3197 C C . THR A 1 414 ? 7.045 1.918 13.371 1.00 67.62 414 THR A C 1
ATOM 3199 O O . THR A 1 414 ? 6.874 3.029 12.868 1.00 67.62 414 THR A O 1
ATOM 3202 N N . PRO A 1 415 ? 8.135 1.625 14.087 1.00 69.19 415 PRO A N 1
ATOM 3203 C CA . PRO A 1 415 ? 9.315 2.475 14.224 1.00 69.19 415 PRO A CA 1
ATOM 3204 C C . PRO A 1 415 ? 9.765 3.205 12.953 1.00 69.19 415 PRO A C 1
ATOM 3206 O O . PRO A 1 415 ? 9.838 4.433 12.913 1.00 69.19 415 PRO A O 1
ATOM 3209 N N . SER A 1 416 ? 10.026 2.450 11.887 1.00 71.75 416 SER A N 1
ATOM 3210 C CA . SER A 1 416 ? 10.483 2.975 10.600 1.00 71.75 416 SER A CA 1
ATOM 3211 C C . SER A 1 416 ? 9.416 3.819 9.899 1.00 71.75 416 SER A C 1
ATOM 3213 O O . SER A 1 416 ? 9.739 4.879 9.360 1.00 71.75 416 SER A O 1
ATOM 3215 N N . GLY A 1 417 ? 8.149 3.396 9.944 1.00 71.19 417 GLY A N 1
ATOM 3216 C CA . GLY A 1 417 ? 7.023 4.134 9.370 1.00 71.19 417 GLY A CA 1
ATOM 3217 C C . GLY A 1 417 ? 6.768 5.466 10.077 1.00 71.19 417 GLY A C 1
ATOM 3218 O O . GLY A 1 417 ? 6.547 6.481 9.420 1.00 71.19 417 GLY A O 1
ATOM 3219 N N . ALA A 1 418 ? 6.883 5.492 11.407 1.00 73.31 418 ALA A N 1
ATOM 3220 C CA . ALA A 1 418 ? 6.721 6.697 12.217 1.00 73.31 418 ALA A CA 1
ATOM 3221 C C . ALA A 1 418 ? 7.849 7.723 12.022 1.00 73.31 418 ALA A C 1
ATOM 3223 O O . ALA A 1 418 ? 7.657 8.904 12.287 1.00 73.31 418 ALA A O 1
ATOM 3224 N N . ILE A 1 419 ? 9.024 7.294 11.563 1.00 78.62 419 ILE A N 1
ATOM 3225 C CA . ILE A 1 419 ? 10.121 8.195 11.185 1.00 78.62 419 ILE A CA 1
ATOM 3226 C C . ILE A 1 419 ? 9.939 8.687 9.751 1.00 78.62 419 ILE A C 1
ATOM 3228 O O . ILE A 1 419 ? 10.130 9.869 9.479 1.00 78.62 419 ILE A O 1
ATOM 3232 N N . ALA A 1 420 ? 9.542 7.801 8.832 1.00 76.00 420 ALA A N 1
ATOM 3233 C CA . ALA A 1 420 ? 9.282 8.159 7.439 1.00 76.00 420 ALA A CA 1
ATOM 3234 C C . ALA A 1 420 ? 8.163 9.207 7.299 1.00 76.00 420 ALA A C 1
ATOM 3236 O O . ALA A 1 420 ? 8.194 10.044 6.401 1.00 76.00 420 ALA A O 1
ATOM 3237 N N . SER A 1 421 ? 7.188 9.199 8.204 1.00 76.94 421 SER A N 1
ATOM 3238 C CA . SER A 1 421 ? 6.113 10.191 8.243 1.00 76.94 421 SER A CA 1
ATOM 3239 C C . SER A 1 421 ? 6.584 11.593 8.654 1.00 76.94 421 SER A C 1
ATOM 3241 O O . SER A 1 421 ? 5.947 12.568 8.261 1.00 76.94 421 SER A O 1
ATOM 3243 N N . ILE A 1 422 ? 7.687 11.725 9.406 1.00 81.69 422 ILE A N 1
ATOM 3244 C CA . ILE A 1 422 ? 8.248 13.035 9.777 1.00 81.69 422 ILE A CA 1
ATOM 3245 C C . ILE A 1 422 ? 8.682 13.773 8.516 1.00 81.69 422 ILE A C 1
ATOM 3247 O O . ILE A 1 422 ? 8.265 14.905 8.304 1.00 81.69 422 ILE A O 1
ATOM 3251 N N . GLU A 1 423 ? 9.439 13.087 7.665 1.00 81.25 423 GLU A N 1
ATOM 3252 C CA . GLU A 1 423 ? 9.876 13.563 6.352 1.00 81.25 423 GLU A CA 1
ATOM 3253 C C . GLU A 1 423 ? 8.683 13.788 5.410 1.00 81.25 423 GLU A C 1
ATOM 3255 O O . GLU A 1 423 ? 8.557 14.846 4.797 1.00 81.25 423 GLU A O 1
ATOM 3260 N N . LYS A 1 424 ? 7.757 12.821 5.336 1.00 79.00 424 LYS A N 1
ATOM 3261 C CA . LYS A 1 424 ? 6.604 12.876 4.422 1.00 79.00 424 LYS A CA 1
ATOM 3262 C C . LYS A 1 424 ? 5.638 14.025 4.731 1.00 79.00 424 LYS A C 1
ATOM 3264 O O . LYS A 1 424 ? 5.156 14.670 3.804 1.00 79.00 424 LYS A O 1
ATOM 3269 N N . TYR A 1 425 ? 5.316 14.252 6.005 1.00 77.81 425 TYR A N 1
ATOM 3270 C CA . TYR A 1 425 ? 4.281 15.211 6.422 1.00 77.81 425 TYR A CA 1
ATOM 3271 C C . TYR A 1 425 ? 4.842 16.445 7.140 1.00 77.81 425 TYR A C 1
ATOM 3273 O O . TYR A 1 425 ? 4.071 17.293 7.586 1.00 77.81 425 TYR A O 1
ATOM 3281 N N . GLY A 1 426 ? 6.165 16.558 7.282 1.00 82.00 426 GLY A N 1
ATOM 3282 C CA . GLY A 1 426 ? 6.805 17.681 7.966 1.00 82.00 426 GLY A CA 1
ATOM 3283 C C . GLY A 1 426 ? 6.448 17.758 9.453 1.00 82.00 426 GLY A C 1
ATOM 3284 O O . GLY A 1 426 ? 6.156 18.840 9.969 1.00 82.00 426 GLY A O 1
ATOM 3285 N N . ILE A 1 427 ? 6.429 16.621 10.159 1.00 83.06 427 ILE A N 1
ATOM 3286 C CA . ILE A 1 427 ? 6.021 16.569 11.572 1.00 83.06 427 ILE A CA 1
ATOM 3287 C C . ILE A 1 427 ? 6.948 17.454 12.416 1.00 83.06 427 ILE A C 1
ATOM 3289 O O . ILE A 1 427 ? 8.172 17.341 12.348 1.00 83.06 427 ILE A O 1
ATOM 3293 N N . THR A 1 428 ? 6.356 18.324 13.241 1.00 84.75 428 THR A N 1
ATOM 3294 C CA . THR A 1 428 ? 7.092 19.256 14.116 1.00 84.75 428 THR A CA 1
ATOM 3295 C C . THR A 1 428 ? 7.160 18.800 15.573 1.00 84.75 428 THR A C 1
ATOM 3297 O O . THR A 1 428 ? 8.132 19.108 16.266 1.00 84.75 428 THR A O 1
ATOM 3300 N N . HIS A 1 429 ? 6.147 18.064 16.033 1.00 85.00 429 HIS A N 1
ATOM 3301 C CA . HIS A 1 429 ? 6.026 17.540 17.391 1.00 85.00 429 HIS A CA 1
ATOM 3302 C C . HIS A 1 429 ? 5.818 16.031 17.315 1.00 85.00 429 HIS A C 1
ATOM 3304 O O . HIS A 1 429 ? 4.863 15.573 16.692 1.00 85.00 429 HIS A O 1
ATOM 3310 N N . PHE A 1 430 ? 6.711 15.266 17.937 1.00 81.31 430 PHE A N 1
ATOM 3311 C CA . PHE A 1 430 ? 6.728 13.815 17.811 1.00 81.31 430 PHE A CA 1
ATOM 3312 C C . PHE A 1 430 ? 6.697 13.135 19.188 1.00 81.31 430 PHE A C 1
ATOM 3314 O O . PHE A 1 430 ? 7.648 13.281 19.963 1.00 81.31 430 PHE A O 1
ATOM 3321 N N . PRO A 1 431 ? 5.627 12.395 19.523 1.00 78.31 431 PRO A N 1
ATOM 3322 C CA . PRO A 1 431 ? 5.596 11.569 20.722 1.00 78.31 431 PRO A CA 1
ATOM 3323 C C . PRO A 1 431 ? 6.579 10.398 20.594 1.00 78.31 431 PRO A C 1
ATOM 3325 O O . PRO A 1 431 ? 6.455 9.572 19.694 1.00 78.31 431 PRO A O 1
ATOM 3328 N N . CYS A 1 432 ? 7.543 10.302 21.506 1.00 76.25 432 CYS A N 1
ATOM 3329 C CA . CYS A 1 432 ? 8.541 9.239 21.547 1.00 76.25 432 CYS A CA 1
ATOM 3330 C C . CYS A 1 432 ? 8.587 8.638 22.951 1.00 76.25 432 CYS A C 1
ATOM 3332 O O . CYS A 1 432 ? 8.976 9.303 23.913 1.00 76.25 432 CYS A O 1
ATOM 3334 N N . TYR A 1 433 ? 8.191 7.374 23.082 1.00 76.00 433 TYR A N 1
ATOM 3335 C CA . TYR A 1 433 ? 8.317 6.663 24.350 1.00 76.00 433 TYR A CA 1
ATOM 3336 C C . TYR A 1 433 ? 9.770 6.196 24.561 1.00 76.00 433 TYR A C 1
ATOM 3338 O O . TYR A 1 433 ? 10.450 5.866 23.590 1.00 76.00 433 TYR A O 1
ATOM 3346 N N . PRO A 1 434 ? 10.267 6.111 25.810 1.00 78.12 434 PRO A N 1
ATOM 3347 C CA . PRO A 1 434 ? 11.674 5.811 26.102 1.00 78.12 434 PRO A CA 1
ATOM 3348 C C . PRO A 1 434 ? 12.262 4.581 25.403 1.00 78.12 434 PRO A C 1
ATOM 3350 O O . PRO A 1 434 ? 13.404 4.621 24.950 1.00 78.12 434 PRO A O 1
ATOM 3353 N N . ALA A 1 435 ? 11.485 3.502 25.269 1.00 75.31 435 ALA A N 1
ATOM 3354 C CA . ALA A 1 435 ? 11.938 2.280 24.604 1.00 75.31 435 ALA A CA 1
ATOM 3355 C C . ALA A 1 435 ? 12.146 2.444 23.085 1.00 75.31 435 ALA A C 1
ATOM 3357 O O . ALA A 1 435 ? 12.882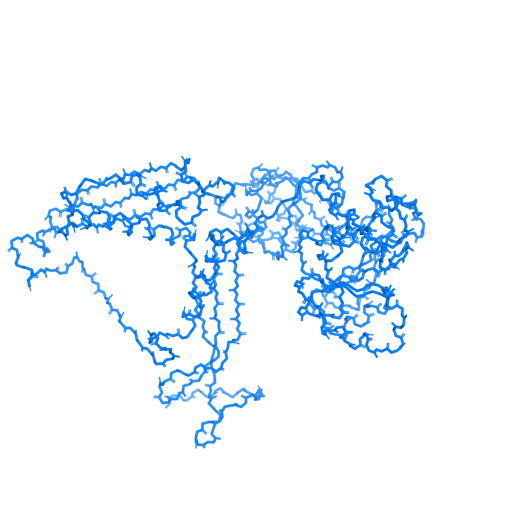 1.661 22.494 1.00 75.31 435 ALA A O 1
ATOM 3358 N N . PHE A 1 436 ? 11.552 3.467 22.460 1.00 77.88 436 PHE A N 1
ATOM 3359 C CA . PHE A 1 436 ? 11.731 3.766 21.039 1.00 77.88 436 PHE A CA 1
ATOM 3360 C C . PHE A 1 436 ? 13.020 4.551 20.745 1.00 77.88 436 PHE A C 1
ATOM 3362 O O . PHE A 1 436 ? 13.488 4.567 19.612 1.00 77.88 436 PHE A O 1
ATOM 3369 N N . GLY A 1 437 ? 13.641 5.176 21.751 1.00 81.25 437 GLY A N 1
ATOM 3370 C CA . GLY A 1 437 ? 14.825 6.025 21.568 1.00 81.25 437 GLY A CA 1
ATOM 3371 C C . GLY A 1 437 ? 15.998 5.382 20.802 1.00 81.25 437 GLY A C 1
ATOM 3372 O O . GLY A 1 437 ? 16.502 6.012 19.870 1.00 81.25 437 GLY A O 1
ATOM 3373 N N . PRO A 1 438 ? 16.442 4.152 21.139 1.00 82.00 438 PRO A N 1
ATOM 3374 C CA . PRO A 1 438 ? 17.510 3.475 20.398 1.00 82.00 438 PRO A CA 1
ATOM 3375 C C . PRO A 1 438 ? 17.145 3.238 18.931 1.00 82.00 438 PRO A C 1
ATOM 3377 O O . PRO A 1 438 ? 17.930 3.527 18.031 1.00 82.00 438 PRO A O 1
ATOM 3380 N N . GLU A 1 439 ? 15.930 2.754 18.688 1.00 79.00 439 GLU A N 1
ATOM 3381 C CA . GLU A 1 439 ? 15.455 2.432 17.347 1.00 79.00 439 GLU A CA 1
ATOM 3382 C C . GLU A 1 439 ? 15.246 3.690 16.502 1.00 79.00 439 GLU A C 1
ATOM 3384 O O . GLU A 1 439 ? 15.543 3.682 15.310 1.00 79.00 439 GLU A O 1
ATOM 3389 N N . PHE A 1 440 ? 14.849 4.802 17.128 1.00 81.56 440 PHE A N 1
ATOM 3390 C CA . PHE A 1 440 ? 14.822 6.111 16.490 1.00 81.56 440 PHE A CA 1
ATOM 3391 C C . PHE A 1 440 ? 16.196 6.484 15.933 1.00 81.56 440 PHE A C 1
ATOM 3393 O O . PHE A 1 440 ? 16.305 6.859 14.769 1.00 81.56 440 PHE A O 1
ATOM 3400 N N . LEU A 1 441 ? 17.271 6.336 16.712 1.00 81.06 441 LEU A N 1
ATOM 3401 C CA . LEU A 1 441 ? 18.629 6.614 16.231 1.00 81.06 441 LEU A CA 1
ATOM 3402 C C . LEU A 1 441 ? 19.044 5.685 15.082 1.00 81.06 441 LEU A C 1
ATOM 3404 O O . LEU A 1 441 ? 19.618 6.156 14.099 1.00 81.06 441 LEU A O 1
ATOM 3408 N N . THR A 1 442 ? 18.725 4.393 15.175 1.00 81.75 442 THR A N 1
ATOM 3409 C CA . THR A 1 442 ? 19.045 3.404 14.136 1.00 81.75 442 THR A CA 1
ATOM 3410 C C . THR A 1 442 ? 18.299 3.681 12.832 1.00 81.75 442 THR A C 1
ATOM 3412 O O . THR A 1 442 ? 18.913 3.776 11.773 1.00 81.75 442 THR A O 1
ATOM 3415 N N . ALA A 1 443 ? 16.982 3.867 12.888 1.00 72.81 443 ALA A N 1
ATOM 3416 C CA . ALA A 1 443 ? 16.153 4.085 11.704 1.00 72.81 443 ALA A CA 1
ATOM 3417 C C . ALA A 1 443 ? 16.355 5.477 11.070 1.00 72.81 443 ALA A C 1
ATOM 3419 O O . ALA A 1 443 ? 15.999 5.691 9.909 1.00 72.81 443 ALA A O 1
ATOM 3420 N N . THR A 1 444 ? 16.987 6.402 11.797 1.00 73.31 444 THR A N 1
ATOM 3421 C CA . THR A 1 444 ? 17.418 7.715 11.295 1.00 73.31 444 THR A CA 1
ATOM 3422 C C . THR A 1 444 ? 18.916 7.772 10.955 1.00 73.31 444 THR A C 1
ATOM 3424 O O . THR A 1 444 ? 19.474 8.847 10.736 1.00 73.31 444 THR A O 1
ATOM 3427 N N . ALA A 1 445 ? 19.616 6.633 10.909 1.00 70.31 445 ALA A N 1
ATOM 3428 C CA . ALA A 1 445 ? 21.029 6.587 10.529 1.00 70.31 445 ALA A CA 1
ATOM 3429 C C . ALA A 1 445 ? 21.278 6.902 9.035 1.00 70.31 445 ALA A C 1
ATOM 3431 O O . ALA A 1 445 ? 22.392 7.287 8.689 1.00 70.31 445 ALA A O 1
ATOM 3432 N N . GLY A 1 446 ? 20.261 6.782 8.170 1.00 67.25 446 GLY A N 1
ATOM 3433 C CA . GLY A 1 446 ? 20.324 7.134 6.742 1.00 67.25 446 GLY A CA 1
ATOM 3434 C C . GLY A 1 446 ? 20.046 8.614 6.426 1.00 67.25 446 GLY A C 1
ATOM 3435 O O . GLY A 1 446 ? 19.771 9.415 7.317 1.00 67.25 446 GLY A O 1
ATOM 3436 N N . ALA A 1 447 ? 20.082 8.974 5.136 1.00 66.06 447 ALA A N 1
ATOM 3437 C CA . ALA A 1 447 ? 19.833 10.329 4.623 1.00 66.06 447 ALA A CA 1
ATOM 3438 C C . ALA A 1 447 ? 18.330 10.685 4.568 1.00 66.06 447 ALA A C 1
ATOM 3440 O O . ALA A 1 447 ? 17.784 10.890 3.488 1.00 66.06 447 ALA A O 1
ATOM 3441 N N . ARG A 1 448 ? 17.650 10.714 5.722 1.00 74.12 448 ARG A N 1
ATOM 3442 C CA . ARG A 1 448 ? 16.262 11.205 5.826 1.00 74.12 448 ARG A CA 1
ATOM 3443 C C . ARG A 1 448 ? 16.229 12.674 6.225 1.00 74.12 448 ARG A C 1
ATOM 3445 O O . ARG A 1 448 ? 16.980 13.080 7.114 1.00 74.12 448 ARG A O 1
ATOM 3452 N N . ASP A 1 449 ? 15.329 13.446 5.625 1.00 81.88 449 ASP A N 1
ATOM 3453 C CA . ASP A 1 449 ? 15.088 14.829 6.037 1.00 81.88 449 ASP A CA 1
ATOM 3454 C C . ASP A 1 449 ? 14.162 14.887 7.263 1.00 81.88 449 ASP A C 1
ATOM 3456 O O . ASP A 1 449 ? 12.961 14.641 7.180 1.00 81.88 449 ASP A O 1
ATOM 3460 N N . LEU A 1 450 ? 14.735 15.218 8.424 1.00 86.44 450 LEU A N 1
ATOM 3461 C CA . LEU A 1 450 ? 14.007 15.416 9.685 1.00 86.44 450 LEU A CA 1
ATOM 3462 C C . LEU A 1 450 ? 14.024 16.879 10.145 1.00 86.44 450 LEU A C 1
ATOM 3464 O O . LEU A 1 450 ? 13.753 17.162 11.312 1.00 86.44 450 LEU A O 1
ATOM 3468 N N . SER A 1 451 ? 14.363 17.816 9.257 1.00 87.25 451 SER A N 1
ATOM 3469 C CA . SER A 1 451 ? 14.536 19.237 9.592 1.00 87.25 451 SER A CA 1
ATOM 3470 C C . SER A 1 451 ? 13.261 19.915 10.108 1.00 87.25 451 SER A C 1
ATOM 3472 O O . SER A 1 451 ? 13.332 20.934 10.800 1.00 87.25 451 SER A O 1
ATOM 3474 N N . SER A 1 452 ? 12.086 19.345 9.823 1.00 85.88 452 SER A N 1
ATOM 3475 C CA . SER A 1 452 ? 10.806 19.817 10.354 1.00 85.88 452 SER A CA 1
ATOM 3476 C C . SER A 1 452 ? 10.652 19.577 11.854 1.00 85.88 452 SER A C 1
ATOM 3478 O O . SER A 1 452 ? 9.890 20.296 12.506 1.00 85.88 452 SER A O 1
ATOM 3480 N N . LEU A 1 453 ? 11.341 18.574 12.408 1.00 87.56 453 LEU A N 1
ATOM 3481 C CA . LEU A 1 453 ? 11.157 18.137 13.783 1.00 87.56 453 LEU A CA 1
ATOM 3482 C C . LEU A 1 453 ? 11.716 19.183 14.753 1.00 87.56 453 LEU A C 1
ATOM 3484 O O . LEU A 1 453 ? 12.872 19.585 14.672 1.00 87.56 453 LEU A O 1
ATOM 3488 N N . ARG A 1 454 ? 10.890 19.625 15.705 1.00 86.38 454 ARG A N 1
ATOM 3489 C CA . ARG A 1 454 ? 11.250 20.666 16.685 1.00 86.38 454 ARG A CA 1
ATOM 3490 C C . ARG A 1 454 ? 11.229 20.141 18.108 1.00 86.38 454 ARG A C 1
ATOM 3492 O O . ARG A 1 454 ? 12.077 20.519 18.917 1.00 86.38 454 ARG A O 1
ATOM 3499 N N . VAL A 1 455 ? 10.241 19.306 18.424 1.00 85.50 455 VAL A N 1
ATOM 3500 C CA . VAL A 1 455 ? 9.995 18.822 19.782 1.00 85.50 455 VAL A CA 1
ATOM 3501 C C . VAL A 1 455 ? 9.744 17.322 19.772 1.00 85.50 455 VAL A C 1
ATOM 3503 O O . VAL A 1 455 ? 8.898 16.830 19.029 1.00 85.50 455 VAL A O 1
ATOM 3506 N N . ILE A 1 456 ? 10.444 16.614 20.651 1.00 83.38 456 ILE A N 1
ATOM 3507 C CA . ILE A 1 456 ? 10.133 15.244 21.034 1.00 83.38 456 ILE A CA 1
ATOM 3508 C C . ILE A 1 456 ? 9.451 15.275 22.399 1.00 83.38 456 ILE A C 1
ATOM 3510 O O . ILE A 1 456 ? 9.983 15.838 23.357 1.00 83.38 456 ILE A O 1
ATOM 3514 N N . ILE A 1 457 ? 8.262 14.685 22.467 1.00 79.69 457 ILE A N 1
ATOM 3515 C CA . ILE A 1 457 ? 7.455 14.595 23.685 1.00 79.69 457 ILE A CA 1
ATOM 3516 C C . ILE A 1 457 ? 7.640 13.189 24.256 1.00 79.69 457 ILE A C 1
ATOM 3518 O O . ILE A 1 457 ? 7.377 12.213 23.557 1.00 79.69 457 ILE A O 1
ATOM 3522 N N . THR A 1 458 ? 8.091 13.071 25.501 1.00 75.56 458 THR A N 1
ATOM 3523 C CA . THR A 1 458 ? 8.344 11.788 26.180 1.00 75.56 458 THR A CA 1
ATOM 3524 C C . THR A 1 458 ? 7.499 11.669 27.445 1.00 75.56 458 THR A C 1
ATOM 3526 O O . THR A 1 458 ? 7.083 12.669 28.006 1.00 75.56 458 THR A O 1
ATOM 3529 N N . GLY A 1 459 ? 7.249 10.445 27.912 1.00 69.12 459 GLY A N 1
ATOM 3530 C CA . GLY A 1 459 ? 6.528 10.202 29.159 1.00 69.12 459 GLY A CA 1
ATOM 3531 C C . GLY A 1 459 ? 6.514 8.724 29.564 1.00 69.12 459 GLY A C 1
ATOM 3532 O O . GLY A 1 459 ? 6.998 7.856 28.836 1.00 69.12 459 GLY A O 1
ATOM 3533 N N . GLY A 1 460 ? 5.974 8.428 30.747 1.00 64.50 460 GLY A N 1
ATOM 3534 C CA . GLY A 1 460 ? 5.682 7.074 31.238 1.00 64.50 460 GLY A CA 1
ATOM 3535 C C . GLY A 1 460 ? 6.875 6.358 31.869 1.00 64.50 460 GLY A C 1
ATOM 3536 O O . GLY A 1 460 ? 6.701 5.558 32.783 1.00 64.50 460 GLY A O 1
ATOM 3537 N N . ALA A 1 461 ? 8.089 6.686 31.435 1.00 69.00 461 ALA A N 1
ATOM 3538 C CA . ALA A 1 461 ? 9.338 6.336 32.096 1.00 69.00 461 ALA A CA 1
ATOM 3539 C C . ALA A 1 461 ? 10.405 7.394 31.777 1.00 69.00 461 ALA A C 1
ATOM 3541 O O . ALA A 1 461 ? 10.247 8.206 30.865 1.00 69.00 461 ALA A O 1
ATOM 3542 N N . LYS A 1 462 ? 11.512 7.379 32.523 1.00 78.69 462 LYS A N 1
ATOM 3543 C CA . LYS A 1 462 ? 12.639 8.282 32.275 1.00 78.69 462 LYS A CA 1
ATOM 3544 C C . LYS A 1 462 ? 13.282 7.958 30.922 1.00 78.69 462 LYS A C 1
ATOM 3546 O O . LYS A 1 462 ? 13.718 6.827 30.705 1.00 78.69 462 LYS A O 1
ATOM 3551 N N . PHE A 1 463 ? 13.380 8.947 30.036 1.00 81.69 463 PHE A N 1
ATOM 3552 C CA . PHE A 1 463 ? 14.080 8.786 28.761 1.00 81.69 463 PHE A CA 1
ATOM 3553 C C . PHE A 1 463 ? 15.604 8.701 28.996 1.00 81.69 463 PHE A C 1
ATOM 3555 O O . PHE A 1 463 ? 16.139 9.515 29.759 1.00 81.69 463 PHE A O 1
ATOM 3562 N N . PRO A 1 464 ? 16.334 7.748 28.382 1.00 86.12 464 PRO A N 1
ATOM 3563 C CA . PRO A 1 464 ? 17.778 7.627 28.583 1.00 86.12 464 PRO A CA 1
ATOM 3564 C C . PRO A 1 464 ? 18.523 8.893 28.141 1.00 86.12 464 PRO A C 1
ATOM 3566 O O . PRO A 1 464 ? 18.466 9.296 26.979 1.00 86.12 464 PRO A O 1
ATOM 3569 N N . THR A 1 465 ? 19.231 9.535 29.075 1.00 87.12 465 THR A N 1
ATOM 3570 C CA . THR A 1 465 ? 19.842 10.859 28.859 1.00 87.12 465 THR A CA 1
ATOM 3571 C C . THR A 1 465 ? 20.887 10.857 27.744 1.00 87.12 465 THR A C 1
ATOM 3573 O O . THR A 1 465 ? 20.949 11.809 26.975 1.00 87.12 465 THR A O 1
ATOM 3576 N N . ASN A 1 466 ? 21.678 9.789 27.625 1.00 88.56 466 ASN A N 1
ATOM 3577 C CA . ASN A 1 466 ? 22.661 9.624 26.553 1.00 88.56 466 ASN A CA 1
ATOM 3578 C C . ASN A 1 466 ? 21.992 9.625 25.168 1.00 88.56 466 ASN A C 1
ATOM 3580 O O . ASN A 1 466 ? 22.379 10.402 24.304 1.00 88.56 466 ASN A O 1
ATOM 3584 N N . ILE A 1 467 ? 20.925 8.838 25.003 1.00 87.00 467 ILE A N 1
ATOM 3585 C CA . ILE A 1 467 ? 20.170 8.747 23.746 1.00 87.00 467 ILE A CA 1
ATOM 3586 C C . ILE A 1 467 ? 19.504 10.087 23.422 1.00 87.00 467 ILE A C 1
ATOM 3588 O O . ILE A 1 467 ? 19.560 10.546 22.285 1.00 87.00 467 ILE A O 1
ATOM 3592 N N . ALA A 1 468 ? 18.906 10.749 24.418 1.00 86.62 468 ALA A N 1
ATOM 3593 C CA . ALA A 1 468 ? 18.321 12.073 24.222 1.00 86.62 468 ALA A CA 1
ATOM 3594 C C . ALA A 1 468 ? 19.369 13.097 23.757 1.00 86.62 468 ALA A C 1
ATOM 3596 O O . ALA A 1 468 ? 19.105 13.849 22.823 1.00 86.62 468 ALA A O 1
ATOM 3597 N N . MET A 1 469 ? 20.564 13.111 24.360 1.00 88.75 469 MET A N 1
ATOM 3598 C CA . MET A 1 469 ? 21.644 14.017 23.950 1.00 88.75 469 MET A CA 1
ATOM 3599 C C . MET A 1 469 ? 22.126 13.747 22.524 1.00 88.75 469 MET A C 1
ATOM 3601 O O . MET A 1 469 ? 22.343 14.704 21.781 1.00 88.75 469 MET A O 1
ATOM 3605 N N . ASP A 1 470 ? 22.242 12.482 22.119 1.00 88.06 470 ASP A N 1
ATOM 3606 C CA . ASP A 1 470 ? 22.614 12.122 20.748 1.00 88.06 470 ASP A CA 1
ATOM 3607 C C . ASP A 1 470 ? 21.572 12.621 19.739 1.00 88.06 470 ASP A C 1
ATOM 3609 O O . ASP A 1 470 ? 21.922 13.231 18.727 1.00 88.06 470 ASP A O 1
ATOM 3613 N N . ILE A 1 471 ? 20.284 12.446 20.050 1.00 87.12 471 ILE A N 1
ATOM 3614 C CA . ILE A 1 471 ? 19.172 12.943 19.232 1.00 87.12 471 ILE A CA 1
ATOM 3615 C C . ILE A 1 471 ? 19.188 14.482 19.158 1.00 87.12 471 ILE A C 1
ATOM 3617 O O . ILE A 1 471 ? 19.081 15.043 18.067 1.00 87.12 471 ILE A O 1
ATOM 3621 N N . ILE A 1 472 ? 19.367 15.179 20.288 1.00 89.06 472 ILE A N 1
ATOM 3622 C CA . ILE A 1 472 ? 19.454 16.650 20.340 1.00 89.06 472 ILE A CA 1
ATOM 3623 C C . ILE A 1 472 ? 20.627 17.146 19.492 1.00 89.06 472 ILE A C 1
ATOM 3625 O O . ILE A 1 472 ? 20.470 18.067 18.696 1.00 89.06 472 ILE A O 1
ATOM 3629 N N . LYS A 1 473 ? 21.804 16.534 19.642 1.00 87.69 473 LYS A N 1
ATOM 3630 C CA . LYS A 1 473 ? 23.014 16.932 18.920 1.00 87.69 473 LYS A CA 1
ATOM 3631 C C . LYS A 1 473 ? 22.881 16.697 17.418 1.00 87.69 473 LYS A C 1
ATOM 3633 O O . LYS A 1 473 ? 23.354 17.518 16.638 1.00 87.69 473 LYS A O 1
ATOM 3638 N N . LYS A 1 474 ? 22.264 15.582 17.019 1.00 85.19 474 LYS A N 1
ATOM 3639 C CA . LYS A 1 474 ? 22.134 15.201 15.610 1.00 85.19 474 LYS A CA 1
ATOM 3640 C C . LYS A 1 474 ? 21.044 15.990 14.881 1.00 85.19 474 LYS A C 1
ATOM 3642 O O . LYS A 1 474 ? 21.247 16.336 13.723 1.00 85.19 474 LYS A O 1
ATOM 3647 N N . TYR A 1 475 ? 19.925 16.293 15.543 1.00 85.25 475 TYR A N 1
ATOM 3648 C CA . TYR A 1 475 ? 18.739 16.867 14.887 1.00 85.25 475 TYR A CA 1
ATOM 3649 C C . TYR A 1 475 ? 18.317 18.250 15.399 1.00 85.25 475 TYR A C 1
ATOM 3651 O O . TYR A 1 475 ? 17.389 18.837 14.857 1.00 85.25 475 TYR A O 1
ATOM 3659 N N . GLY A 1 476 ? 18.953 18.792 16.441 1.00 85.00 476 GLY A N 1
ATOM 3660 C CA . GLY A 1 476 ? 18.617 20.116 16.986 1.00 85.00 476 GLY A CA 1
ATOM 3661 C C . GLY A 1 476 ? 17.249 20.197 17.679 1.00 85.00 476 GLY A C 1
ATOM 3662 O O . GLY A 1 476 ? 16.718 21.289 17.886 1.00 85.00 476 GLY A O 1
ATOM 3663 N N . VAL A 1 477 ? 16.664 19.053 18.037 1.00 88.25 477 VAL A N 1
ATOM 3664 C CA . VAL A 1 477 ? 15.319 18.952 18.623 1.00 88.25 477 VAL A CA 1
ATOM 3665 C C . VAL A 1 477 ? 15.322 19.212 20.127 1.00 88.25 477 VAL A C 1
ATOM 3667 O O . VAL A 1 477 ? 16.328 19.023 20.806 1.00 88.25 477 VAL A O 1
ATOM 3670 N N . ARG A 1 478 ? 14.177 19.619 20.682 1.00 87.31 478 ARG A N 1
ATOM 3671 C CA . ARG A 1 478 ? 13.982 19.802 22.130 1.00 87.31 478 ARG A CA 1
ATOM 3672 C C . ARG A 1 478 ? 13.207 18.630 22.717 1.00 87.31 478 ARG A C 1
ATOM 3674 O O . ARG A 1 478 ? 12.216 18.212 22.131 1.00 87.31 478 ARG A O 1
ATOM 3681 N N . PHE A 1 479 ? 13.590 18.163 23.899 1.00 83.38 479 PHE A N 1
ATOM 3682 C CA . PHE A 1 479 ? 12.789 17.201 24.658 1.00 83.38 479 PHE A CA 1
ATOM 3683 C C . PHE A 1 479 ? 11.843 17.928 25.620 1.00 83.38 479 PHE A C 1
ATOM 3685 O O . PHE A 1 479 ? 12.233 18.906 26.268 1.00 83.38 479 PHE A O 1
ATOM 3692 N N . ARG A 1 480 ? 10.595 17.461 25.697 1.00 78.00 480 ARG A N 1
ATOM 3693 C CA . ARG A 1 480 ? 9.588 17.885 26.677 1.00 78.00 480 ARG A CA 1
ATOM 3694 C C . ARG A 1 480 ? 8.999 16.646 27.352 1.00 78.00 480 ARG A C 1
ATOM 3696 O O . ARG A 1 480 ? 8.673 15.685 26.657 1.00 78.00 480 ARG A O 1
ATOM 3703 N N . GLU A 1 481 ? 8.920 16.688 28.678 1.00 62.16 481 GLU A N 1
ATOM 3704 C CA . GLU A 1 481 ? 8.164 15.725 29.494 1.00 62.16 481 GLU A CA 1
ATOM 3705 C C . GLU A 1 481 ? 6.705 16.161 29.636 1.00 62.16 481 GLU A C 1
ATOM 3707 O O . GLU A 1 481 ? 6.467 17.395 29.647 1.00 62.16 481 GLU A O 1
#

Secondary structure (DSSP, 8-state):
---------------B-TTSPBPPEEEEEEEEE-TTSHHHHHHHHHHHHHHHHHTT-TT-EEEEEEEEETTEEEEEEEEE-S----HHHHHHHHHHHHT-EEGGGTEETTT-EEEEEEEPPPHHHHHHHTTT--GGGPPPSS---------TTSTTSS-HHHHHHHHHHHHHHHHHHTTSSTT--S-EEEEEEEEEEEETTEEEEEEEEEEEEEE-------HHHHHHHHHHHHHHHHTTT--TT-EEEEES---HHHHHHHHHHHHTTPEEEEPPTT--HHHHHHHHHHHT-SEEEE-GGGGGGGHHHHT-GGGTT--EEEE-SS--SSS-BHHHHHH--S-SSS---SGGGS--PPP-TTT---EEEEE--TTS--EEEEEPSS--S--TTTTHHHHHHHTT------SS--HHHHHHHHHHHT-SEEE--GGGHHHHHHHTSSS---TT--EEE--SSPPPHHHHHHHHHHH-PEEE-

Organism: NCBI:txid1979941

InterPro domains:
  IPR000873 AMP-dependent synthetase/ligase domain [PF00501] (386-472)
  IPR002133 S-adenosylmethionine synthetase [PTHR11964] (24-228)
  IPR020845 AMP-binding, conserved site [PS00455] (368-379)
  IPR022628 S-adenosylmethionine synthetase, N-terminal [PF00438] (26-122)
  IPR022629 S-adenosylmethionine synthetase, central domain [PF02772] (137-228)
  IPR022631 S-adenosylmethionine synthetase, conserved site [PS00376] (139-149)
  IPR022636 S-adenosylmethionine synthetase superfamily [SSF55973] (25-132)
  IPR042099 ANL, N-terminal domain [G3DSA:3.40.50.12780] (189-381)